Protein AF-A0A4Y7SFC2-F1 (afdb_monomer)

Nearest PDB structures (foldseek):
  7pn7-assembly1_A  TM=9.539E-01  e=2.657E-43  Cyclocybe aegerita
  6ekw-assembly1_A  TM=9.676E-01  e=1.590E-42  Cyclocybe aegerita
  2yp1-assembly2_D  TM=9.556E-01  e=9.729E-41  Cyclocybe aegerita

pLDDT: mean 72.01, std 29.54, range [21.8, 98.81]

Structure (mmCIF, N/CA/C/O backbone):
data_AF-A0A4Y7SFC2-F1
#
_entry.id   AF-A0A4Y7SFC2-F1
#
loop_
_atom_site.group_PDB
_atom_site.id
_atom_site.type_symbol
_atom_site.label_atom_id
_atom_site.label_alt_id
_atom_site.label_comp_id
_atom_site.label_asym_id
_atom_site.label_entity_id
_atom_site.label_seq_id
_atom_site.pdbx_PDB_ins_code
_atom_site.Cartn_x
_atom_site.Cartn_y
_atom_site.Cartn_z
_atom_site.occupancy
_atom_site.B_iso_or_equiv
_atom_site.auth_seq_id
_atom_site.auth_comp_id
_atom_site.auth_asym_id
_atom_site.auth_atom_id
_atom_site.pdbx_PDB_model_num
ATOM 1 N N . LEU A 1 1 ? -31.955 -46.990 24.256 1.00 36.03 1 LEU A N 1
ATOM 2 C CA . LEU A 1 1 ? -30.960 -46.910 23.167 1.00 36.03 1 LEU A CA 1
ATOM 3 C C . LEU A 1 1 ? -30.787 -45.447 22.792 1.00 36.03 1 LEU A C 1
ATOM 5 O O . LEU A 1 1 ? -31.692 -44.858 22.226 1.00 36.03 1 LEU A O 1
ATOM 9 N N . THR A 1 2 ? -29.684 -44.878 23.280 1.00 36.84 2 THR A N 1
ATOM 10 C CA . THR A 1 2 ? -28.867 -43.815 22.669 1.00 36.84 2 THR A CA 1
ATOM 11 C C . THR A 1 2 ? -29.542 -42.792 21.753 1.00 36.84 2 THR A C 1
ATOM 13 O O . THR A 1 2 ? -29.849 -43.058 20.594 1.00 36.84 2 THR A O 1
ATOM 16 N N . SER A 1 3 ? -29.603 -41.572 22.286 1.00 40.88 3 SER A N 1
ATOM 17 C CA . SER A 1 3 ? -29.504 -40.305 21.566 1.00 40.88 3 SER A CA 1
ATOM 18 C C . SER A 1 3 ? -28.430 -40.328 20.472 1.00 40.88 3 SER A C 1
ATOM 20 O O . SER A 1 3 ? -27.280 -40.678 20.748 1.00 40.88 3 SER A O 1
ATOM 22 N N . LEU A 1 4 ? -28.776 -39.852 19.278 1.00 37.44 4 LEU A N 1
ATOM 23 C CA . LEU A 1 4 ? -27.819 -39.321 18.307 1.00 37.44 4 LEU A CA 1
ATOM 24 C C . LEU A 1 4 ? -28.017 -37.798 18.233 1.00 37.44 4 LEU A C 1
ATOM 26 O O . LEU A 1 4 ? -29.164 -37.345 18.213 1.00 37.44 4 LEU A O 1
ATOM 30 N N . PRO A 1 5 ? -26.934 -37.003 18.268 1.00 44.25 5 PRO A N 1
ATOM 31 C CA . PRO A 1 5 ? -27.023 -35.559 18.397 1.00 44.25 5 PRO A CA 1
ATOM 32 C C . PRO A 1 5 ? -27.402 -34.916 17.063 1.00 44.25 5 PRO A C 1
ATOM 34 O O . PRO A 1 5 ? -26.957 -35.352 16.000 1.00 44.25 5 PRO A O 1
ATOM 37 N N . LEU A 1 6 ? -28.176 -33.828 17.140 1.00 39.56 6 LEU A N 1
ATOM 38 C CA . LEU A 1 6 ? -28.237 -32.830 16.079 1.00 39.56 6 LEU A CA 1
ATOM 39 C C . LEU A 1 6 ? -26.798 -32.422 15.743 1.00 39.56 6 LEU A C 1
ATOM 41 O O . LEU A 1 6 ? -26.105 -31.819 16.563 1.00 39.56 6 LEU A O 1
ATOM 45 N N . THR A 1 7 ? -26.355 -32.732 14.531 1.00 37.66 7 THR A N 1
ATOM 46 C CA . THR A 1 7 ? -25.232 -32.049 13.900 1.00 37.66 7 THR A CA 1
ATOM 47 C C . THR A 1 7 ? -25.590 -30.570 13.807 1.00 37.66 7 THR A C 1
ATOM 49 O O . THR A 1 7 ? -26.304 -30.151 12.897 1.00 37.66 7 THR A O 1
ATOM 52 N N . ALA A 1 8 ? -25.120 -29.778 14.770 1.00 43.22 8 ALA A N 1
ATOM 53 C CA . ALA A 1 8 ? -25.055 -28.333 14.648 1.00 43.22 8 ALA A CA 1
ATOM 54 C C . ALA A 1 8 ? -24.001 -28.019 13.580 1.00 4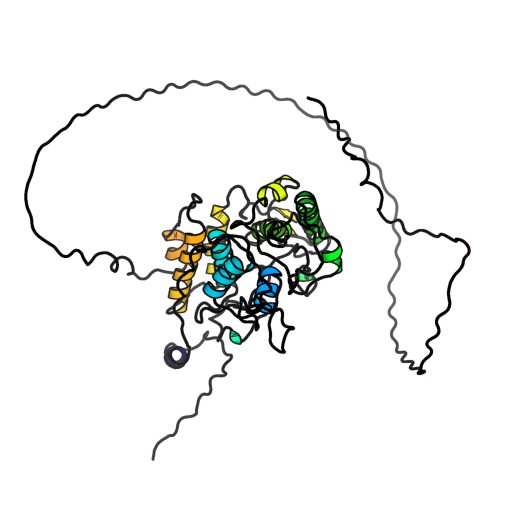3.22 8 ALA A C 1
ATOM 56 O O . ALA A 1 8 ? -22.823 -27.824 13.873 1.00 43.22 8 ALA A O 1
ATOM 57 N N . ALA A 1 9 ? -24.417 -28.057 12.315 1.00 46.28 9 ALA A N 1
ATOM 58 C CA . ALA A 1 9 ? -23.648 -27.492 11.225 1.00 46.28 9 ALA A CA 1
ATOM 59 C C . ALA A 1 9 ? -23.624 -25.978 11.450 1.00 46.28 9 ALA A C 1
ATOM 61 O O . ALA A 1 9 ? -24.550 -25.265 11.064 1.00 46.28 9 ALA A O 1
ATOM 62 N N . PHE A 1 10 ? -22.592 -25.498 12.147 1.00 46.41 10 PHE A N 1
ATOM 63 C CA . PHE A 1 10 ? -22.287 -24.077 12.168 1.00 46.41 10 PHE A CA 1
ATOM 64 C C . PHE A 1 10 ? -22.186 -23.617 10.712 1.00 46.41 10 PHE A C 1
ATOM 66 O O . PHE A 1 10 ? -21.457 -24.246 9.936 1.00 46.41 10 PHE A O 1
ATOM 73 N N . PRO A 1 11 ? -22.909 -22.564 10.298 1.00 43.91 11 PRO A N 1
ATOM 74 C CA . PRO A 1 11 ? -22.689 -22.011 8.979 1.00 43.91 11 PRO A CA 1
ATOM 75 C C . PRO A 1 11 ? -21.216 -21.612 8.916 1.00 43.91 11 PRO A C 1
ATOM 77 O O . PRO A 1 11 ? -20.733 -20.862 9.764 1.00 43.91 11 PRO A O 1
ATOM 80 N N . SER A 1 12 ? -20.502 -22.111 7.911 1.00 44.28 12 SER A N 1
ATOM 81 C CA . SER A 1 12 ? -19.062 -21.914 7.682 1.00 44.28 12 SER A CA 1
ATOM 82 C C . SER A 1 12 ? -18.640 -20.448 7.463 1.00 44.28 12 SER A C 1
ATOM 84 O O . SER A 1 12 ? -17.542 -20.182 6.985 1.00 44.28 12 SER A O 1
ATOM 86 N N . TYR A 1 13 ? -19.534 -19.499 7.751 1.00 48.34 13 TYR A N 1
ATOM 87 C CA . TYR A 1 13 ? -19.472 -18.079 7.420 1.00 48.34 13 TYR A CA 1
ATOM 88 C C . TYR A 1 13 ? -19.952 -17.173 8.574 1.00 48.34 13 TYR A C 1
ATOM 90 O O . TYR A 1 13 ? -20.195 -15.989 8.354 1.00 48.34 13 TYR A O 1
ATOM 98 N N . GLY A 1 14 ? -20.133 -17.708 9.788 1.00 46.34 14 GLY A N 1
ATOM 99 C CA . GLY A 1 14 ? -20.414 -16.901 10.978 1.00 46.34 14 GLY A CA 1
ATOM 100 C C . GLY A 1 14 ? -19.140 -16.265 11.535 1.00 46.34 14 GLY A C 1
ATOM 101 O O . GLY A 1 14 ? -18.092 -16.908 11.567 1.00 46.34 14 GLY A O 1
ATOM 102 N N . SER A 1 15 ? -19.225 -15.014 11.994 1.00 55.19 15 SER A N 1
ATOM 103 C CA . SER A 1 15 ? -18.172 -14.441 12.840 1.00 55.19 15 SER A CA 1
ATOM 104 C C . SER A 1 15 ? -17.981 -15.331 14.071 1.00 55.19 15 SER A C 1
ATOM 106 O O . SER A 1 15 ? -18.958 -15.839 14.618 1.00 55.19 15 SER A O 1
ATOM 108 N N . LEU A 1 16 ? -16.744 -15.469 14.554 1.00 60.06 16 LEU A N 1
ATOM 109 C CA . LEU A 1 16 ? -16.487 -16.092 15.860 1.00 60.06 16 LEU A CA 1
ATOM 110 C C . LEU A 1 16 ? -17.058 -15.262 17.032 1.00 60.06 16 LEU A C 1
ATOM 112 O O . LEU A 1 16 ? -17.040 -15.706 18.180 1.00 60.06 16 LEU A O 1
ATOM 116 N N . ALA A 1 17 ? -17.544 -14.045 16.762 1.00 49.41 17 ALA A N 1
ATOM 117 C CA . ALA A 1 17 ? -18.194 -13.182 17.737 1.00 49.41 17 ALA A CA 1
ATOM 118 C C . ALA A 1 17 ? -19.542 -13.750 18.216 1.00 49.41 17 ALA A C 1
ATOM 120 O O . ALA A 1 17 ? -20.360 -14.199 17.417 1.00 49.41 17 ALA A O 1
ATOM 121 N N . GLY A 1 18 ? -19.799 -13.653 19.524 1.00 53.06 18 GLY A N 1
ATOM 122 C CA . GLY A 1 18 ? -21.060 -14.078 20.149 1.00 53.06 18 GLY A CA 1
ATOM 123 C C . GLY A 1 18 ? -21.121 -15.558 20.535 1.00 53.06 18 GLY A C 1
ATOM 124 O O . GLY A 1 18 ? -22.082 -15.971 21.177 1.00 53.06 18 GLY A O 1
ATOM 125 N N . LEU A 1 19 ? -20.090 -16.335 20.196 1.00 63.72 19 LEU A N 1
ATOM 126 C CA . LEU A 1 19 ? -19.966 -17.732 20.593 1.00 63.72 19 LEU A CA 1
ATOM 127 C C . LEU A 1 19 ? -19.491 -17.849 22.040 1.00 63.72 19 LEU A C 1
ATOM 129 O O . LEU A 1 19 ? -18.601 -17.120 22.485 1.00 63.72 19 LEU A O 1
ATOM 133 N N . SER A 1 20 ? -20.078 -18.788 22.777 1.00 68.38 20 SER A N 1
ATOM 134 C CA . SER A 1 20 ? -19.616 -19.147 24.114 1.00 68.38 20 SER A CA 1
ATOM 135 C C . SER A 1 20 ? -18.201 -19.733 24.063 1.00 68.38 20 SER A C 1
ATOM 137 O O . SER A 1 20 ? -17.775 -20.291 23.049 1.00 68.38 20 SER A O 1
ATOM 139 N N . GLU A 1 21 ? -17.466 -19.680 25.179 1.00 63.00 21 GLU A N 1
ATOM 140 C CA . GLU A 1 21 ? -16.129 -20.292 25.272 1.00 63.00 21 GLU A CA 1
ATOM 141 C C . GLU A 1 21 ? -16.135 -21.778 24.883 1.00 63.00 21 GLU A C 1
ATOM 143 O O . GLU A 1 21 ? -15.166 -22.274 24.314 1.00 63.00 21 GLU A O 1
ATOM 148 N N . ARG A 1 22 ? -17.250 -22.483 25.121 1.00 62.09 22 ARG A N 1
ATOM 149 C CA . ARG A 1 22 ? -17.427 -23.890 24.746 1.00 62.09 22 ARG A CA 1
ATOM 150 C C . ARG A 1 22 ? -17.576 -24.086 23.230 1.00 62.09 22 ARG A C 1
ATOM 152 O O . ARG A 1 22 ? -17.066 -25.072 22.709 1.00 62.09 22 ARG A O 1
ATOM 159 N N . GLU A 1 23 ? -18.250 -23.177 22.530 1.00 61.38 23 GLU A N 1
ATOM 160 C CA . GLU A 1 23 ? -18.394 -23.210 21.063 1.00 61.38 23 GLU A CA 1
ATOM 161 C C . GLU A 1 23 ? -17.102 -22.783 20.362 1.00 61.38 23 GLU A C 1
ATOM 163 O O . GLU A 1 23 ? -16.673 -23.400 19.392 1.00 61.38 23 GLU A O 1
ATOM 168 N N . LEU A 1 24 ? -16.414 -21.779 20.904 1.00 61.12 24 LEU A N 1
ATOM 169 C CA . LEU A 1 24 ? -15.064 -21.430 20.465 1.00 61.12 24 LEU A CA 1
ATOM 170 C C . LEU A 1 24 ? -14.109 -22.614 20.656 1.00 61.12 24 LEU A C 1
ATOM 172 O O . LEU A 1 24 ? -13.359 -22.937 19.743 1.00 61.12 24 LEU A O 1
ATOM 176 N N . ALA A 1 25 ? -14.179 -23.319 21.788 1.00 59.03 25 ALA A N 1
ATOM 177 C CA . ALA A 1 25 ? -13.359 -24.503 22.040 1.00 59.03 25 ALA A CA 1
ATOM 178 C C . ALA A 1 25 ? -13.659 -25.685 21.099 1.00 59.03 25 ALA A C 1
ATOM 180 O O . ALA A 1 25 ? -12.792 -26.540 20.932 1.00 59.03 25 ALA A O 1
ATOM 181 N N . SER A 1 26 ? -14.841 -25.747 20.472 1.00 58.31 26 SER A N 1
ATOM 182 C CA . SER A 1 26 ? -15.156 -26.766 19.460 1.00 58.31 26 SER A CA 1
ATOM 183 C C . SER A 1 26 ? -14.794 -26.338 18.033 1.00 58.31 26 SER A C 1
ATOM 185 O O . SER A 1 26 ? -14.453 -27.195 17.220 1.00 58.31 26 SER A O 1
ATOM 187 N N . ILE A 1 27 ? -14.807 -25.033 17.729 1.00 60.47 27 ILE A N 1
ATOM 188 C CA . ILE A 1 27 ? -14.487 -24.484 16.398 1.00 60.47 27 ILE A CA 1
ATOM 189 C C . ILE A 1 27 ? -12.990 -24.209 16.227 1.00 60.47 27 ILE A C 1
ATOM 191 O O . ILE A 1 27 ? -12.443 -24.505 15.167 1.00 60.47 27 ILE A O 1
ATOM 195 N N . ILE A 1 28 ? -12.303 -23.687 17.247 1.00 60.28 28 ILE A N 1
ATOM 196 C CA . ILE A 1 28 ? -10.864 -23.371 17.202 1.00 60.28 28 ILE A CA 1
ATOM 197 C C . ILE A 1 28 ? -10.018 -24.577 16.752 1.00 60.28 28 ILE A C 1
ATOM 199 O O . ILE A 1 28 ? -9.193 -24.386 15.864 1.00 60.28 28 ILE A O 1
ATOM 203 N N . PRO A 1 29 ? -10.255 -25.820 17.220 1.00 58.28 29 PRO A N 1
ATOM 204 C CA . PRO A 1 29 ? -9.526 -26.994 16.728 1.00 58.28 29 PRO A CA 1
ATOM 205 C C . PRO A 1 29 ? -9.737 -27.305 15.238 1.00 58.28 29 PRO A C 1
ATOM 207 O O . PRO A 1 29 ? -8.946 -28.040 14.652 1.00 58.28 29 PRO A O 1
ATOM 210 N N . SER A 1 30 ? -10.804 -26.781 14.623 1.00 59.12 30 SER A N 1
ATOM 211 C CA . SER A 1 30 ? -11.071 -26.911 13.183 1.00 59.12 30 SER A CA 1
ATOM 212 C C . SER A 1 30 ? -10.461 -25.780 12.346 1.00 59.12 30 SER A C 1
ATOM 214 O O . SER A 1 30 ? -10.365 -25.903 11.124 1.00 59.12 30 SER A O 1
ATOM 216 N N . LEU A 1 31 ? -10.023 -24.687 12.983 1.00 63.12 31 LEU A N 1
ATOM 217 C CA . LEU A 1 31 ? -9.292 -23.615 12.320 1.00 63.12 31 LEU A CA 1
ATOM 218 C C . LEU A 1 31 ? -7.834 -24.040 12.159 1.00 63.12 31 LEU A C 1
ATOM 220 O O . LEU A 1 31 ? -7.169 -24.424 13.119 1.00 63.12 31 LEU A O 1
ATOM 224 N N . LYS A 1 32 ? -7.303 -23.920 10.942 1.00 68.69 32 LYS A N 1
ATOM 225 C CA . LYS A 1 32 ? -5.866 -24.063 10.703 1.00 68.69 32 LYS A CA 1
ATOM 226 C C . LYS A 1 32 ? -5.155 -22.791 11.172 1.00 68.69 32 LYS A C 1
ATOM 228 O O . LYS A 1 32 ? -4.756 -21.955 10.362 1.00 68.69 32 LYS A O 1
ATOM 233 N N . GLU A 1 33 ? -5.068 -22.619 12.489 1.00 77.69 33 GLU A N 1
ATOM 234 C CA . GLU A 1 33 ? -4.298 -21.534 13.086 1.00 77.69 33 GLU A CA 1
ATOM 235 C C . GLU A 1 33 ? -2.848 -21.615 12.612 1.00 77.69 33 GLU A C 1
ATOM 237 O O . GLU A 1 33 ? -2.236 -22.685 12.583 1.00 77.69 33 GLU A O 1
ATOM 242 N N . THR A 1 34 ? -2.312 -20.477 12.186 1.00 84.50 34 THR A N 1
ATOM 243 C CA . THR A 1 34 ? -0.951 -20.400 11.666 1.00 84.50 34 THR A CA 1
ATOM 244 C C . THR A 1 34 ? -0.161 -19.438 12.539 1.00 84.50 34 THR A C 1
ATOM 246 O O . THR A 1 34 ? -0.609 -18.334 12.855 1.00 84.50 34 THR A O 1
ATOM 249 N N . LEU A 1 35 ? 1.005 -19.884 13.002 1.00 89.12 35 LEU A N 1
ATOM 250 C CA . LEU A 1 35 ? 1.970 -18.980 13.613 1.00 89.12 35 LEU A CA 1
ATOM 251 C C . LEU A 1 35 ? 2.566 -18.121 12.488 1.00 89.12 35 LEU A C 1
ATOM 253 O O . LEU A 1 35 ? 2.965 -18.715 11.482 1.00 89.12 35 LEU A O 1
ATOM 257 N N . PRO A 1 36 ? 2.649 -16.783 12.634 1.00 88.00 36 PRO A N 1
ATOM 258 C CA . PRO A 1 36 ? 3.223 -15.931 11.602 1.00 88.00 36 PRO A CA 1
ATOM 259 C C . PRO A 1 36 ? 4.589 -16.452 11.154 1.00 88.00 36 PRO A C 1
ATOM 261 O O . PRO A 1 36 ? 5.435 -16.808 11.983 1.00 88.00 36 PRO A O 1
ATOM 264 N N . GLY A 1 37 ? 4.777 -16.543 9.838 1.00 84.25 37 GLY A N 1
ATOM 265 C CA . GLY A 1 37 ? 6.005 -17.073 9.256 1.00 84.25 37 GLY A CA 1
ATOM 266 C C . GLY A 1 37 ? 7.247 -16.245 9.604 1.00 84.25 37 GLY A C 1
ATOM 267 O O . GLY A 1 37 ? 7.169 -15.087 10.014 1.00 84.25 37 GLY A O 1
ATOM 268 N N . LYS A 1 38 ? 8.431 -16.832 9.394 1.00 90.88 38 LYS A N 1
ATOM 269 C CA . LYS A 1 38 ? 9.697 -16.099 9.520 1.00 90.88 38 LYS A CA 1
ATOM 270 C C . LYS A 1 38 ? 9.724 -14.936 8.525 1.00 90.88 38 LYS A C 1
ATOM 272 O O . LYS A 1 38 ? 9.554 -15.156 7.326 1.00 90.88 38 LYS A O 1
ATOM 277 N N . VAL A 1 39 ? 10.020 -13.735 9.018 1.00 94.81 39 VAL A N 1
ATOM 278 C CA . VAL A 1 39 ? 10.183 -12.543 8.181 1.00 94.81 39 VAL A CA 1
ATOM 279 C C . VAL A 1 39 ? 11.370 -12.737 7.228 1.00 94.81 39 VAL A C 1
ATOM 281 O O . VAL A 1 39 ? 12.480 -13.023 7.699 1.00 94.81 39 VAL A O 1
ATOM 284 N N . PRO A 1 40 ? 11.182 -12.618 5.902 1.00 96.62 40 PRO A N 1
ATOM 285 C CA . PRO A 1 40 ? 12.299 -12.702 4.974 1.00 96.62 40 PRO A CA 1
ATOM 286 C C . PRO A 1 40 ? 13.283 -11.544 5.163 1.00 96.62 40 PRO A C 1
ATOM 288 O O . PRO A 1 40 ? 12.882 -10.393 5.334 1.00 96.62 40 PRO A O 1
ATOM 291 N N . GLY A 1 41 ? 14.578 -11.859 5.118 1.00 95.00 41 GLY A N 1
ATOM 292 C CA . GLY A 1 41 ? 15.640 -10.854 5.114 1.00 95.00 41 GLY A CA 1
ATOM 293 C C . GLY A 1 41 ? 15.903 -10.283 3.713 1.00 95.00 41 GLY A C 1
ATOM 294 O O . GLY A 1 41 ? 15.206 -10.642 2.759 1.00 95.00 41 GLY A O 1
ATOM 295 N N . PRO A 1 42 ? 16.934 -9.431 3.580 1.00 95.94 42 PRO A N 1
ATOM 296 C CA . PRO A 1 42 ? 17.378 -8.912 2.292 1.00 95.94 42 PRO A CA 1
ATOM 297 C C . PRO A 1 42 ? 17.791 -10.017 1.315 1.00 95.94 42 PRO A C 1
ATOM 299 O O . PRO A 1 42 ? 18.281 -11.079 1.716 1.00 95.94 42 PRO A O 1
ATOM 302 N N . LEU A 1 43 ? 17.643 -9.742 0.017 1.00 94.75 43 LEU A N 1
ATOM 303 C CA . LEU A 1 43 ? 18.102 -10.647 -1.033 1.00 94.75 43 LEU A CA 1
ATOM 304 C C . LEU A 1 43 ? 19.607 -10.896 -0.955 1.00 94.75 43 LEU A C 1
ATOM 306 O O . LEU A 1 43 ? 20.400 -9.970 -0.800 1.00 94.75 43 LEU A O 1
ATOM 310 N N . LYS A 1 44 ? 20.003 -12.153 -1.178 1.00 94.75 44 LYS A N 1
ATOM 311 C CA . LYS A 1 44 ? 21.416 -12.504 -1.383 1.00 94.75 44 LYS A CA 1
ATOM 312 C C . LYS A 1 44 ? 21.943 -11.970 -2.713 1.00 94.75 44 LYS A C 1
ATOM 314 O O . LYS A 1 44 ? 23.047 -11.446 -2.764 1.00 94.75 44 LYS A O 1
ATOM 319 N N . PHE A 1 45 ? 21.155 -12.124 -3.779 1.00 95.69 45 PHE A N 1
ATOM 320 C CA . PHE A 1 45 ? 21.438 -11.525 -5.077 1.00 95.69 45 PHE A CA 1
ATOM 321 C C . PHE A 1 45 ? 20.486 -10.356 -5.301 1.00 95.69 45 PHE A C 1
ATOM 323 O O . PHE A 1 45 ? 19.283 -10.547 -5.476 1.00 95.69 45 PHE A O 1
ATOM 330 N N . ASN A 1 46 ? 21.040 -9.151 -5.305 1.00 95.00 46 ASN A N 1
ATOM 331 C CA . ASN A 1 46 ? 20.301 -7.897 -5.374 1.00 95.00 46 ASN A CA 1
ATOM 332 C C . ASN A 1 46 ? 20.607 -7.090 -6.645 1.00 95.00 46 ASN A C 1
ATOM 334 O O . ASN A 1 46 ? 20.262 -5.918 -6.708 1.00 95.00 46 ASN A O 1
ATOM 338 N N . GLY A 1 47 ? 21.236 -7.711 -7.647 1.00 95.19 47 GLY A N 1
ATOM 339 C CA . GLY A 1 47 ? 21.484 -7.097 -8.948 1.00 95.19 47 GLY A CA 1
ATOM 340 C C . GLY A 1 47 ? 20.278 -7.169 -9.886 1.00 95.19 47 GLY A C 1
ATOM 341 O O . GLY A 1 47 ? 19.232 -7.753 -9.558 1.00 95.19 47 GLY A O 1
ATOM 342 N N . THR A 1 48 ? 20.461 -6.613 -11.085 1.00 94.88 48 THR A N 1
ATOM 343 C CA . THR A 1 48 ? 19.484 -6.716 -12.174 1.00 94.88 48 THR A CA 1
ATOM 344 C C . THR A 1 48 ? 19.325 -8.177 -12.610 1.00 94.88 48 THR A C 1
ATOM 346 O O . THR A 1 48 ? 20.290 -8.945 -12.610 1.00 94.88 48 THR A O 1
ATOM 349 N N . LYS A 1 49 ? 18.100 -8.574 -12.957 1.00 95.00 49 LYS A N 1
ATOM 350 C CA . LYS A 1 49 ? 17.785 -9.885 -13.541 1.00 95.00 49 LYS A CA 1
ATOM 351 C C . LYS A 1 49 ? 16.507 -9.790 -14.364 1.00 95.00 49 LYS A C 1
ATOM 353 O O . LYS A 1 49 ? 15.651 -8.965 -14.039 1.00 95.00 49 LYS A O 1
ATOM 358 N N . LEU A 1 50 ? 16.382 -10.659 -15.365 1.00 95.44 50 LEU A N 1
ATOM 359 C CA . LEU A 1 50 ? 15.147 -10.857 -16.116 1.00 95.44 50 LEU A CA 1
ATOM 360 C C . LEU A 1 50 ? 14.0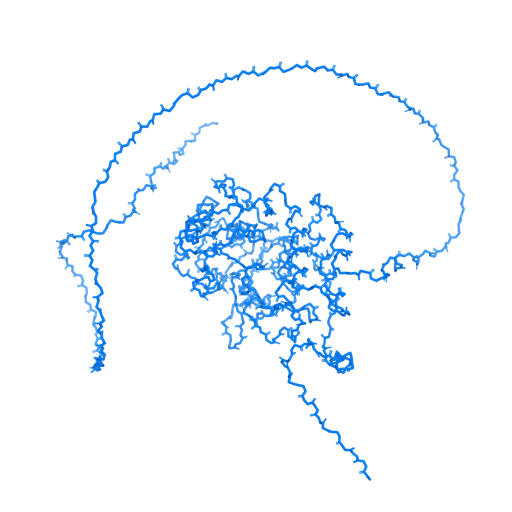39 -11.336 -15.169 1.00 95.44 50 LEU A C 1
ATOM 362 O O . LEU A 1 50 ? 14.268 -12.227 -14.350 1.00 95.44 50 LEU A O 1
ATOM 366 N N . ILE A 1 51 ? 12.862 -10.721 -15.270 1.00 94.25 51 ILE A N 1
ATOM 367 C CA . ILE A 1 51 ? 11.719 -11.002 -14.385 1.00 94.25 51 ILE A CA 1
ATOM 368 C C . ILE A 1 51 ? 10.627 -11.771 -15.110 1.00 94.25 51 ILE A C 1
ATOM 370 O O . ILE A 1 51 ? 10.025 -12.678 -14.541 1.00 94.25 51 ILE A O 1
ATOM 374 N N . ASN A 1 52 ? 10.393 -11.457 -16.383 1.00 93.38 52 ASN A N 1
ATOM 375 C CA . ASN A 1 52 ? 9.507 -12.241 -17.235 1.00 93.38 52 ASN A CA 1
ATOM 376 C C . ASN A 1 52 ? 10.267 -13.440 -17.824 1.00 93.38 52 ASN A C 1
ATOM 378 O O . ASN A 1 52 ? 10.495 -13.536 -19.026 1.00 93.38 52 ASN A O 1
ATOM 382 N N . ASP A 1 53 ? 10.739 -14.318 -16.941 1.00 95.44 53 ASP A N 1
ATOM 383 C CA . ASP A 1 53 ? 11.470 -15.527 -17.309 1.00 95.44 53 ASP A CA 1
ATOM 384 C C . ASP A 1 53 ? 10.529 -16.735 -17.502 1.00 95.44 53 ASP A C 1
ATOM 386 O O . ASP A 1 53 ? 9.320 -16.680 -17.262 1.00 95.44 53 ASP A O 1
ATOM 390 N N . ALA A 1 54 ? 11.088 -17.872 -17.926 1.00 96.62 54 ALA A N 1
ATOM 391 C CA . ALA A 1 54 ? 10.316 -19.094 -18.156 1.00 96.62 54 ALA A CA 1
ATOM 392 C C . ALA A 1 54 ? 9.629 -19.652 -16.889 1.00 96.62 54 ALA A C 1
ATOM 394 O O . ALA A 1 54 ? 8.651 -20.395 -17.005 1.00 96.62 54 ALA A O 1
ATOM 395 N N . ALA A 1 55 ? 10.119 -19.318 -15.689 1.00 97.31 55 ALA A N 1
ATOM 396 C CA . ALA A 1 55 ? 9.507 -19.721 -14.423 1.00 97.31 55 ALA A CA 1
ATOM 397 C C . ALA A 1 55 ? 8.378 -18.765 -13.996 1.00 97.31 55 ALA A C 1
ATOM 399 O O . ALA A 1 55 ? 7.427 -19.199 -13.340 1.00 97.31 55 ALA A O 1
ATOM 400 N N . HIS A 1 56 ? 8.433 -17.505 -14.433 1.00 97.50 56 HIS A N 1
ATOM 401 C CA . HIS A 1 56 ? 7.482 -16.450 -14.089 1.00 97.50 56 HIS A CA 1
ATOM 402 C C . HIS A 1 56 ? 6.789 -15.817 -15.315 1.00 97.50 56 HIS A C 1
ATOM 404 O O . HIS A 1 56 ? 6.713 -14.586 -15.421 1.00 97.50 56 HIS A O 1
ATOM 410 N N . PRO A 1 57 ? 6.215 -16.618 -16.239 1.00 96.44 57 PRO A N 1
ATOM 411 C CA . PRO A 1 57 ? 5.528 -16.065 -17.395 1.00 96.44 57 PRO A CA 1
ATOM 412 C C . PRO A 1 57 ? 4.245 -15.355 -16.962 1.00 96.44 57 PRO A C 1
ATOM 414 O O . PRO A 1 57 ? 3.542 -15.801 -16.038 1.00 96.44 57 PRO A O 1
ATOM 417 N N . TRP A 1 58 ? 3.884 -14.295 -17.681 1.00 96.62 58 TRP A N 1
ATOM 418 C CA . TRP A 1 58 ? 2.559 -13.701 -17.547 1.00 96.62 58 TRP A CA 1
ATOM 419 C C . TRP A 1 58 ? 1.467 -14.726 -17.888 1.00 96.62 58 TRP A C 1
ATOM 421 O O . TRP A 1 58 ? 1.608 -15.527 -18.816 1.00 96.62 58 TRP A O 1
ATOM 431 N N . LYS A 1 59 ? 0.360 -14.710 -17.140 1.00 96.50 59 LYS A N 1
ATOM 432 C CA . LYS A 1 59 ? -0.850 -15.471 -17.480 1.00 96.50 59 LYS A CA 1
ATOM 433 C C . LYS A 1 59 ? -2.092 -14.608 -17.255 1.00 96.50 59 LYS A C 1
ATOM 435 O O . LYS A 1 59 ? -2.122 -13.871 -16.267 1.00 96.50 59 LYS A O 1
ATOM 440 N N . PRO A 1 60 ? -3.124 -14.738 -18.109 1.00 96.00 60 PRO A N 1
ATOM 441 C CA . PRO A 1 60 ? -4.390 -14.047 -17.905 1.00 96.00 60 PRO A CA 1
ATOM 442 C C . PRO A 1 60 ? -5.080 -14.528 -16.625 1.00 96.00 60 PRO A C 1
ATOM 444 O O . PRO A 1 60 ? -4.853 -15.655 -16.168 1.00 96.00 60 PRO A O 1
ATOM 447 N N . LEU A 1 61 ? -5.951 -13.677 -16.078 1.00 96.56 61 LEU A N 1
ATOM 448 C CA . LEU A 1 61 ? -6.762 -13.997 -14.907 1.00 96.56 61 LEU A CA 1
ATOM 449 C C . LEU A 1 61 ? -7.697 -15.172 -15.187 1.00 96.56 61 LEU A C 1
ATOM 451 O O . LEU A 1 61 ? -8.337 -15.258 -16.238 1.00 96.56 61 LEU A O 1
ATOM 455 N N . ARG A 1 62 ? -7.803 -16.064 -14.209 1.00 97.69 62 ARG A N 1
ATOM 456 C CA . ARG A 1 62 ? -8.811 -17.121 -14.163 1.00 97.69 62 ARG A CA 1
ATOM 457 C C . ARG A 1 62 ? -10.006 -16.658 -13.329 1.00 97.69 62 ARG A C 1
ATOM 459 O O . ARG A 1 62 ? -9.861 -15.763 -12.495 1.00 97.69 62 ARG A O 1
ATOM 466 N N . PRO A 1 63 ? -11.182 -17.287 -13.489 1.00 98.00 63 PRO A N 1
ATOM 467 C CA . PRO A 1 63 ? -12.298 -17.055 -12.581 1.00 98.00 63 PRO A CA 1
ATOM 468 C C . PRO A 1 63 ? -11.875 -17.255 -11.117 1.00 98.00 63 PRO A C 1
ATOM 470 O O . PRO A 1 63 ? -11.383 -18.321 -10.748 1.00 98.00 63 PRO A O 1
ATOM 473 N N . GLY A 1 64 ? -12.073 -16.222 -10.296 1.00 96.75 64 GLY A N 1
ATOM 474 C CA . GLY A 1 64 ? -11.708 -16.217 -8.878 1.00 96.75 64 GLY A CA 1
ATOM 475 C C . GLY A 1 64 ? -10.271 -15.782 -8.565 1.00 96.75 64 GLY A C 1
ATOM 476 O O . GLY A 1 64 ? -9.909 -15.791 -7.386 1.00 96.75 64 GLY A O 1
ATOM 477 N N . ASP A 1 65 ? -9.458 -15.417 -9.560 1.00 98.44 65 ASP A N 1
ATOM 478 C CA . ASP A 1 65 ? -8.190 -14.721 -9.320 1.00 98.44 65 ASP A CA 1
ATOM 479 C C . ASP A 1 65 ? -8.468 -13.265 -8.930 1.00 98.44 65 ASP A C 1
ATOM 481 O O . ASP A 1 65 ? -9.220 -12.569 -9.611 1.00 98.44 65 ASP A O 1
ATOM 485 N N . ILE A 1 66 ? -7.844 -12.801 -7.847 1.00 98.62 66 ILE A N 1
ATOM 486 C CA . ILE A 1 66 ? -8.088 -11.469 -7.287 1.00 98.62 66 ILE A CA 1
ATOM 487 C C . ILE A 1 66 ? -6.940 -10.527 -7.644 1.00 98.62 66 ILE A C 1
ATOM 489 O O . ILE A 1 66 ? -5.760 -10.879 -7.555 1.00 98.62 66 ILE A O 1
ATOM 493 N N . ARG A 1 67 ? -7.294 -9.310 -8.048 1.00 98.19 67 ARG A N 1
ATOM 494 C CA . ARG A 1 67 ? -6.397 -8.165 -8.228 1.00 98.19 67 ARG A CA 1
ATOM 495 C C . ARG A 1 67 ? -7.006 -6.969 -7.516 1.00 98.19 67 ARG A C 1
ATOM 497 O O . ARG A 1 67 ? -8.198 -6.970 -7.220 1.00 98.19 67 ARG A O 1
ATOM 504 N N . GLY A 1 68 ? -6.185 -5.970 -7.249 1.00 97.25 68 GLY A N 1
ATOM 505 C CA . GLY A 1 68 ? -6.620 -4.810 -6.497 1.00 97.25 68 GLY A CA 1
ATOM 506 C C . GLY A 1 68 ? -5.941 -3.513 -6.929 1.00 97.25 68 GLY A C 1
ATOM 507 O O . GLY A 1 68 ? -5.552 -3.355 -8.092 1.00 97.25 68 GLY A O 1
ATOM 508 N N . PRO A 1 69 ? -5.802 -2.566 -6.004 1.00 97.06 69 PRO A N 1
ATOM 509 C CA . PRO A 1 69 ? -5.328 -1.213 -6.282 1.00 97.06 69 PRO A CA 1
ATOM 510 C C . PRO A 1 69 ? -3.824 -1.151 -6.574 1.00 97.06 69 PRO A C 1
ATOM 512 O O . PRO A 1 69 ? -3.391 -0.322 -7.372 1.00 97.06 69 PRO A O 1
ATOM 515 N N . CYS A 1 70 ? -3.023 -2.061 -6.005 1.00 97.00 70 CYS A N 1
ATOM 516 C CA . CYS A 1 70 ? -1.569 -2.041 -6.142 1.00 97.00 70 CYS A CA 1
ATOM 517 C C . CYS A 1 70 ? -1.095 -2.675 -7.470 1.00 97.00 70 CYS A C 1
ATOM 519 O O . CYS A 1 70 ? -1.106 -3.907 -7.607 1.00 97.00 70 CYS A O 1
ATOM 521 N N . PRO A 1 71 ? -0.587 -1.894 -8.449 1.00 95.31 71 PRO A N 1
ATOM 522 C CA . PRO A 1 71 ? -0.120 -2.443 -9.725 1.00 95.31 71 PRO A CA 1
ATOM 523 C C . PRO A 1 71 ? 1.089 -3.380 -9.573 1.00 95.31 71 PRO A C 1
ATOM 525 O O . PRO A 1 71 ? 1.219 -4.339 -10.336 1.00 95.31 71 PRO A O 1
ATOM 528 N N . GLY A 1 72 ? 1.946 -3.151 -8.571 1.00 95.62 72 GLY A N 1
ATOM 529 C CA . GLY A 1 72 ? 3.096 -4.009 -8.283 1.00 95.62 72 GLY A CA 1
ATOM 530 C C . GLY A 1 72 ? 2.668 -5.423 -7.883 1.00 95.62 72 GLY A C 1
ATOM 531 O O . GLY A 1 72 ? 3.019 -6.393 -8.553 1.00 95.62 72 GLY A O 1
ATOM 532 N N . LEU A 1 73 ? 1.843 -5.554 -6.840 1.00 98.19 73 LEU A N 1
ATOM 533 C CA . LEU A 1 73 ? 1.355 -6.863 -6.383 1.00 98.19 73 LEU A CA 1
ATOM 534 C C . LEU A 1 73 ? 0.511 -7.567 -7.449 1.00 98.19 73 LEU A C 1
ATOM 536 O O . LEU A 1 73 ? 0.650 -8.775 -7.646 1.00 98.19 73 LEU A O 1
ATOM 540 N N . ASN A 1 74 ? -0.297 -6.811 -8.196 1.00 98.12 74 ASN A N 1
ATOM 541 C CA . ASN A 1 74 ? -1.070 -7.349 -9.310 1.00 98.12 74 ASN A CA 1
ATOM 542 C C . ASN A 1 74 ? -0.186 -8.006 -10.374 1.00 98.12 74 ASN A C 1
ATOM 544 O O . ASN A 1 74 ? -0.490 -9.099 -10.854 1.00 98.12 74 ASN A O 1
ATOM 548 N N . THR A 1 75 ? 0.912 -7.342 -10.728 1.00 96.62 75 THR A N 1
ATOM 549 C CA . THR A 1 75 ? 1.890 -7.837 -11.698 1.00 96.62 75 THR A CA 1
ATOM 550 C C . THR A 1 75 ? 2.606 -9.076 -11.165 1.00 96.62 75 THR A C 1
ATOM 552 O O . THR A 1 75 ? 2.679 -10.090 -11.854 1.00 96.62 75 THR A O 1
ATOM 555 N N . LEU A 1 76 ? 3.045 -9.060 -9.904 1.00 98.12 76 LEU A N 1
ATOM 556 C CA . LEU A 1 76 ? 3.710 -10.208 -9.274 1.00 98.12 76 LEU A CA 1
ATOM 557 C C . LEU A 1 76 ? 2.804 -11.443 -9.206 1.00 98.12 76 LEU A C 1
ATOM 559 O O . LEU A 1 76 ? 3.265 -12.554 -9.471 1.00 98.12 76 LEU A O 1
ATOM 563 N N . ALA A 1 77 ? 1.512 -11.270 -8.917 1.00 98.50 77 ALA A N 1
ATOM 564 C CA . ALA A 1 77 ? 0.535 -12.356 -8.978 1.00 98.50 77 ALA A CA 1
ATOM 565 C C . ALA A 1 77 ? 0.312 -12.839 -10.419 1.00 98.50 77 ALA A C 1
ATOM 567 O O . ALA A 1 77 ? 0.305 -14.040 -10.678 1.00 98.50 77 ALA A O 1
ATOM 568 N N . SER A 1 78 ? 0.208 -11.934 -11.393 1.00 98.00 78 SER A N 1
ATOM 569 C CA . SER A 1 78 ? 0.043 -12.296 -12.810 1.00 98.00 78 SER A CA 1
ATOM 570 C C . SER A 1 78 ? 1.280 -12.940 -13.442 1.00 98.00 78 SER A C 1
ATOM 572 O O . SER A 1 78 ? 1.142 -13.658 -14.432 1.00 98.00 78 SER A O 1
ATOM 574 N N . HIS A 1 79 ? 2.460 -12.783 -12.845 1.00 97.88 79 HIS A N 1
ATOM 575 C CA . HIS A 1 79 ? 3.694 -13.478 -13.228 1.00 97.88 79 HIS A CA 1
ATOM 576 C C . HIS A 1 79 ? 4.010 -14.698 -12.347 1.00 97.88 79 HIS A C 1
ATOM 578 O O . HIS A 1 79 ? 4.854 -15.515 -12.697 1.00 97.88 79 HIS A O 1
ATOM 584 N N . GLY A 1 80 ? 3.271 -14.922 -11.258 1.00 98.12 80 GLY A N 1
ATOM 585 C CA . GLY A 1 80 ? 3.450 -16.090 -10.391 1.00 98.12 80 GLY A CA 1
ATOM 586 C C . GLY A 1 80 ? 4.581 -15.973 -9.367 1.00 98.12 80 GLY A C 1
ATOM 587 O O . GLY A 1 80 ? 4.942 -16.984 -8.774 1.00 98.12 80 GLY A O 1
ATOM 588 N N . TYR A 1 81 ? 5.111 -14.768 -9.135 1.00 98.44 81 TYR A N 1
ATOM 589 C CA . TYR A 1 81 ? 5.930 -14.474 -7.950 1.00 98.44 81 TYR A CA 1
ATOM 590 C C . TYR A 1 81 ? 5.091 -14.529 -6.667 1.00 98.44 81 TYR A C 1
ATOM 592 O O . TYR A 1 81 ? 5.584 -14.908 -5.607 1.00 98.44 81 TYR A O 1
ATOM 600 N N . LEU A 1 82 ? 3.809 -14.175 -6.781 1.00 98.75 82 LEU A N 1
ATOM 601 C CA . LEU A 1 82 ? 2.780 -14.438 -5.780 1.00 98.75 82 LEU A CA 1
ATOM 602 C C . LEU A 1 82 ? 1.855 -15.569 -6.241 1.00 98.75 82 LEU A C 1
ATOM 604 O O . LEU A 1 82 ? 1.768 -15.835 -7.447 1.00 98.75 82 LEU A O 1
ATOM 608 N N . PRO A 1 83 ? 1.107 -16.203 -5.315 1.00 98.75 83 PRO A N 1
ATOM 609 C CA . PRO A 1 83 ? -0.046 -17.010 -5.684 1.00 98.75 83 PRO A CA 1
ATOM 610 C C . PRO A 1 83 ? -0.927 -16.246 -6.678 1.00 98.75 83 PRO A C 1
ATOM 612 O O . PRO A 1 83 ? -1.366 -15.122 -6.428 1.00 98.75 83 PRO A O 1
ATOM 615 N N . ARG A 1 84 ? -1.141 -16.848 -7.853 1.00 98.50 84 ARG A N 1
ATOM 616 C CA . ARG A 1 84 ? -1.800 -16.182 -8.993 1.00 98.50 84 ARG A CA 1
ATOM 617 C C . ARG A 1 84 ? -3.243 -15.787 -8.701 1.00 98.50 84 ARG A C 1
ATOM 619 O O . ARG A 1 84 ? -3.785 -14.897 -9.355 1.00 98.50 84 ARG A O 1
ATOM 626 N N . ASP A 1 85 ? -3.820 -16.433 -7.700 1.00 98.56 85 ASP A N 1
ATOM 627 C CA . ASP A 1 85 ? -5.184 -16.238 -7.256 1.00 98.56 85 ASP A CA 1
ATOM 628 C C . ASP A 1 85 ? -5.367 -15.005 -6.353 1.00 98.56 85 ASP A C 1
ATOM 630 O O . ASP A 1 85 ? -6.502 -14.676 -6.006 1.00 98.56 85 ASP A O 1
ATOM 634 N N . GLY A 1 86 ? -4.272 -14.308 -6.024 1.00 98.62 86 GLY A N 1
ATOM 635 C CA . GLY A 1 86 ? -4.279 -13.020 -5.336 1.00 98.62 86 GLY A CA 1
ATOM 636 C C . GLY A 1 86 ? -4.330 -13.102 -3.812 1.00 98.62 86 GLY A C 1
ATOM 637 O O . GLY A 1 86 ? -4.575 -12.082 -3.172 1.00 98.62 86 GLY A O 1
ATOM 638 N N . VAL A 1 87 ? -4.108 -14.277 -3.214 1.00 98.75 87 VAL A N 1
ATOM 639 C CA . VAL A 1 87 ? -4.097 -14.442 -1.752 1.00 98.75 87 VAL A CA 1
ATOM 640 C C . VAL A 1 87 ? -2.750 -14.975 -1.298 1.00 98.75 87 VAL A C 1
ATOM 642 O O . VAL A 1 87 ? -2.302 -16.024 -1.753 1.00 98.75 87 VAL A O 1
ATOM 645 N N . ALA A 1 88 ? -2.092 -14.246 -0.403 1.00 98.56 88 ALA A N 1
ATOM 646 C CA . ALA A 1 88 ? -0.709 -14.507 -0.035 1.00 98.56 88 ALA A CA 1
ATOM 647 C C . ALA A 1 88 ? -0.463 -14.323 1.464 1.00 98.56 88 ALA A C 1
ATOM 649 O O . ALA A 1 88 ? -1.216 -13.639 2.157 1.00 98.56 88 ALA A O 1
ATOM 650 N N . THR A 1 89 ? 0.623 -14.915 1.954 1.00 98.56 89 THR A N 1
ATOM 651 C CA . THR A 1 89 ? 1.172 -14.609 3.279 1.00 98.56 89 THR A CA 1
ATOM 652 C C . THR A 1 89 ? 2.046 -13.350 3.227 1.00 98.56 89 THR A C 1
ATOM 654 O O . THR A 1 89 ? 2.602 -13.030 2.166 1.00 98.56 89 THR A O 1
ATOM 657 N N . PRO A 1 90 ? 2.277 -12.664 4.362 1.00 98.56 90 PRO A N 1
ATOM 658 C CA . PRO A 1 90 ? 3.236 -11.560 4.433 1.00 98.56 90 PRO A CA 1
ATOM 659 C C . PRO A 1 90 ? 4.628 -11.940 3.907 1.00 98.56 90 PRO A C 1
ATOM 661 O O . PRO A 1 90 ? 5.243 -11.204 3.138 1.00 98.56 90 PRO A O 1
ATOM 664 N N . ALA A 1 91 ? 5.113 -13.136 4.250 1.00 98.31 91 ALA A N 1
ATOM 665 C CA . ALA A 1 91 ? 6.413 -13.616 3.789 1.00 98.31 91 ALA A CA 1
ATOM 666 C C . ALA A 1 91 ? 6.464 -13.815 2.262 1.00 98.31 91 ALA A C 1
ATOM 668 O O . ALA A 1 91 ? 7.492 -13.540 1.643 1.00 98.31 91 ALA A O 1
ATOM 669 N N . GLN A 1 92 ? 5.371 -14.270 1.639 1.00 98.69 92 GLN A N 1
ATOM 670 C CA . GLN A 1 92 ? 5.281 -14.364 0.179 1.00 98.69 92 GLN A CA 1
ATOM 671 C C . GLN A 1 92 ? 5.326 -12.979 -0.471 1.00 98.69 92 GLN A C 1
ATOM 673 O O . GLN A 1 92 ? 6.058 -12.805 -1.441 1.00 98.69 92 GLN A O 1
ATOM 678 N N . ILE A 1 93 ? 4.618 -11.992 0.089 1.00 98.81 93 ILE A N 1
ATOM 679 C CA . ILE A 1 93 ? 4.627 -10.605 -0.401 1.00 98.81 93 ILE A CA 1
ATOM 680 C C . ILE A 1 93 ? 6.026 -10.001 -0.320 1.00 98.81 93 ILE A C 1
ATOM 682 O O . ILE A 1 93 ? 6.543 -9.550 -1.341 1.00 98.81 93 ILE A O 1
ATOM 686 N N . ILE A 1 94 ? 6.674 -10.073 0.845 1.00 98.75 94 ILE A N 1
ATOM 687 C CA . ILE A 1 94 ? 8.025 -9.534 1.056 1.00 98.75 94 ILE A CA 1
ATOM 688 C C . ILE A 1 94 ? 9.030 -10.182 0.096 1.00 98.75 94 ILE A C 1
ATOM 690 O O . ILE A 1 94 ? 9.855 -9.491 -0.498 1.00 98.75 94 ILE A O 1
ATOM 694 N N . ASN A 1 95 ? 8.967 -11.501 -0.099 1.00 98.50 95 ASN A N 1
ATOM 695 C CA . ASN A 1 95 ? 9.827 -12.169 -1.075 1.00 98.50 95 ASN A CA 1
ATOM 696 C C . ASN A 1 95 ? 9.519 -11.725 -2.507 1.00 98.50 95 ASN A C 1
ATOM 698 O O . ASN A 1 95 ? 10.444 -11.445 -3.258 1.00 98.50 95 ASN A O 1
ATOM 702 N N . ALA A 1 96 ? 8.246 -11.631 -2.890 1.00 98.56 96 ALA A N 1
ATOM 703 C CA . ALA A 1 96 ? 7.852 -11.304 -4.255 1.00 98.56 96 ALA A CA 1
ATOM 704 C C . ALA A 1 96 ? 8.256 -9.881 -4.665 1.00 98.56 96 ALA A C 1
ATOM 706 O O . ALA A 1 96 ? 8.790 -9.701 -5.756 1.00 98.56 96 ALA A O 1
ATOM 707 N N . VAL A 1 97 ? 8.051 -8.874 -3.809 1.00 98.25 97 VAL A N 1
ATOM 708 C CA . VAL A 1 97 ? 8.420 -7.481 -4.136 1.00 98.25 97 VAL A CA 1
ATOM 709 C C . VAL A 1 97 ? 9.935 -7.286 -4.193 1.00 98.25 97 VAL A C 1
ATOM 711 O O . VAL A 1 97 ? 10.434 -6.558 -5.054 1.00 98.25 97 VAL A O 1
ATOM 714 N N . GLN A 1 98 ? 10.679 -7.990 -3.337 1.00 98.38 98 GLN A N 1
ATOM 715 C CA . GLN A 1 98 ? 12.135 -8.031 -3.415 1.00 98.38 98 GLN A CA 1
ATOM 716 C C . GLN A 1 98 ? 12.573 -8.733 -4.710 1.00 98.38 98 GLN A C 1
ATOM 718 O O . GLN A 1 98 ? 13.327 -8.178 -5.507 1.00 98.38 98 GLN A O 1
ATOM 723 N N . GLU A 1 99 ? 12.077 -9.941 -4.975 1.00 98.00 99 GLU A N 1
ATOM 724 C CA . GLU A 1 99 ? 12.526 -10.740 -6.112 1.00 98.00 99 GLU A CA 1
ATOM 725 C C . GLU A 1 99 ? 12.129 -10.145 -7.465 1.00 98.00 99 GLU A C 1
ATOM 727 O O . GLU A 1 99 ? 12.959 -10.143 -8.373 1.00 98.00 99 GLU A O 1
ATOM 732 N N . GLY A 1 100 ? 10.910 -9.627 -7.603 1.00 96.31 100 GLY A N 1
ATOM 733 C CA . GLY A 1 100 ? 10.380 -9.121 -8.868 1.00 96.31 100 GLY A CA 1
ATOM 734 C C . GLY A 1 100 ? 10.737 -7.665 -9.174 1.00 96.31 100 GLY A C 1
ATOM 735 O O . GLY A 1 100 ? 10.925 -7.323 -10.337 1.00 96.31 100 GLY A O 1
ATOM 736 N N . PHE A 1 101 ? 10.875 -6.811 -8.154 1.00 95.56 101 PHE A N 1
ATOM 737 C CA . PHE A 1 101 ? 11.093 -5.369 -8.348 1.00 95.56 101 PHE A CA 1
ATOM 738 C C . PHE A 1 101 ? 12.309 -4.803 -7.622 1.00 95.56 101 PHE A C 1
ATOM 740 O O . PHE A 1 101 ? 12.586 -3.616 -7.746 1.00 95.56 101 PHE A O 1
ATOM 747 N N . ASN A 1 102 ? 13.065 -5.632 -6.900 1.00 96.81 102 ASN A N 1
ATOM 748 C CA . ASN A 1 102 ? 14.189 -5.178 -6.086 1.00 96.81 102 ASN A CA 1
ATOM 749 C C . ASN A 1 102 ? 13.777 -4.088 -5.077 1.00 96.81 102 ASN A C 1
ATOM 751 O O . ASN A 1 102 ? 14.519 -3.146 -4.813 1.00 96.81 102 ASN A O 1
ATOM 755 N N . MET A 1 103 ? 12.570 -4.193 -4.515 1.00 97.06 103 MET A N 1
ATOM 756 C CA . MET A 1 103 ? 12.193 -3.361 -3.375 1.00 97.06 103 MET A CA 1
ATOM 757 C C . MET A 1 103 ? 13.110 -3.697 -2.199 1.00 97.06 103 MET A C 1
ATOM 759 O O . MET A 1 103 ? 13.371 -4.867 -1.940 1.00 97.06 103 MET A O 1
ATOM 763 N N . GLU A 1 104 ? 13.624 -2.702 -1.486 1.00 95.69 104 GLU A N 1
ATOM 764 C CA . GLU A 1 104 ? 14.474 -2.964 -0.325 1.00 95.69 104 GLU A CA 1
ATOM 765 C C . GLU A 1 104 ? 13.700 -3.650 0.814 1.00 95.69 104 GLU A C 1
ATOM 767 O O . GLU A 1 104 ? 12.501 -3.432 1.010 1.00 95.69 104 GLU A O 1
ATOM 772 N N . SER A 1 105 ? 14.408 -4.458 1.608 1.00 95.56 105 SER A N 1
ATOM 773 C CA . SER A 1 105 ? 13.801 -5.277 2.666 1.00 95.56 105 SER A CA 1
ATOM 774 C C . SER A 1 105 ? 13.027 -4.449 3.695 1.00 95.56 105 SER A C 1
ATOM 776 O O . SER A 1 105 ? 11.952 -4.865 4.123 1.00 95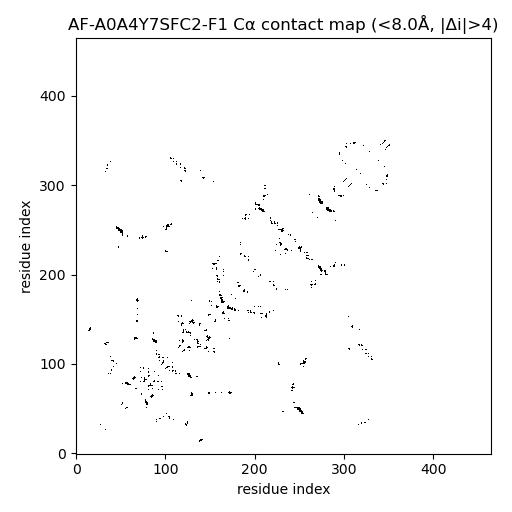.56 105 SER A O 1
ATOM 778 N N . GLN A 1 106 ? 13.533 -3.268 4.067 1.00 93.56 106 GLN A N 1
ATOM 779 C CA . GLN A 1 106 ? 12.883 -2.409 5.056 1.00 93.56 106 GLN A CA 1
ATOM 780 C C . GLN A 1 106 ? 11.509 -1.929 4.560 1.00 93.56 106 GLN A C 1
ATOM 782 O O . GLN A 1 106 ? 10.493 -2.204 5.199 1.00 93.56 106 GLN A O 1
ATOM 787 N N . THR A 1 107 ? 11.465 -1.313 3.374 1.00 94.38 107 THR A N 1
ATOM 788 C CA . THR A 1 107 ? 10.222 -0.857 2.730 1.00 94.38 107 THR A CA 1
ATOM 789 C C . THR A 1 107 ? 9.247 -2.019 2.491 1.00 94.38 107 THR A C 1
ATOM 791 O O . THR A 1 107 ? 8.052 -1.892 2.776 1.00 94.38 107 THR A O 1
ATOM 794 N N . ALA A 1 108 ? 9.742 -3.174 2.031 1.00 97.38 108 ALA A N 1
ATOM 795 C CA . ALA A 1 108 ? 8.916 -4.356 1.788 1.00 97.38 108 ALA A CA 1
ATOM 796 C C . ALA A 1 108 ? 8.248 -4.864 3.073 1.00 97.38 108 ALA A C 1
ATOM 798 O O . ALA A 1 108 ? 7.048 -5.139 3.086 1.00 97.38 108 ALA A O 1
ATOM 799 N N . ARG A 1 109 ? 9.007 -4.960 4.170 1.00 96.44 109 ARG A N 1
ATOM 800 C CA . ARG A 1 109 ? 8.491 -5.397 5.474 1.00 96.44 109 ARG A CA 1
ATOM 801 C C . ARG A 1 109 ? 7.483 -4.398 6.032 1.00 96.44 109 ARG A C 1
ATOM 803 O O . ARG A 1 109 ? 6.396 -4.811 6.426 1.00 96.44 109 ARG A O 1
ATOM 810 N N . PHE A 1 110 ? 7.822 -3.108 6.026 1.00 94.12 110 PHE A N 1
ATOM 811 C CA . PHE A 1 110 ? 6.971 -2.058 6.583 1.00 94.12 110 PHE A CA 1
ATOM 812 C C . PHE A 1 110 ? 5.604 -2.018 5.891 1.00 94.12 110 PHE A C 1
ATOM 814 O O . PHE A 1 110 ? 4.575 -2.160 6.546 1.00 94.12 110 PHE A O 1
ATOM 821 N N . THR A 1 111 ? 5.590 -1.907 4.559 1.00 95.19 111 THR A N 1
ATOM 822 C CA . THR A 1 111 ? 4.340 -1.824 3.783 1.00 95.19 111 THR A CA 1
ATOM 823 C C . THR A 1 111 ? 3.501 -3.094 3.910 1.00 95.19 111 THR A C 1
ATOM 825 O O . THR A 1 111 ? 2.288 -3.010 4.094 1.00 95.19 111 THR A O 1
ATOM 828 N N . THR A 1 112 ? 4.140 -4.270 3.897 1.00 98.06 112 THR A N 1
ATOM 829 C CA . THR A 1 112 ? 3.437 -5.552 4.030 1.00 98.06 112 THR A CA 1
ATOM 830 C C . THR A 1 112 ? 2.766 -5.694 5.390 1.00 98.06 112 THR A C 1
ATOM 832 O O . THR A 1 112 ? 1.593 -6.051 5.440 1.00 98.06 112 THR A O 1
ATOM 835 N N . TYR A 1 113 ? 3.472 -5.435 6.496 1.00 97.00 113 TYR A N 1
ATOM 836 C CA . TYR A 1 113 ? 2.881 -5.602 7.827 1.00 97.00 113 TYR A CA 1
ATOM 837 C C . TYR A 1 113 ? 1.880 -4.500 8.170 1.00 97.00 113 TYR A C 1
ATOM 839 O O . TYR A 1 113 ? 0.879 -4.802 8.815 1.00 97.00 113 TYR A O 1
ATOM 847 N N . ALA A 1 114 ? 2.086 -3.269 7.688 1.00 95.06 114 ALA A N 1
ATOM 848 C CA . ALA A 1 114 ? 1.094 -2.204 7.810 1.00 95.06 114 ALA A CA 1
ATOM 849 C C . ALA A 1 114 ? -0.227 -2.611 7.137 1.00 95.06 114 ALA A C 1
ATOM 851 O O . ALA A 1 114 ? -1.265 -2.612 7.788 1.00 95.06 114 ALA A O 1
ATOM 852 N N . ALA A 1 115 ? -0.191 -3.069 5.882 1.00 96.56 115 ALA A N 1
ATOM 853 C CA . ALA A 1 115 ? -1.390 -3.561 5.205 1.00 96.56 115 ALA A CA 1
ATOM 854 C C . ALA A 1 115 ? -1.969 -4.816 5.885 1.00 96.56 115 ALA A C 1
ATOM 856 O O . ALA A 1 115 ? -3.167 -4.912 6.140 1.00 96.56 115 ALA A O 1
ATOM 857 N N . PHE A 1 116 ? -1.119 -5.784 6.238 1.00 98.00 116 PHE A N 1
ATOM 858 C CA . PHE A 1 116 ? -1.556 -7.053 6.821 1.00 98.00 116 PHE A CA 1
ATOM 859 C C . PHE A 1 116 ? -2.295 -6.882 8.153 1.00 98.00 116 PHE A C 1
ATOM 861 O O . PHE A 1 116 ? -3.261 -7.599 8.409 1.00 98.00 116 PHE A O 1
ATOM 868 N N . LEU A 1 117 ? -1.870 -5.932 8.990 1.00 96.56 117 LEU A N 1
ATOM 869 C CA . LEU A 1 117 ? -2.496 -5.670 10.286 1.00 96.56 117 LEU A CA 1
ATOM 870 C C . LEU A 1 117 ? -3.945 -5.186 10.165 1.00 96.56 117 LEU A C 1
ATOM 872 O O . LEU A 1 117 ? -4.744 -5.492 11.048 1.00 96.56 117 LEU A O 1
ATOM 876 N N . VAL A 1 118 ? -4.295 -4.473 9.094 1.00 95.94 118 VAL A N 1
ATOM 877 C CA . VAL A 1 118 ? -5.633 -3.881 8.919 1.00 95.94 118 VAL A CA 1
ATOM 878 C C . VAL A 1 118 ? -6.515 -4.647 7.930 1.00 95.94 118 VAL A C 1
ATOM 880 O O . VAL A 1 118 ? -7.727 -4.734 8.136 1.00 95.94 118 VAL A O 1
ATOM 883 N N . ASP A 1 119 ? -5.912 -5.286 6.924 1.00 97.69 119 ASP A N 1
ATOM 884 C CA . ASP A 1 119 ? -6.623 -5.957 5.828 1.00 97.69 119 ASP A CA 1
ATOM 885 C C . ASP A 1 119 ? -6.492 -7.481 5.820 1.00 97.69 119 ASP A C 1
ATOM 887 O O . ASP A 1 119 ? -7.277 -8.172 5.160 1.00 97.69 119 ASP A O 1
ATOM 891 N N . GLY A 1 120 ? -5.506 -8.020 6.536 1.00 97.38 120 GLY A N 1
ATOM 892 C CA . GLY A 1 120 ? -5.198 -9.443 6.576 1.00 97.38 120 GLY A CA 1
ATOM 893 C C . GLY A 1 120 ? -5.923 -10.209 7.678 1.00 97.38 120 GLY A C 1
ATOM 894 O O . GLY A 1 120 ? -6.383 -9.658 8.678 1.00 97.38 120 GLY A O 1
ATOM 895 N N . ASN A 1 121 ? -5.997 -11.530 7.512 1.00 96.62 121 ASN A N 1
ATOM 896 C CA . ASN A 1 121 ? -6.464 -12.429 8.556 1.00 96.62 121 ASN A CA 1
ATOM 897 C C . ASN A 1 121 ? -5.287 -12.858 9.435 1.00 96.62 121 ASN A C 1
ATOM 899 O O . ASN A 1 121 ? -4.503 -13.746 9.082 1.00 96.62 121 ASN A O 1
ATOM 903 N N . LEU A 1 122 ? -5.204 -12.260 10.622 1.00 94.81 122 LEU A N 1
ATOM 904 C CA . LEU A 1 122 ? -4.142 -12.529 11.590 1.00 94.81 122 LEU A CA 1
ATOM 905 C C . LEU A 1 122 ? -4.160 -13.961 12.149 1.00 94.81 122 LEU A C 1
ATOM 907 O O . LEU A 1 122 ? -3.164 -14.384 12.727 1.00 94.81 122 LEU A O 1
ATOM 911 N N . VAL A 1 123 ? -5.253 -14.719 12.010 1.00 91.75 123 VAL A N 1
ATOM 912 C CA . VAL A 1 123 ? -5.349 -16.109 12.501 1.00 91.75 123 VAL A CA 1
ATOM 913 C C . VAL A 1 123 ? -4.778 -17.103 11.488 1.00 91.75 123 VAL A C 1
ATOM 915 O O . VAL A 1 123 ? -4.130 -18.076 11.879 1.00 91.75 123 VAL A O 1
ATOM 918 N N . THR A 1 124 ? -5.002 -16.865 10.194 1.00 94.44 124 THR A N 1
ATOM 919 C CA . THR A 1 124 ? -4.583 -17.777 9.116 1.00 94.44 124 THR A CA 1
ATOM 920 C C . THR A 1 124 ? -3.302 -17.350 8.404 1.00 94.44 124 THR A C 1
ATOM 922 O O . THR A 1 124 ? -2.837 -18.091 7.547 1.00 94.44 124 THR A O 1
ATOM 925 N N . ASP A 1 125 ? -2.748 -16.177 8.729 1.00 96.81 125 ASP A N 1
ATOM 926 C CA . ASP A 1 125 ? -1.557 -15.598 8.086 1.00 96.81 125 ASP A CA 1
ATOM 927 C C . ASP A 1 125 ? -1.746 -15.306 6.583 1.00 96.81 125 ASP A C 1
ATOM 929 O O . ASP A 1 125 ? -0.836 -15.495 5.780 1.00 96.81 125 ASP A O 1
ATOM 933 N N . LEU A 1 126 ? -2.953 -14.882 6.179 1.00 97.81 126 LEU A N 1
ATOM 934 C CA . LEU A 1 126 ? -3.308 -14.653 4.771 1.00 97.81 126 LEU A CA 1
ATOM 935 C C . LEU A 1 126 ? -3.956 -13.289 4.550 1.00 97.81 126 LEU A C 1
ATOM 937 O O . LEU A 1 126 ? -4.800 -12.859 5.332 1.00 97.81 126 LEU A O 1
ATOM 941 N N . VAL A 1 127 ? -3.620 -12.650 3.433 1.00 98.50 127 VAL A N 1
ATOM 942 C CA . VAL A 1 127 ? -4.227 -11.399 2.964 1.00 98.50 127 VAL A CA 1
ATOM 943 C C . VAL A 1 127 ? -4.537 -11.481 1.475 1.00 98.50 127 VAL A C 1
ATOM 945 O O . VAL A 1 127 ? -3.816 -12.115 0.705 1.00 98.50 127 VAL A O 1
ATOM 948 N N . SER A 1 128 ? -5.642 -10.853 1.083 1.00 98.75 128 SER A N 1
ATOM 949 C CA . SER A 1 128 ? -6.018 -10.655 -0.315 1.00 98.75 128 SER A CA 1
ATOM 950 C C . SER A 1 128 ? -5.384 -9.375 -0.843 1.00 98.75 128 SER A C 1
ATOM 952 O O . SER A 1 128 ? -5.501 -8.334 -0.200 1.00 98.75 128 SER A O 1
ATOM 954 N N . ILE A 1 129 ? -4.765 -9.424 -2.025 1.00 98.69 129 ILE A N 1
ATOM 955 C CA . ILE A 1 129 ? -4.198 -8.234 -2.687 1.00 98.69 129 ILE A CA 1
ATOM 956 C C . ILE A 1 129 ? -5.263 -7.337 -3.342 1.00 98.69 129 ILE A C 1
ATOM 958 O O . ILE A 1 129 ? -4.914 -6.387 -4.039 1.00 98.69 129 ILE A O 1
ATOM 962 N N . GLY A 1 130 ? -6.545 -7.658 -3.161 1.00 98.38 130 GLY A N 1
ATOM 963 C CA . GLY A 1 130 ? -7.675 -6.897 -3.678 1.00 98.38 130 GLY A CA 1
ATOM 964 C C . GLY A 1 130 ? -8.906 -7.045 -2.792 1.00 98.38 130 GLY A C 1
ATOM 965 O O . GLY A 1 130 ? -8.850 -6.757 -1.601 1.00 98.38 130 GLY A O 1
ATOM 966 N N . GLU A 1 131 ? -10.023 -7.492 -3.359 1.00 97.81 131 GLU A N 1
ATOM 967 C CA . GLU A 1 131 ? -11.311 -7.578 -2.659 1.00 97.81 131 GLU A CA 1
ATOM 968 C C . GLU A 1 131 ? -11.353 -8.597 -1.504 1.00 97.81 131 GLU A C 1
ATOM 970 O O . GLU A 1 131 ? -10.549 -9.539 -1.427 1.00 97.81 131 GLU A O 1
ATOM 975 N N . LYS A 1 132 ? -12.355 -8.440 -0.625 1.00 97.88 132 LYS A N 1
ATOM 976 C CA . LYS A 1 132 ? -12.626 -9.366 0.480 1.00 97.88 132 LYS A CA 1
ATOM 977 C C . LYS A 1 132 ? -12.961 -10.744 -0.071 1.00 97.88 132 LYS A C 1
ATOM 979 O O . LYS A 1 132 ? -13.813 -10.898 -0.941 1.00 97.88 132 LYS A O 1
ATOM 984 N N . THR A 1 133 ? -12.352 -11.779 0.497 1.00 97.69 133 THR A N 1
ATOM 985 C CA . THR A 1 133 ? -12.510 -13.149 0.007 1.00 97.69 133 THR A CA 1
ATOM 986 C C . THR A 1 133 ? -12.519 -14.164 1.135 1.00 97.69 133 THR A C 1
ATOM 988 O O . THR A 1 133 ? -11.884 -13.989 2.165 1.00 97.69 133 THR A O 1
ATOM 991 N N . ARG A 1 134 ? -13.203 -15.289 0.922 1.00 94.94 134 ARG A N 1
ATOM 992 C CA . ARG A 1 134 ? -13.230 -16.415 1.874 1.00 94.94 134 ARG A CA 1
ATOM 993 C C . ARG A 1 134 ? -11.917 -17.197 1.909 1.00 94.94 134 ARG A C 1
ATOM 995 O O . ARG A 1 134 ? -11.706 -18.008 2.805 1.00 94.94 134 ARG A O 1
ATOM 1002 N N . LYS A 1 135 ? -11.040 -16.978 0.926 1.00 96.06 135 LYS A N 1
ATOM 1003 C CA . LYS A 1 135 ? -9.736 -17.644 0.817 1.00 96.06 135 LYS A CA 1
ATOM 1004 C C . LYS A 1 135 ? -8.772 -17.263 1.944 1.00 96.06 135 LYS A C 1
ATOM 1006 O O . LYS A 1 135 ? -7.864 -18.031 2.233 1.00 96.06 135 LYS A O 1
ATOM 1011 N N . THR A 1 136 ? -8.992 -16.126 2.607 1.00 95.81 136 THR A N 1
ATOM 1012 C CA . THR A 1 136 ? -8.254 -15.721 3.814 1.00 95.81 136 THR A CA 1
ATOM 1013 C C . THR A 1 136 ? -8.818 -16.354 5.090 1.00 95.81 136 THR A C 1
ATOM 1015 O O . THR A 1 136 ? -8.384 -16.004 6.176 1.00 95.81 136 THR A O 1
ATOM 1018 N N . GLY A 1 137 ? -9.780 -17.277 4.996 1.00 91.06 137 GLY A N 1
ATOM 1019 C CA . GLY A 1 137 ? -10.349 -17.992 6.140 1.00 91.06 137 GLY A CA 1
ATOM 1020 C C . GLY A 1 137 ? -11.439 -17.226 6.904 1.00 91.06 137 GLY A C 1
ATOM 1021 O O . GLY A 1 137 ? -11.837 -16.138 6.490 1.00 91.06 137 GLY A O 1
ATOM 1022 N N . PRO A 1 138 ? -11.967 -17.812 7.997 1.00 88.00 138 PRO A N 1
ATOM 1023 C CA . PRO A 1 138 ? -13.039 -17.213 8.792 1.00 88.00 138 PRO A CA 1
ATOM 1024 C C . PRO A 1 138 ? -12.624 -15.895 9.445 1.00 88.00 138 PRO A C 1
ATOM 1026 O O . PRO A 1 138 ? -11.523 -15.786 9.991 1.00 88.00 138 PRO A O 1
ATOM 1029 N N . ASP A 1 139 ? -13.528 -14.918 9.417 1.00 88.00 139 ASP A N 1
ATOM 1030 C CA . ASP A 1 139 ? -13.254 -13.588 9.949 1.00 88.00 139 ASP A CA 1
ATOM 1031 C C . ASP A 1 139 ? -13.108 -13.601 11.485 1.00 88.00 139 ASP A C 1
ATOM 1033 O O . ASP A 1 139 ? -13.882 -14.271 12.188 1.00 88.00 139 ASP A O 1
ATOM 1037 N N . PRO A 1 140 ? -12.166 -12.813 12.035 1.00 86.38 140 PRO A N 1
ATOM 1038 C CA . PRO A 1 140 ? -12.126 -12.519 13.459 1.00 86.38 140 PRO A CA 1
ATOM 1039 C C . PRO A 1 140 ? -13.387 -11.752 13.910 1.00 86.38 140 PRO A C 1
ATOM 1041 O O . PRO A 1 140 ? -14.186 -11.282 13.093 1.00 86.38 140 PRO A O 1
ATOM 1044 N N . PRO A 1 141 ? -13.608 -11.619 15.230 1.00 86.00 141 PRO A N 1
ATOM 1045 C CA . PRO A 1 141 ? -14.683 -10.785 15.752 1.00 86.00 141 PRO A CA 1
ATOM 1046 C C . PRO A 1 141 ? -14.604 -9.345 15.233 1.00 86.00 141 PRO A C 1
ATOM 1048 O O . PRO A 1 141 ? -13.521 -8.767 15.144 1.00 86.00 141 PRO A O 1
ATOM 1051 N N . LYS A 1 142 ? -15.769 -8.750 14.958 1.00 88.75 142 LYS A N 1
ATOM 1052 C CA . LYS A 1 142 ? -15.885 -7.310 14.684 1.00 88.75 142 LYS A CA 1
ATOM 1053 C C . LYS A 1 142 ? -15.274 -6.491 15.835 1.00 88.75 142 LYS A C 1
ATOM 1055 O O . LYS A 1 142 ? -15.358 -6.932 16.985 1.00 88.75 142 LYS A O 1
ATOM 1060 N N . PRO A 1 143 ? -14.726 -5.295 15.561 1.00 92.38 143 PRO A N 1
ATOM 1061 C CA . PRO A 1 143 ? -14.823 -4.511 14.319 1.00 92.38 143 PRO A CA 1
ATOM 1062 C C . PRO A 1 143 ? -13.760 -4.803 13.245 1.00 92.38 143 PRO A C 1
ATOM 1064 O O . PRO A 1 143 ? -13.742 -4.108 12.234 1.00 92.38 143 PRO A O 1
ATOM 1067 N N . ALA A 1 144 ? -12.918 -5.824 13.413 1.00 91.38 144 ALA A N 1
ATOM 1068 C CA . ALA A 1 144 ? -11.944 -6.218 12.399 1.00 91.38 144 ALA A CA 1
ATOM 1069 C C . ALA A 1 144 ? -12.592 -6.463 11.021 1.00 91.38 144 ALA A C 1
ATOM 1071 O O . ALA A 1 144 ? -13.655 -7.083 10.921 1.00 91.38 144 ALA A O 1
ATOM 1072 N N . ILE A 1 145 ? -11.941 -5.965 9.964 1.00 92.81 145 ILE A N 1
ATOM 1073 C CA . ILE A 1 145 ? -12.511 -5.912 8.609 1.00 92.81 145 ILE A CA 1
ATOM 1074 C C . ILE A 1 145 ? -12.095 -7.132 7.781 1.00 92.81 145 ILE A C 1
ATOM 1076 O O . ILE A 1 145 ? -12.952 -7.798 7.186 1.00 92.81 145 ILE A O 1
ATOM 1080 N N . VAL A 1 146 ? -10.786 -7.433 7.755 1.00 95.06 146 VAL A N 1
ATOM 1081 C CA . VAL A 1 146 ? -10.183 -8.493 6.922 1.00 95.06 146 VAL A CA 1
ATOM 1082 C C . VAL A 1 146 ? -10.701 -8.395 5.482 1.00 95.06 146 VAL A C 1
ATOM 1084 O O . VAL A 1 146 ? -11.304 -9.322 4.931 1.00 95.06 146 VAL A O 1
ATOM 1087 N N . GLY A 1 147 ? -10.614 -7.187 4.927 1.00 96.62 147 GLY A N 1
ATOM 1088 C CA . GLY A 1 147 ? -11.255 -6.827 3.665 1.00 96.62 147 GLY A CA 1
ATOM 1089 C C . GLY A 1 147 ? -10.367 -7.026 2.442 1.00 96.62 147 GLY A C 1
ATOM 1090 O O . GLY A 1 147 ? -10.867 -6.908 1.328 1.00 96.62 147 GLY A O 1
ATOM 1091 N N . GLY A 1 148 ? -9.090 -7.374 2.635 1.00 98.25 148 GLY A N 1
ATOM 1092 C CA . GLY A 1 148 ? -8.095 -7.297 1.570 1.00 98.25 148 GLY A CA 1
ATOM 1093 C C . GLY A 1 148 ? -7.755 -5.853 1.206 1.00 98.25 148 GLY A C 1
ATOM 1094 O O . GLY A 1 148 ? -8.340 -4.913 1.735 1.00 98.25 148 GLY A O 1
ATOM 1095 N N . LEU A 1 149 ? -6.802 -5.669 0.296 1.00 98.12 149 LEU A N 1
ATOM 1096 C CA . LEU A 1 149 ? -6.312 -4.332 -0.039 1.00 98.12 149 LEU A CA 1
ATOM 1097 C C . LEU A 1 149 ? -7.359 -3.421 -0.687 1.00 98.12 149 LEU A C 1
ATOM 1099 O O . LEU A 1 149 ? -7.090 -2.249 -0.808 1.00 98.12 149 LEU A O 1
ATOM 1103 N N . ASN A 1 150 ? -8.550 -3.872 -1.089 1.00 97.94 150 ASN A N 1
ATOM 1104 C CA . ASN A 1 150 ? -9.585 -2.931 -1.548 1.00 97.94 150 ASN A CA 1
ATOM 1105 C C . ASN A 1 150 ? -10.212 -2.114 -0.395 1.00 97.94 150 ASN A C 1
ATOM 1107 O O . ASN A 1 150 ? -10.985 -1.192 -0.670 1.00 97.94 150 ASN A O 1
ATOM 1111 N N . THR A 1 151 ? -9.944 -2.436 0.878 1.00 95.88 151 THR A N 1
ATOM 1112 C CA . THR A 1 151 ? -10.515 -1.708 2.022 1.00 95.88 151 THR A CA 1
ATOM 1113 C C . THR A 1 151 ? -10.046 -0.255 2.039 1.00 95.88 151 THR A C 1
ATOM 1115 O O . THR A 1 151 ? -8.865 0.045 2.197 1.00 95.88 151 THR A O 1
ATOM 1118 N N . HIS A 1 152 ? -10.994 0.668 1.927 1.00 93.50 152 HIS A N 1
ATOM 1119 C CA . HIS A 1 152 ? -10.706 2.094 1.993 1.00 93.50 152 HIS A CA 1
ATOM 1120 C C . HIS A 1 152 ? -10.393 2.570 3.425 1.00 93.50 152 HIS A C 1
ATOM 1122 O O . HIS A 1 152 ? -10.949 2.054 4.395 1.00 93.50 152 HIS A O 1
ATOM 1128 N N . ALA A 1 153 ? -9.551 3.600 3.523 1.00 86.62 153 ALA A N 1
ATOM 1129 C CA . ALA A 1 153 ? -9.192 4.368 4.718 1.00 86.62 153 ALA A CA 1
ATOM 1130 C C . ALA A 1 153 ? -8.360 3.637 5.788 1.00 86.62 153 ALA A C 1
ATOM 1132 O O . ALA A 1 153 ? -8.125 4.191 6.859 1.00 86.62 153 ALA A O 1
ATOM 1133 N N . VAL A 1 154 ? -7.871 2.423 5.514 1.00 84.25 154 VAL A N 1
ATOM 1134 C CA . VAL A 1 154 ? -6.944 1.710 6.419 1.00 84.25 154 VAL A CA 1
ATOM 1135 C C . VAL A 1 154 ? -5.544 1.538 5.829 1.00 84.25 154 VAL A C 1
ATOM 1137 O O . VAL A 1 154 ? -4.555 1.638 6.554 1.00 84.25 154 VAL A O 1
ATOM 1140 N N . PHE A 1 155 ? -5.459 1.343 4.513 1.00 90.06 155 PHE A N 1
ATOM 1141 C CA . PHE A 1 155 ? -4.216 1.350 3.742 1.00 90.06 155 PHE A CA 1
ATOM 1142 C C . PHE A 1 155 ? -4.442 2.063 2.406 1.00 90.06 155 PHE A C 1
ATOM 1144 O O . PHE A 1 155 ? -3.796 3.075 2.125 1.00 90.06 155 PHE A O 1
ATOM 1151 N N . GLU A 1 156 ? -5.423 1.599 1.625 1.00 96.56 156 GLU A N 1
ATOM 1152 C CA . GLU A 1 156 ? -5.890 2.330 0.449 1.00 96.56 156 GLU A CA 1
ATOM 1153 C C . GLU A 1 156 ? -6.613 3.608 0.822 1.00 96.56 156 GLU A C 1
ATOM 1155 O O . GLU A 1 156 ? -7.360 3.670 1.799 1.00 96.56 156 GLU A O 1
ATOM 1160 N N . GLY A 1 157 ? -6.468 4.618 -0.025 1.00 96.94 157 GLY A N 1
ATOM 1161 C CA . GLY A 1 157 ? -7.114 5.898 0.189 1.00 96.94 157 GLY A CA 1
ATOM 1162 C C . GLY A 1 157 ? -7.197 6.727 -1.076 1.00 96.94 157 GLY A C 1
ATOM 1163 O O . GLY A 1 157 ? -6.860 6.282 -2.175 1.00 96.94 157 GLY A O 1
ATOM 1164 N N . ASP A 1 158 ? -7.651 7.955 -0.892 1.00 98.38 158 ASP A N 1
ATOM 1165 C CA . ASP A 1 158 ? -7.968 8.865 -1.982 1.00 98.38 158 ASP A CA 1
ATOM 1166 C C . ASP A 1 158 ? -6.723 9.421 -2.682 1.00 98.38 158 ASP A C 1
ATOM 1168 O O . ASP A 1 158 ? -5.577 9.196 -2.271 1.00 98.38 158 ASP A O 1
ATOM 1172 N N . ALA A 1 159 ? -6.947 10.141 -3.781 1.00 98.12 159 ALA A N 1
ATOM 1173 C CA . ALA A 1 159 ? -5.911 10.724 -4.624 1.00 98.12 159 ALA A CA 1
ATOM 1174 C C . ALA A 1 159 ? -4.942 9.669 -5.195 1.00 98.12 159 ALA A C 1
ATOM 1176 O O . ALA A 1 159 ? -3.749 9.918 -5.376 1.00 98.12 159 ALA A O 1
ATOM 1177 N N . SER A 1 160 ? -5.419 8.458 -5.484 1.00 97.81 160 SER A N 1
ATOM 1178 C CA . SER A 1 160 ? -4.615 7.456 -6.193 1.00 97.81 160 SER A CA 1
ATOM 1179 C C . SER A 1 160 ? -4.276 7.918 -7.612 1.00 97.81 160 SER A C 1
ATOM 1181 O O . SER A 1 160 ? -5.069 8.595 -8.266 1.00 97.81 160 SER A O 1
ATOM 1183 N N . LEU A 1 161 ? -3.085 7.556 -8.105 1.00 95.81 161 LEU A N 1
ATOM 1184 C CA . LEU A 1 161 ? -2.601 8.037 -9.407 1.00 95.81 161 LEU A CA 1
ATOM 1185 C C . LEU A 1 161 ? -3.396 7.477 -10.590 1.00 95.81 161 LEU A C 1
ATOM 1187 O O . LEU A 1 161 ? -3.548 8.150 -11.597 1.00 95.81 161 LEU A O 1
ATOM 1191 N N . THR A 1 162 ? -3.878 6.236 -10.479 1.00 94.88 162 THR A N 1
ATOM 1192 C CA . THR A 1 162 ? -4.518 5.505 -11.592 1.00 94.88 162 THR A CA 1
ATOM 1193 C C . THR A 1 162 ? -5.828 4.823 -11.195 1.00 94.88 162 THR A C 1
ATOM 1195 O O . THR A 1 162 ? -6.396 4.084 -11.996 1.00 94.88 162 THR A O 1
ATOM 1198 N N . ARG A 1 163 ? -6.288 5.043 -9.958 1.00 97.19 163 ARG A N 1
ATOM 1199 C CA . ARG A 1 163 ? -7.543 4.541 -9.372 1.00 97.19 163 ARG A CA 1
ATOM 1200 C C . ARG A 1 163 ? -8.368 5.743 -8.924 1.00 97.19 163 ARG A C 1
ATOM 1202 O O . ARG A 1 163 ? -7.788 6.747 -8.503 1.00 97.19 163 ARG A O 1
ATOM 1209 N N . ALA A 1 164 ? -9.688 5.641 -9.039 1.00 97.56 164 ALA A N 1
ATOM 1210 C CA . ALA A 1 164 ? -10.584 6.674 -8.534 1.00 97.56 164 ALA A CA 1
ATOM 1211 C C . ALA A 1 164 ? -10.682 6.610 -7.000 1.00 97.56 164 ALA A C 1
ATOM 1213 O O . ALA A 1 164 ? -10.312 5.615 -6.380 1.00 97.56 164 ALA A O 1
ATOM 1214 N N . ASP A 1 165 ? -11.177 7.682 -6.391 1.00 98.38 165 ASP A N 1
ATOM 1215 C CA . ASP A 1 165 ? -11.511 7.697 -4.966 1.00 98.38 165 ASP A CA 1
ATOM 1216 C C . ASP A 1 165 ? -12.739 6.806 -4.710 1.00 98.38 165 ASP A C 1
ATOM 1218 O O . ASP A 1 165 ? -13.647 6.739 -5.549 1.00 98.38 165 ASP A O 1
ATOM 1222 N N . ILE A 1 166 ? -12.818 6.153 -3.541 1.00 97.31 166 ILE A N 1
ATOM 1223 C CA . ILE A 1 166 ? -13.924 5.216 -3.243 1.00 97.31 166 ILE A CA 1
ATOM 1224 C C . ILE A 1 166 ? -15.292 5.899 -3.275 1.00 97.31 166 ILE A C 1
ATOM 1226 O O . ILE A 1 166 ? -16.298 5.250 -3.555 1.00 97.31 166 ILE A O 1
ATOM 1230 N N . PHE A 1 167 ? -15.333 7.211 -3.019 1.00 97.75 167 PHE A N 1
ATOM 1231 C CA . PHE A 1 167 ? -16.547 8.019 -3.082 1.00 97.75 167 PHE A CA 1
ATOM 1232 C C . PHE A 1 167 ? -17.262 7.877 -4.437 1.00 97.75 167 PHE A C 1
ATOM 1234 O O . PHE A 1 167 ? -18.490 7.918 -4.501 1.00 97.75 167 PHE A O 1
ATOM 1241 N N . PHE A 1 168 ? -16.508 7.636 -5.515 1.00 97.50 168 PHE A N 1
ATOM 1242 C CA . PHE A 1 168 ? -17.042 7.428 -6.862 1.00 97.50 168 PHE A CA 1
ATOM 1243 C C . PHE A 1 168 ? -17.381 5.960 -7.183 1.00 97.50 168 PHE A C 1
ATOM 1245 O O . PHE A 1 168 ? -17.833 5.663 -8.288 1.00 97.50 168 PHE A O 1
ATOM 1252 N N . GLY A 1 169 ? -17.201 5.043 -6.228 1.00 96.50 169 GLY A N 1
ATOM 1253 C CA . GLY A 1 169 ? -17.686 3.660 -6.260 1.00 96.50 169 GLY A CA 1
ATOM 1254 C C . GLY A 1 169 ? -16.612 2.584 -6.443 1.00 96.50 169 GLY A C 1
ATOM 1255 O O . GLY A 1 169 ? -16.763 1.498 -5.888 1.00 96.50 169 GLY A O 1
ATOM 1256 N N . ASP A 1 170 ? -15.527 2.864 -7.172 1.00 96.44 170 ASP A N 1
ATOM 1257 C CA . ASP A 1 170 ? -14.468 1.887 -7.470 1.00 96.44 170 ASP A CA 1
ATOM 1258 C C . ASP A 1 170 ? -13.073 2.473 -7.212 1.00 96.44 170 ASP A C 1
ATOM 1260 O O . ASP A 1 170 ? -12.583 3.315 -7.964 1.00 96.44 170 ASP A O 1
ATOM 1264 N N . ASN A 1 171 ? -12.430 1.994 -6.145 1.00 96.81 171 ASN A N 1
ATOM 1265 C CA . ASN A 1 171 ? -11.104 2.428 -5.706 1.00 96.81 171 ASN A CA 1
ATOM 1266 C C . ASN A 1 171 ? -9.943 1.531 -6.158 1.00 96.81 171 ASN A C 1
ATOM 1268 O O . ASN A 1 171 ? -8.811 1.752 -5.733 1.00 96.81 171 ASN A O 1
ATOM 1272 N N . HIS A 1 172 ? -10.186 0.500 -6.968 1.00 95.69 172 HIS A N 1
ATOM 1273 C CA . HIS A 1 172 ? -9.189 -0.546 -7.223 1.00 95.69 172 HIS A CA 1
ATOM 1274 C C . HIS A 1 172 ? -9.000 -0.863 -8.704 1.00 95.69 172 HIS A C 1
ATOM 1276 O O . HIS A 1 172 ? -7.885 -1.224 -9.108 1.00 95.69 172 HIS A O 1
ATOM 1282 N N . SER A 1 173 ? -10.031 -0.693 -9.532 1.00 95.00 173 SER A N 1
ATOM 1283 C CA . SER A 1 173 ? -9.908 -0.884 -10.973 1.00 95.00 173 SER A CA 1
ATOM 1284 C C . SER A 1 173 ? -9.014 0.173 -11.609 1.00 95.00 173 SER A C 1
ATOM 1286 O O . SER A 1 173 ? -8.954 1.334 -11.202 1.00 95.00 173 SER A O 1
ATOM 1288 N N . PHE A 1 174 ? -8.301 -0.244 -12.650 1.00 94.00 174 PHE A N 1
ATOM 1289 C CA . PHE A 1 174 ? -7.518 0.665 -13.473 1.00 94.00 174 PHE A CA 1
ATOM 1290 C C . PHE A 1 174 ? -8.429 1.686 -14.170 1.00 94.00 174 PHE A C 1
ATOM 1292 O O . PHE A 1 174 ? -9.407 1.312 -14.817 1.00 94.00 174 PHE A O 1
ATOM 1299 N N . ASN A 1 175 ? -8.072 2.966 -14.076 1.00 93.12 175 ASN A N 1
ATOM 1300 C CA . ASN A 1 175 ? -8.774 4.060 -14.730 1.00 93.12 175 ASN A CA 1
ATOM 1301 C C . ASN A 1 175 ? -7.908 4.646 -15.856 1.00 93.12 175 ASN A C 1
ATOM 1303 O O . ASN A 1 175 ? -6.889 5.289 -15.598 1.00 93.12 175 ASN A O 1
ATOM 1307 N N . GLN A 1 176 ? -8.339 4.447 -17.106 1.00 91.69 176 GLN A N 1
ATOM 1308 C CA . GLN A 1 176 ? -7.616 4.918 -18.293 1.00 91.69 176 GLN A CA 1
ATOM 1309 C C . GLN A 1 176 ? -7.472 6.447 -18.324 1.00 91.69 176 GLN A C 1
ATOM 1311 O O . GLN A 1 176 ? -6.409 6.950 -18.658 1.00 91.69 176 GLN A O 1
ATOM 1316 N N . THR A 1 177 ? -8.503 7.196 -17.927 1.00 92.88 177 THR A N 1
ATOM 1317 C CA . THR A 1 177 ? -8.469 8.667 -17.928 1.00 92.88 177 THR A CA 1
ATOM 1318 C C . THR A 1 177 ? -7.426 9.224 -16.961 1.00 92.88 177 THR A C 1
ATOM 1320 O O . THR A 1 177 ? -6.783 10.228 -17.260 1.00 92.88 177 THR A O 1
ATOM 1323 N N . LEU A 1 178 ? -7.238 8.575 -15.810 1.00 92.25 178 LEU A N 1
ATOM 1324 C CA . LEU A 1 178 ? -6.166 8.923 -14.876 1.00 92.25 178 LEU A CA 1
ATOM 1325 C C . LEU A 1 178 ? -4.800 8.453 -15.395 1.00 92.25 178 LEU A C 1
ATOM 1327 O O . LEU A 1 178 ? -3.812 9.176 -15.292 1.00 92.25 178 LEU A O 1
ATOM 1331 N N . TRP A 1 179 ? -4.743 7.268 -16.007 1.00 90.06 179 TRP A N 1
ATOM 1332 C CA . TRP A 1 179 ? -3.519 6.748 -16.617 1.00 90.06 179 TRP A CA 1
ATOM 1333 C C . TRP A 1 179 ? -2.964 7.642 -17.725 1.00 90.06 179 TRP A C 1
ATOM 1335 O O . TRP A 1 179 ? -1.752 7.821 -17.807 1.00 90.06 179 TRP A O 1
ATOM 1345 N N . ASP A 1 180 ? -3.826 8.248 -18.539 1.00 89.38 180 ASP A N 1
ATOM 1346 C CA . ASP A 1 180 ? -3.418 9.146 -19.626 1.00 89.38 180 ASP A CA 1
ATOM 1347 C C . ASP A 1 180 ? -2.674 10.404 -19.122 1.00 89.38 180 ASP A C 1
ATOM 1349 O O . ASP A 1 180 ? -2.045 11.108 -19.912 1.00 89.38 180 ASP A O 1
ATOM 1353 N N . GLN A 1 181 ? -2.710 10.674 -17.811 1.00 88.62 181 GLN A N 1
ATOM 1354 C CA . GLN A 1 181 ? -1.993 11.768 -17.145 1.00 88.62 181 GLN A CA 1
ATOM 1355 C C . GLN A 1 181 ? -0.629 11.339 -16.574 1.00 88.62 181 GLN A C 1
ATOM 1357 O O . GLN A 1 181 ? 0.133 12.178 -16.091 1.00 88.62 181 GLN A O 1
ATOM 1362 N N . MET A 1 182 ? -0.312 10.041 -16.594 1.00 86.44 182 MET A N 1
ATOM 1363 C CA . MET A 1 182 ? 0.899 9.498 -15.985 1.00 86.44 182 MET A CA 1
ATOM 1364 C C . MET A 1 182 ? 2.171 9.947 -16.706 1.00 86.44 182 MET A C 1
ATOM 1366 O O . MET A 1 182 ? 2.247 10.021 -17.932 1.00 86.44 182 MET A O 1
ATOM 1370 N N . GLY A 1 183 ? 3.232 10.131 -15.923 1.00 77.69 183 GLY A N 1
ATOM 1371 C CA . GLY A 1 183 ? 4.597 10.233 -16.421 1.00 77.69 183 GLY A CA 1
ATOM 1372 C C . GLY A 1 183 ? 5.593 9.609 -15.452 1.00 77.69 183 GLY A C 1
ATOM 1373 O O . GLY A 1 183 ? 5.276 9.319 -14.302 1.00 77.69 183 GLY A O 1
ATOM 1374 N N . TYR A 1 184 ? 6.808 9.386 -15.947 1.00 78.25 184 TYR A N 1
ATOM 1375 C CA . TYR A 1 184 ? 7.833 8.579 -15.272 1.00 78.25 184 TYR A CA 1
ATOM 1376 C C . TYR A 1 184 ? 9.062 9.400 -14.870 1.00 78.25 184 TYR A C 1
ATOM 1378 O O . TYR A 1 184 ? 10.117 8.853 -14.566 1.00 78.25 184 TYR A O 1
ATOM 1386 N N . THR A 1 185 ? 8.954 10.727 -14.889 1.00 85.00 185 THR A N 1
ATOM 1387 C CA . THR A 1 185 ? 9.987 11.611 -14.348 1.00 85.00 185 THR A CA 1
ATOM 1388 C C . THR A 1 185 ? 9.566 12.097 -12.969 1.00 85.00 185 THR A C 1
ATOM 1390 O O . THR A 1 185 ? 8.376 12.212 -12.675 1.00 85.00 185 THR A O 1
ATOM 1393 N N . LYS A 1 186 ? 10.547 12.429 -12.126 1.00 88.44 186 LYS A N 1
ATOM 1394 C CA . LYS A 1 186 ? 10.294 12.967 -10.781 1.00 88.44 186 LYS A CA 1
ATOM 1395 C C . LYS A 1 186 ? 9.438 14.237 -10.824 1.00 88.44 186 LYS A C 1
ATOM 1397 O O . LYS A 1 186 ? 8.520 14.375 -10.028 1.00 88.44 186 LYS A O 1
ATOM 1402 N N . THR A 1 187 ? 9.701 15.123 -11.787 1.00 91.00 187 THR A N 1
ATOM 1403 C CA . THR A 1 187 ? 8.930 16.360 -11.980 1.00 91.00 187 THR A CA 1
ATOM 1404 C C . THR A 1 187 ? 7.470 16.062 -12.300 1.00 91.00 187 THR A C 1
ATOM 1406 O O . THR A 1 187 ? 6.591 16.603 -11.645 1.00 91.00 187 THR A O 1
ATOM 1409 N N . VAL A 1 188 ? 7.192 15.153 -13.244 1.00 91.12 188 VAL A N 1
ATOM 1410 C CA . VAL A 1 188 ? 5.800 14.799 -13.570 1.00 91.12 188 VAL A CA 1
ATOM 1411 C C . VAL A 1 188 ? 5.114 14.114 -12.388 1.00 91.12 188 VAL A C 1
ATOM 1413 O O . VAL A 1 188 ? 3.950 14.394 -12.126 1.00 91.12 188 VAL A O 1
ATOM 1416 N N . ALA A 1 189 ? 5.825 13.271 -11.635 1.00 93.06 189 ALA A N 1
ATOM 1417 C CA . ALA A 1 189 ? 5.275 12.644 -10.436 1.00 93.06 189 ALA A CA 1
ATOM 1418 C C . ALA A 1 189 ? 4.868 13.673 -9.364 1.00 93.06 189 ALA A C 1
ATOM 1420 O O . ALA A 1 189 ? 3.828 13.498 -8.731 1.00 93.06 189 ALA A O 1
ATOM 1421 N N . ALA A 1 190 ? 5.648 14.746 -9.183 1.00 95.75 190 ALA A N 1
ATOM 1422 C CA . ALA A 1 190 ? 5.333 15.821 -8.239 1.00 95.75 190 ALA A CA 1
ATOM 1423 C C . ALA A 1 190 ? 4.073 16.589 -8.663 1.00 95.75 190 ALA A C 1
ATOM 1425 O O . ALA A 1 190 ? 3.133 16.711 -7.876 1.00 95.75 190 ALA A O 1
ATOM 1426 N N . GLU A 1 191 ? 4.026 17.028 -9.926 1.00 97.31 191 GLU A N 1
ATOM 1427 C CA . GLU A 1 191 ? 2.869 17.738 -10.482 1.00 97.31 191 GLU A CA 1
ATOM 1428 C C . GLU A 1 191 ? 1.604 16.877 -10.433 1.00 97.31 191 GLU A C 1
ATOM 1430 O O . GLU A 1 191 ? 0.552 17.336 -9.995 1.00 97.31 191 GLU A O 1
ATOM 1435 N N . LEU A 1 192 ? 1.699 15.601 -10.820 1.00 96.75 192 LEU A N 1
ATOM 1436 C CA . LEU A 1 192 ? 0.553 14.696 -10.830 1.00 96.75 192 LEU A CA 1
ATOM 1437 C C . LEU A 1 192 ? 0.050 14.389 -9.415 1.00 96.75 192 LEU A C 1
ATOM 1439 O O . LEU A 1 192 ? -1.156 14.392 -9.185 1.00 96.75 192 LEU A O 1
ATOM 1443 N N . ARG A 1 193 ? 0.946 14.152 -8.448 1.00 97.94 193 ARG A N 1
ATOM 1444 C CA . ARG A 1 193 ? 0.569 13.955 -7.038 1.00 97.94 193 ARG A CA 1
ATOM 1445 C C . ARG A 1 193 ? -0.216 15.157 -6.521 1.00 97.94 193 ARG A C 1
ATOM 1447 O O . ARG A 1 193 ? -1.283 14.966 -5.936 1.00 97.94 193 ARG A O 1
ATOM 1454 N N . PHE A 1 194 ? 0.273 16.371 -6.768 1.00 98.38 194 PHE A N 1
ATOM 1455 C CA . PHE A 1 194 ? -0.426 17.587 -6.367 1.00 98.38 194 PHE A CA 1
ATOM 1456 C C . PHE A 1 194 ? -1.766 17.750 -7.096 1.00 98.38 194 PHE A C 1
ATOM 1458 O O . PHE A 1 194 ? -2.786 17.980 -6.449 1.00 98.38 194 PHE A O 1
ATOM 1465 N N . ALA A 1 195 ? -1.798 17.538 -8.414 1.00 98.25 195 ALA A N 1
ATOM 1466 C CA . ALA A 1 195 ? -3.020 17.613 -9.212 1.00 98.25 195 ALA A CA 1
ATOM 1467 C C . ALA A 1 195 ? -4.101 16.640 -8.717 1.00 98.25 195 ALA A C 1
ATOM 1469 O O . ALA A 1 195 ? -5.255 17.037 -8.570 1.00 98.25 195 ALA A O 1
ATOM 1470 N N . ARG A 1 196 ? -3.733 15.397 -8.376 1.00 98.50 196 ARG A N 1
ATOM 1471 C CA . ARG A 1 196 ? -4.668 14.402 -7.826 1.00 98.50 196 ARG A CA 1
ATOM 1472 C C . ARG A 1 196 ? -5.232 14.814 -6.467 1.00 98.50 196 ARG A C 1
ATOM 1474 O O . ARG A 1 196 ? -6.417 14.610 -6.228 1.00 98.50 196 ARG A O 1
ATOM 1481 N N . ILE A 1 197 ? -4.422 15.435 -5.605 1.00 98.69 197 ILE A N 1
ATOM 1482 C CA . ILE A 1 197 ? -4.903 16.004 -4.336 1.00 98.69 197 ILE A CA 1
ATOM 1483 C C . ILE A 1 197 ? -5.914 17.127 -4.609 1.00 98.69 197 ILE A C 1
ATOM 1485 O O . ILE A 1 197 ? -7.004 17.114 -4.044 1.00 98.69 197 ILE A O 1
ATOM 1489 N N . GLN A 1 198 ? -5.590 18.073 -5.497 1.00 98.62 198 GLN A N 1
ATOM 1490 C CA . GLN A 1 198 ? -6.490 19.185 -5.831 1.00 98.62 198 GLN A CA 1
ATOM 1491 C C . GLN A 1 198 ? -7.807 18.702 -6.452 1.00 98.62 198 GLN A C 1
ATOM 1493 O O . GLN A 1 198 ? -8.876 19.203 -6.108 1.00 98.62 198 GLN A O 1
ATOM 1498 N N . GLU A 1 199 ? -7.749 17.699 -7.328 1.00 98.44 199 GLU A N 1
ATOM 1499 C CA . GLU A 1 199 ? -8.936 17.084 -7.920 1.00 98.44 199 GLU A CA 1
ATOM 1500 C C . GLU A 1 199 ? -9.835 16.458 -6.849 1.00 98.44 199 GLU A C 1
ATOM 1502 O O . GLU A 1 199 ? -11.039 16.724 -6.833 1.00 98.44 199 GLU A O 1
ATOM 1507 N N . SER A 1 200 ? -9.271 15.682 -5.918 1.00 98.69 200 SER A N 1
ATOM 1508 C CA . SER A 1 200 ? -10.040 15.084 -4.823 1.00 98.69 200 SER A CA 1
ATOM 1509 C C . SER A 1 200 ? -10.620 16.148 -3.883 1.00 98.69 200 SER A C 1
ATOM 1511 O O . SER A 1 200 ? -11.795 16.062 -3.530 1.00 98.69 200 SER A O 1
ATOM 1513 N N . ILE A 1 201 ? -9.881 17.221 -3.571 1.00 98.75 201 ILE A N 1
ATOM 1514 C CA . ILE A 1 201 ? -10.427 18.374 -2.829 1.00 98.75 201 ILE A CA 1
ATOM 1515 C C . ILE A 1 201 ? -11.646 18.956 -3.555 1.00 98.75 201 ILE A C 1
ATOM 1517 O O . ILE A 1 201 ? -12.667 19.236 -2.920 1.00 98.75 201 ILE A O 1
ATOM 1521 N N . ALA A 1 202 ? -11.560 19.124 -4.873 1.00 98.75 202 ALA A N 1
ATOM 1522 C CA . ALA A 1 202 ? -12.588 19.788 -5.665 1.00 98.75 202 ALA A CA 1
ATOM 1523 C C . ALA A 1 202 ? -13.823 18.928 -5.960 1.00 98.75 202 ALA A C 1
ATOM 1525 O O . ALA A 1 202 ? -14.879 19.481 -6.275 1.00 98.75 202 ALA A O 1
ATOM 1526 N N . THR A 1 203 ? -13.714 17.600 -5.873 1.00 98.50 203 THR A N 1
ATOM 1527 C CA . THR A 1 203 ? -14.749 16.685 -6.386 1.00 98.50 203 THR A CA 1
ATOM 1528 C C . THR A 1 203 ? -15.240 15.648 -5.380 1.00 98.50 203 THR A C 1
ATOM 1530 O O . THR A 1 203 ? -16.385 15.210 -5.490 1.00 98.50 203 THR A O 1
ATOM 1533 N N . ASN A 1 204 ? -14.436 15.286 -4.378 1.00 98.56 204 ASN A N 1
ATOM 1534 C CA . ASN A 1 204 ? -14.779 14.285 -3.373 1.00 98.56 204 ASN A CA 1
ATOM 1535 C C . ASN A 1 204 ? -15.115 14.972 -2.029 1.00 98.56 204 ASN A C 1
ATOM 1537 O O . ASN A 1 204 ? -14.215 15.412 -1.312 1.00 98.56 204 ASN A O 1
ATOM 1541 N N . PRO A 1 205 ? -16.398 15.073 -1.630 1.00 98.25 205 PRO A N 1
ATOM 1542 C CA . PRO A 1 205 ? -16.794 15.703 -0.370 1.00 98.25 205 PRO A CA 1
ATOM 1543 C C . PRO A 1 205 ? -16.358 14.917 0.875 1.00 98.25 205 PRO A C 1
ATOM 1545 O O . PRO A 1 205 ? -16.465 15.452 1.974 1.00 98.25 205 PRO A O 1
ATOM 1548 N N . GLN A 1 206 ? -15.905 13.671 0.710 1.00 97.62 206 GLN A N 1
ATOM 1549 C CA . GLN A 1 206 ? -15.390 12.794 1.763 1.00 97.62 206 GLN A CA 1
ATOM 1550 C C . GLN A 1 206 ? -13.867 12.614 1.679 1.00 97.62 206 GLN A C 1
ATOM 1552 O O . GLN A 1 206 ? -13.344 11.714 2.324 1.00 97.62 206 GLN A O 1
ATOM 1557 N N . PHE A 1 207 ? -13.172 13.448 0.893 1.00 98.56 207 PHE A N 1
ATOM 1558 C CA . PHE A 1 207 ? -11.731 13.335 0.683 1.00 98.56 207 PHE A CA 1
ATOM 1559 C C . PHE A 1 207 ? -10.967 13.298 2.006 1.00 98.56 207 PHE A C 1
ATOM 1561 O O . PHE A 1 207 ? -11.034 14.271 2.760 1.00 98.56 207 PHE A O 1
ATOM 1568 N N . ASP A 1 208 ? -10.219 12.221 2.244 1.00 97.69 208 ASP A N 1
ATOM 1569 C CA . ASP A 1 208 ? -9.339 12.064 3.404 1.00 97.69 208 ASP A CA 1
ATOM 1570 C C . ASP A 1 208 ? -7.889 11.818 2.962 1.00 97.69 208 ASP A C 1
ATOM 1572 O O . ASP A 1 208 ? -7.573 10.873 2.231 1.00 97.69 208 ASP A O 1
ATOM 1576 N N . PHE A 1 209 ? -6.998 12.698 3.411 1.00 97.62 209 PHE A N 1
ATOM 1577 C CA . PHE A 1 209 ? -5.570 12.671 3.128 1.00 97.62 209 PHE A CA 1
ATOM 1578 C C . PHE A 1 209 ? -4.745 12.774 4.416 1.00 97.62 209 PHE A C 1
ATOM 1580 O O . PHE A 1 209 ? -3.741 13.485 4.485 1.00 97.62 209 PHE A O 1
ATOM 1587 N N . THR A 1 210 ? -5.186 12.076 5.460 1.00 95.69 210 THR A N 1
ATOM 1588 C CA . THR A 1 210 ? -4.467 11.922 6.731 1.00 95.69 210 THR A CA 1
ATOM 1589 C C . THR A 1 210 ? -3.614 10.646 6.757 1.00 95.69 210 THR A C 1
ATOM 1591 O O . THR A 1 210 ? -3.628 9.827 5.831 1.00 95.69 210 THR A O 1
ATOM 1594 N N . ALA A 1 211 ? -2.775 10.483 7.781 1.00 92.62 211 ALA A N 1
ATOM 1595 C CA . ALA A 1 211 ? -1.973 9.275 7.957 1.00 92.62 211 ALA A CA 1
ATOM 1596 C C . ALA A 1 211 ? -2.864 8.031 8.206 1.00 92.62 211 ALA A C 1
ATOM 1598 O O . ALA A 1 211 ? -3.842 8.124 8.943 1.00 92.62 211 ALA A O 1
ATOM 1599 N N . PRO A 1 212 ? -2.531 6.849 7.642 1.00 91.75 212 PRO A N 1
ATOM 1600 C CA . PRO A 1 212 ? -1.293 6.521 6.932 1.00 91.75 212 PRO A CA 1
ATOM 1601 C C . PRO A 1 212 ? -1.286 6.902 5.444 1.00 91.75 212 PRO A C 1
ATOM 1603 O O . PRO A 1 212 ? -0.206 6.944 4.847 1.00 91.75 212 PRO A O 1
ATOM 1606 N N . ARG A 1 213 ? -2.451 7.213 4.850 1.00 95.31 213 ARG A N 1
ATOM 1607 C CA . ARG A 1 213 ? -2.590 7.507 3.414 1.00 95.31 213 ARG A CA 1
ATOM 1608 C C . ARG A 1 213 ? -1.690 8.651 2.963 1.00 95.31 213 ARG A C 1
ATOM 1610 O O . ARG A 1 213 ? -1.095 8.566 1.892 1.00 95.31 213 ARG A O 1
ATOM 1617 N N . TYR A 1 214 ? -1.548 9.679 3.795 1.00 95.94 214 TYR A N 1
ATOM 1618 C CA . TYR A 1 214 ? -0.660 10.810 3.541 1.00 95.94 214 TYR A CA 1
ATOM 1619 C C . TYR A 1 214 ? 0.747 10.354 3.111 1.00 95.94 214 TYR A C 1
ATOM 1621 O O . TYR A 1 214 ? 1.238 10.757 2.060 1.00 95.94 214 TYR A O 1
ATOM 1629 N N . PHE A 1 215 ? 1.372 9.428 3.846 1.00 94.06 215 PHE A N 1
ATOM 1630 C CA . PHE A 1 215 ? 2.707 8.923 3.508 1.00 94.06 215 PHE A CA 1
ATOM 1631 C C . PHE A 1 215 ? 2.700 7.992 2.300 1.00 94.06 215 PHE A C 1
ATOM 1633 O O . PHE A 1 215 ? 3.568 8.116 1.429 1.00 94.06 215 PHE A O 1
ATOM 1640 N N . THR A 1 216 ? 1.750 7.051 2.237 1.00 95.06 216 THR A N 1
ATOM 1641 C CA . THR A 1 216 ? 1.729 6.063 1.150 1.00 95.06 216 THR A CA 1
ATOM 1642 C C . THR A 1 216 ? 1.472 6.732 -0.194 1.00 95.06 216 THR A C 1
ATOM 1644 O O . THR A 1 216 ? 2.154 6.413 -1.160 1.00 95.06 216 THR A O 1
ATOM 1647 N N . ALA A 1 217 ? 0.629 7.763 -0.248 1.00 97.31 217 ALA A N 1
ATOM 1648 C CA . ALA A 1 217 ? 0.349 8.515 -1.464 1.00 97.31 217 ALA A CA 1
ATOM 1649 C C . ALA A 1 217 ? 1.605 9.166 -2.082 1.00 97.31 217 ALA A C 1
ATOM 1651 O O . ALA A 1 217 ? 1.796 9.107 -3.303 1.00 97.31 217 ALA A O 1
ATOM 1652 N N . TYR A 1 218 ? 2.475 9.778 -1.272 1.00 97.38 218 TYR A N 1
ATOM 1653 C CA . TYR A 1 218 ? 3.742 10.337 -1.765 1.00 97.38 218 TYR A CA 1
ATOM 1654 C C . TYR A 1 218 ? 4.761 9.244 -2.099 1.00 97.38 218 TYR A C 1
ATOM 1656 O O . TYR A 1 218 ? 5.424 9.330 -3.132 1.00 97.38 218 TYR A O 1
ATOM 1664 N N . ALA A 1 219 ? 4.867 8.199 -1.272 1.00 95.50 219 ALA A N 1
ATOM 1665 C CA . ALA A 1 219 ? 5.761 7.070 -1.524 1.00 95.50 219 ALA A CA 1
ATOM 1666 C C . ALA A 1 219 ? 5.426 6.356 -2.846 1.00 95.50 219 ALA A C 1
ATOM 1668 O O . ALA A 1 219 ? 6.301 6.155 -3.688 1.00 95.50 219 ALA A O 1
ATOM 1669 N N . GLU A 1 220 ? 4.152 6.045 -3.071 1.00 95.56 220 GLU A N 1
ATOM 1670 C CA . GLU A 1 220 ? 3.643 5.365 -4.265 1.00 95.56 220 GLU A CA 1
ATOM 1671 C C . GLU A 1 220 ? 3.872 6.162 -5.545 1.00 95.56 220 GLU A C 1
ATOM 1673 O O . GLU A 1 220 ? 4.116 5.572 -6.596 1.00 95.56 220 GLU A O 1
ATOM 1678 N N . ALA A 1 221 ? 3.862 7.496 -5.465 1.00 95.56 221 ALA A N 1
ATOM 1679 C CA . ALA A 1 221 ? 4.153 8.347 -6.614 1.00 95.56 221 ALA A CA 1
ATOM 1680 C C . ALA A 1 221 ? 5.609 8.233 -7.095 1.00 95.56 221 ALA A C 1
ATOM 1682 O O . ALA A 1 221 ? 5.910 8.587 -8.234 1.00 95.56 221 ALA A O 1
ATOM 1683 N N . THR A 1 222 ? 6.500 7.677 -6.269 1.00 93.81 222 THR A N 1
ATOM 1684 C CA . THR A 1 222 ? 7.884 7.393 -6.664 1.00 93.81 222 THR A CA 1
ATOM 1685 C C . THR A 1 222 ? 8.040 6.064 -7.407 1.00 93.81 222 THR A C 1
ATOM 1687 O O . THR A 1 222 ? 8.906 5.913 -8.269 1.00 93.81 222 THR A O 1
ATOM 1690 N N . PHE A 1 223 ? 7.182 5.088 -7.107 1.00 92.31 223 PHE A N 1
ATOM 1691 C CA . PHE A 1 223 ? 7.347 3.703 -7.545 1.00 92.31 223 PHE A CA 1
ATOM 1692 C C . PHE A 1 223 ? 7.395 3.507 -9.065 1.00 92.31 223 PHE A C 1
ATOM 1694 O O . PHE A 1 223 ? 8.213 2.695 -9.497 1.00 92.31 223 PHE A O 1
ATOM 1701 N N . PRO A 1 224 ? 6.634 4.242 -9.901 1.00 89.19 224 PRO A N 1
ATOM 1702 C CA . PRO A 1 224 ? 6.743 4.101 -11.350 1.00 89.19 224 PRO A CA 1
ATOM 1703 C C . PRO A 1 224 ? 8.157 4.341 -11.885 1.00 89.19 224 PRO A C 1
ATOM 1705 O O . PRO A 1 224 ? 8.631 3.587 -12.728 1.00 89.19 224 PRO A O 1
ATOM 1708 N N . TYR A 1 225 ? 8.870 5.348 -11.381 1.00 86.56 225 TYR A N 1
ATOM 1709 C CA . TYR A 1 225 ? 10.222 5.638 -11.863 1.00 86.56 225 TYR A CA 1
ATOM 1710 C C . TYR A 1 225 ? 11.323 4.912 -11.078 1.00 86.56 225 TYR A C 1
ATOM 1712 O O . TYR A 1 225 ? 12.453 4.839 -11.551 1.00 86.56 225 TYR A O 1
ATOM 1720 N N . VAL A 1 226 ? 11.019 4.382 -9.889 1.00 89.31 226 VAL A N 1
ATOM 1721 C CA . VAL A 1 226 ? 11.965 3.578 -9.096 1.00 89.31 226 VAL A CA 1
ATOM 1722 C C . VAL A 1 226 ? 11.946 2.108 -9.522 1.00 89.31 226 VAL A C 1
ATOM 1724 O O . VAL A 1 226 ? 13.003 1.497 -9.648 1.00 89.31 226 VAL A O 1
ATOM 1727 N N . PHE A 1 227 ? 10.761 1.536 -9.745 1.00 89.62 227 PHE A N 1
ATOM 1728 C CA . PHE A 1 227 ? 10.579 0.090 -9.891 1.00 89.62 227 PHE A CA 1
ATOM 1729 C C . PHE A 1 227 ? 10.092 -0.367 -11.253 1.00 89.62 227 PHE A C 1
ATOM 1731 O O . PHE A 1 227 ? 10.197 -1.556 -11.514 1.00 89.62 227 PHE A O 1
ATOM 1738 N N . PHE A 1 228 ? 9.522 0.503 -12.088 1.00 87.00 228 PHE A N 1
ATOM 1739 C CA . PHE A 1 228 ? 8.945 0.094 -13.377 1.00 87.00 228 PHE A CA 1
ATOM 1740 C C . PHE A 1 228 ? 9.824 0.482 -14.577 1.00 87.00 228 PHE A C 1
ATOM 1742 O O . PHE A 1 228 ? 9.485 0.220 -15.726 1.00 87.00 228 PHE A O 1
ATOM 1749 N N . GLY A 1 229 ? 11.000 1.059 -14.329 1.00 83.31 229 GLY A N 1
ATOM 1750 C CA . GLY A 1 229 ? 12.041 1.178 -15.348 1.00 83.31 229 GLY A CA 1
ATOM 1751 C C . GLY A 1 229 ? 12.808 -0.124 -15.505 1.00 83.31 229 GLY A C 1
ATOM 1752 O O . GLY A 1 229 ? 13.145 -0.757 -14.505 1.00 83.31 229 GLY A O 1
ATOM 1753 N N . ASP A 1 230 ? 13.109 -0.513 -16.746 1.00 87.25 230 ASP A N 1
ATOM 1754 C CA . ASP A 1 230 ? 14.023 -1.629 -16.993 1.00 87.25 230 ASP A CA 1
ATOM 1755 C C . ASP A 1 230 ? 15.390 -1.310 -16.373 1.00 87.25 230 ASP A C 1
ATOM 1757 O O . ASP A 1 230 ? 16.011 -0.296 -16.679 1.00 87.25 230 ASP A O 1
ATOM 1761 N N . GLY A 1 231 ? 15.873 -2.180 -15.491 1.00 88.81 231 GLY A N 1
ATOM 1762 C CA . GLY A 1 231 ? 17.089 -1.957 -14.714 1.00 88.81 231 GLY A CA 1
ATOM 1763 C C . GLY A 1 231 ? 18.375 -1.839 -15.533 1.00 88.81 231 GLY A C 1
ATOM 1764 O O . GLY A 1 231 ? 19.411 -1.504 -14.959 1.00 88.81 231 GLY A O 1
ATOM 1765 N N . ARG A 1 232 ? 18.334 -2.102 -16.846 1.00 88.62 232 ARG A N 1
ATOM 1766 C CA . ARG A 1 232 ? 19.466 -1.937 -17.768 1.00 88.62 232 ARG A CA 1
ATOM 1767 C C . ARG A 1 232 ? 19.473 -0.575 -18.463 1.00 88.62 232 ARG A C 1
ATOM 1769 O O . ARG A 1 232 ? 20.522 -0.187 -18.973 1.00 88.62 232 ARG A O 1
ATOM 1776 N N . VAL A 1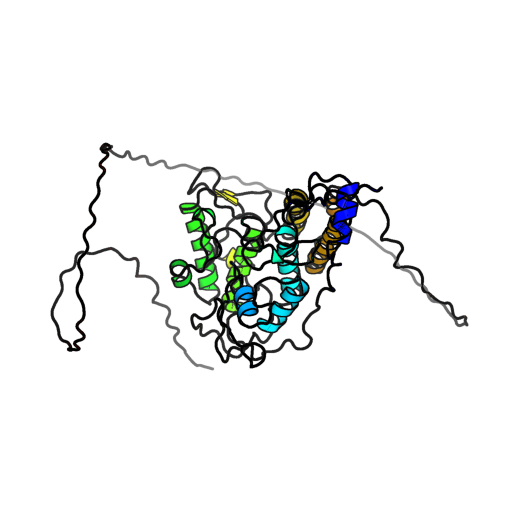 233 ? 18.344 0.143 -18.518 1.00 78.50 233 VAL A N 1
ATOM 1777 C CA . VAL A 1 233 ? 18.218 1.407 -19.267 1.00 78.50 233 VAL A CA 1
ATOM 1778 C C . VAL A 1 233 ? 17.399 2.472 -18.522 1.00 78.50 233 VAL A C 1
ATOM 1780 O O . VAL A 1 233 ? 16.371 2.168 -17.924 1.00 78.50 233 VAL A O 1
ATOM 1783 N N . PRO A 1 234 ? 17.777 3.762 -18.596 1.00 58.69 234 PRO A N 1
ATOM 1784 C CA . PRO A 1 234 ? 16.919 4.848 -18.128 1.00 58.69 234 PRO A CA 1
ATOM 1785 C C . PRO A 1 234 ? 15.572 4.851 -18.880 1.00 58.69 234 PRO A C 1
ATOM 1787 O O . PRO A 1 234 ? 15.541 4.789 -20.107 1.00 58.69 234 PRO A O 1
ATOM 1790 N N . LEU A 1 235 ? 14.475 4.897 -18.117 1.00 60.47 235 LEU A N 1
ATOM 1791 C CA . LEU A 1 235 ? 13.071 4.666 -18.498 1.00 60.47 235 LEU A CA 1
ATOM 1792 C C . LEU A 1 235 ? 12.671 5.028 -19.945 1.00 60.47 235 LEU A C 1
ATOM 1794 O O . LEU A 1 235 ? 12.521 6.198 -20.297 1.00 60.47 235 LEU A O 1
ATOM 1798 N N . LYS A 1 236 ? 12.325 3.999 -20.730 1.00 51.28 236 LYS A N 1
ATOM 1799 C CA . LYS A 1 236 ? 11.332 4.080 -21.812 1.00 51.28 236 LYS A CA 1
ATOM 1800 C C . LYS A 1 236 ? 10.081 3.328 -21.338 1.00 51.28 236 LYS A C 1
ATOM 1802 O O . LYS A 1 236 ? 10.128 2.104 -21.279 1.00 51.28 236 LYS A O 1
ATOM 1807 N N . PRO A 1 237 ? 8.994 4.013 -20.958 1.00 53.25 237 PRO A N 1
ATOM 1808 C CA . PRO A 1 237 ? 7.772 3.332 -20.566 1.00 53.25 237 PRO A CA 1
ATOM 1809 C C . PRO A 1 237 ? 7.064 2.792 -21.811 1.00 53.25 237 PRO A C 1
ATOM 1811 O O . PRO A 1 237 ? 6.716 3.556 -22.713 1.00 53.25 237 PRO A O 1
ATOM 1814 N N . ASP A 1 238 ? 6.826 1.487 -21.860 1.00 47.94 238 ASP A N 1
ATOM 1815 C CA . ASP A 1 238 ? 5.686 0.950 -22.591 1.00 47.94 238 ASP A CA 1
ATOM 1816 C C . ASP A 1 238 ? 4.534 0.759 -21.590 1.00 47.94 238 ASP A C 1
ATOM 1818 O O . ASP A 1 238 ? 4.739 0.560 -20.394 1.00 47.94 238 ASP A O 1
ATOM 1822 N N . GLY A 1 239 ? 3.294 0.953 -22.034 1.00 49.47 239 GLY A N 1
ATOM 1823 C CA . GLY A 1 239 ? 2.112 1.046 -21.168 1.00 49.47 239 GLY A CA 1
ATOM 1824 C C . GLY A 1 239 ? 1.667 -0.272 -20.523 1.00 49.47 239 GLY A C 1
ATOM 1825 O O . GLY A 1 239 ? 0.473 -0.541 -20.467 1.00 49.47 239 GLY A O 1
ATOM 1826 N N . THR A 1 240 ? 2.599 -1.120 -20.092 1.00 55.78 240 THR A N 1
ATOM 1827 C CA . THR A 1 240 ? 2.349 -2.500 -19.656 1.00 55.78 240 THR A CA 1
ATOM 1828 C C . THR A 1 240 ? 2.157 -2.642 -18.144 1.00 55.78 240 THR A C 1
ATOM 1830 O O . THR A 1 240 ? 1.500 -3.587 -17.702 1.00 55.78 240 THR A O 1
ATOM 1833 N N . PHE A 1 241 ? 2.623 -1.676 -17.342 1.00 64.56 241 PHE A N 1
ATOM 1834 C CA . PHE A 1 241 ? 2.580 -1.724 -15.875 1.00 64.56 241 PHE A CA 1
ATOM 1835 C C . PHE A 1 241 ? 1.164 -1.573 -15.299 1.00 64.56 241 PHE A C 1
ATOM 1837 O O . PHE A 1 241 ? 0.740 -0.523 -14.827 1.00 64.56 241 PHE A O 1
ATOM 1844 N N . GLY A 1 242 ? 0.428 -2.678 -15.314 1.00 64.19 242 GLY A N 1
ATOM 1845 C CA . GLY A 1 242 ? -0.914 -2.792 -14.744 1.00 64.19 242 GLY A CA 1
ATOM 1846 C C . GLY A 1 242 ? -1.357 -4.225 -14.462 1.00 64.19 242 GLY A C 1
ATOM 1847 O O . GLY A 1 242 ? -2.465 -4.401 -13.961 1.00 64.19 242 GLY A O 1
ATOM 1848 N N . GLN A 1 243 ? -0.502 -5.209 -14.782 1.00 80.19 243 GLN A N 1
ATOM 1849 C CA . GLN A 1 243 ? -0.589 -6.657 -14.516 1.00 80.19 243 GLN A CA 1
ATOM 1850 C C . GLN A 1 243 ? 0.469 -7.448 -15.317 1.00 80.19 243 GLN A C 1
ATOM 1852 O O . GLN A 1 243 ? 0.598 -8.653 -15.111 1.00 80.19 243 GLN A O 1
ATOM 1857 N N . GLN A 1 244 ? 1.191 -6.809 -16.239 1.00 88.44 244 GLN A N 1
ATOM 1858 C CA . GLN A 1 244 ? 2.189 -7.430 -17.103 1.00 88.44 244 GLN A CA 1
ATOM 1859 C C . GLN A 1 244 ? 3.458 -6.572 -17.120 1.00 88.44 244 GLN A C 1
ATOM 1861 O O . GLN A 1 244 ? 3.388 -5.359 -16.973 1.00 88.44 244 GLN A O 1
ATOM 1866 N N . VAL A 1 245 ? 4.618 -7.194 -17.287 1.00 87.88 245 VAL A N 1
ATOM 1867 C CA . VAL A 1 245 ? 5.856 -6.490 -17.654 1.00 87.88 245 VAL A CA 1
ATOM 1868 C C . VAL A 1 245 ? 6.280 -6.883 -19.071 1.00 87.88 245 VAL A C 1
ATOM 1870 O O . VAL A 1 245 ? 5.884 -7.960 -19.538 1.00 87.88 245 VAL A O 1
ATOM 1873 N N . PRO A 1 246 ? 7.097 -6.065 -19.758 1.00 88.75 246 PRO A N 1
ATOM 1874 C CA . PRO A 1 246 ? 7.680 -6.436 -21.047 1.00 88.75 246 PRO A CA 1
ATOM 1875 C C . PRO A 1 246 ? 8.397 -7.788 -20.990 1.00 88.75 246 PRO A C 1
ATOM 1877 O O . PRO A 1 246 ? 8.904 -8.189 -19.941 1.00 88.75 246 PRO A O 1
ATOM 1880 N N . GLU A 1 247 ? 8.450 -8.509 -22.113 1.00 89.50 247 GLU A N 1
ATOM 1881 C CA . GLU A 1 247 ? 9.109 -9.827 -22.176 1.00 89.50 247 GLU A CA 1
ATOM 1882 C C . GLU A 1 247 ? 10.576 -9.778 -21.751 1.00 89.50 247 GLU A C 1
ATOM 1884 O O . GLU A 1 247 ? 11.036 -10.673 -21.057 1.00 89.50 247 GLU A O 1
ATOM 1889 N N . ASP A 1 248 ? 11.287 -8.707 -22.094 1.00 89.94 248 ASP A N 1
ATOM 1890 C CA . ASP A 1 248 ? 12.697 -8.528 -21.742 1.00 89.94 248 ASP A CA 1
ATOM 1891 C C . ASP A 1 248 ? 12.892 -7.629 -20.505 1.00 89.94 248 ASP A C 1
ATOM 1893 O O . ASP A 1 248 ? 13.974 -7.098 -20.281 1.00 89.94 248 ASP A O 1
ATOM 1897 N N . TYR A 1 249 ? 11.860 -7.421 -19.683 1.00 90.62 249 TYR A N 1
ATOM 1898 C CA . TYR A 1 249 ? 11.963 -6.539 -18.521 1.00 90.62 249 TYR A CA 1
ATOM 1899 C C . TYR A 1 249 ? 12.913 -7.083 -17.449 1.00 90.62 249 TYR A C 1
ATOM 1901 O O . TYR A 1 249 ? 12.727 -8.186 -16.915 1.00 90.62 249 TYR A O 1
ATOM 1909 N N . HIS A 1 250 ? 13.895 -6.261 -17.081 1.00 93.50 250 HIS A N 1
ATOM 1910 C CA . HIS A 1 250 ? 14.808 -6.529 -15.976 1.00 93.50 250 HIS A CA 1
ATOM 1911 C C . HIS A 1 250 ? 14.504 -5.642 -14.768 1.00 93.50 250 HIS A C 1
ATOM 1913 O O . HIS A 1 250 ? 14.330 -4.436 -14.913 1.00 93.50 250 HIS A O 1
ATOM 1919 N N . ARG A 1 251 ? 14.499 -6.206 -13.552 1.00 93.88 251 ARG A N 1
ATOM 1920 C CA . ARG A 1 251 ? 14.316 -5.397 -12.329 1.00 93.88 251 ARG A CA 1
ATOM 1921 C C . ARG A 1 251 ? 15.475 -4.407 -12.124 1.00 93.88 251 ARG A C 1
ATOM 1923 O O . ARG A 1 251 ? 16.591 -4.702 -12.571 1.00 93.88 251 ARG A O 1
ATOM 1930 N N . PRO A 1 252 ? 15.274 -3.310 -11.369 1.00 92.31 252 PRO A N 1
ATOM 1931 C CA . PRO A 1 252 ? 16.334 -2.370 -11.004 1.00 92.31 252 PRO A CA 1
ATOM 1932 C C . PRO A 1 252 ? 17.593 -3.046 -10.450 1.00 92.31 252 PRO A C 1
ATOM 1934 O O . PRO A 1 252 ? 17.522 -4.096 -9.810 1.00 92.31 252 PRO A O 1
ATOM 1937 N N . ALA A 1 253 ? 18.759 -2.436 -10.671 1.00 92.56 253 ALA A N 1
ATOM 1938 C CA . ALA A 1 253 ? 20.049 -3.006 -10.277 1.00 92.56 253 ALA A CA 1
ATOM 1939 C C . ALA A 1 253 ? 20.353 -2.925 -8.770 1.00 92.56 253 ALA A C 1
ATOM 1941 O O . ALA A 1 253 ? 21.250 -3.624 -8.307 1.00 92.56 253 ALA A O 1
ATOM 1942 N N . THR A 1 254 ? 19.611 -2.103 -8.023 1.00 92.38 254 THR A N 1
ATOM 1943 C CA . THR A 1 254 ? 19.869 -1.825 -6.604 1.00 92.38 254 THR A CA 1
ATOM 1944 C C . THR A 1 254 ? 18.570 -1.897 -5.802 1.00 92.38 254 THR A C 1
ATOM 1946 O O . THR A 1 254 ? 17.576 -1.304 -6.238 1.00 92.38 254 THR A O 1
ATOM 1949 N N . PRO A 1 255 ? 18.569 -2.549 -4.620 1.00 95.12 255 PRO A N 1
ATOM 1950 C CA . PRO A 1 255 ? 17.462 -2.470 -3.680 1.00 95.12 255 PRO A CA 1
ATOM 1951 C C . PRO A 1 255 ? 17.088 -1.023 -3.397 1.00 95.12 255 PRO A C 1
ATOM 1953 O O . PRO A 1 255 ? 17.948 -0.240 -3.000 1.00 95.12 255 PRO A O 1
ATOM 1956 N N . SER A 1 256 ? 15.828 -0.671 -3.621 1.00 93.38 256 SER A N 1
ATOM 1957 C CA . SER A 1 256 ? 15.368 0.710 -3.473 1.00 93.38 256 SER A CA 1
ATOM 1958 C C . SER A 1 256 ? 14.082 0.779 -2.657 1.00 93.38 256 SER A C 1
ATOM 1960 O O . SER A 1 256 ? 13.236 -0.112 -2.737 1.00 93.38 256 SER A O 1
ATOM 1962 N N . GLY A 1 257 ? 13.944 1.833 -1.856 1.00 91.62 257 GLY A N 1
ATOM 1963 C CA . GLY A 1 257 ? 12.696 2.238 -1.209 1.00 91.62 257 GLY A CA 1
ATOM 1964 C C . GLY A 1 257 ? 11.992 3.374 -1.968 1.00 91.62 257 GLY A C 1
ATOM 1965 O O . GLY A 1 257 ? 12.302 3.621 -3.138 1.00 91.62 257 GLY A O 1
ATOM 1966 N N . PRO A 1 258 ? 11.083 4.125 -1.318 1.00 90.62 258 PRO A N 1
ATOM 1967 C CA . PRO A 1 258 ? 10.374 5.271 -1.901 1.00 90.62 258 PRO A CA 1
ATOM 1968 C C . PRO A 1 258 ? 11.260 6.529 -2.023 1.00 90.62 258 PRO A C 1
ATOM 1970 O O . PRO A 1 258 ? 10.928 7.613 -1.536 1.00 90.62 258 PRO A O 1
ATOM 1973 N N . SER A 1 259 ? 12.442 6.392 -2.628 1.00 86.00 259 SER A N 1
ATOM 1974 C CA . SER A 1 259 ? 13.399 7.495 -2.744 1.00 86.00 259 SER A CA 1
ATOM 1975 C C . SER A 1 259 ? 12.815 8.662 -3.559 1.00 86.00 259 SER A C 1
ATOM 1977 O O . SER A 1 259 ? 12.333 8.507 -4.685 1.00 86.00 259 SER A O 1
ATOM 1979 N N . GLY A 1 260 ? 12.854 9.860 -2.971 1.00 90.62 260 GLY A N 1
ATOM 1980 C CA . GLY A 1 260 ? 12.298 11.079 -3.562 1.00 90.62 260 GLY A CA 1
ATOM 1981 C C . GLY A 1 260 ? 10.904 11.475 -3.068 1.00 90.62 260 GLY A C 1
ATOM 1982 O O . GLY A 1 260 ? 10.457 12.548 -3.450 1.00 90.62 260 GLY A O 1
ATOM 1983 N N . ALA A 1 261 ? 10.248 10.699 -2.195 1.00 93.06 261 ALA A N 1
ATOM 1984 C CA . ALA A 1 261 ? 8.926 11.058 -1.662 1.00 93.06 261 ALA A CA 1
ATOM 1985 C C . ALA A 1 261 ? 8.914 12.445 -0.986 1.00 93.06 261 ALA A C 1
ATOM 1987 O O . ALA A 1 261 ? 8.035 13.254 -1.274 1.00 93.06 261 ALA A O 1
ATOM 1988 N N . SER A 1 262 ? 9.933 12.756 -0.173 1.00 91.75 262 SER A N 1
ATOM 1989 C CA . SER A 1 262 ? 10.101 14.085 0.437 1.00 91.75 262 SER A CA 1
ATOM 1990 C C . SER A 1 262 ? 10.256 15.190 -0.607 1.00 91.75 262 SER A C 1
ATOM 1992 O O . SER A 1 262 ? 9.638 16.233 -0.468 1.00 91.75 262 SER A O 1
ATOM 1994 N N . ALA A 1 263 ? 10.990 14.943 -1.696 1.00 93.50 263 ALA A N 1
ATOM 1995 C CA . ALA A 1 263 ? 11.150 15.922 -2.772 1.00 93.50 263 ALA A CA 1
ATOM 1996 C C . ALA A 1 263 ? 9.836 16.167 -3.540 1.00 93.50 263 ALA A C 1
ATOM 1998 O O . ALA A 1 263 ? 9.582 17.288 -3.972 1.00 93.50 263 ALA A O 1
ATOM 1999 N N . LEU A 1 264 ? 8.982 15.142 -3.697 1.00 94.88 264 LEU A N 1
ATOM 2000 C CA . LEU A 1 264 ? 7.642 15.326 -4.273 1.00 94.88 264 LEU A CA 1
ATOM 2001 C C . LEU A 1 264 ? 6.762 16.196 -3.366 1.00 94.88 264 LEU A C 1
ATOM 2003 O O . LEU A 1 264 ? 6.020 17.036 -3.864 1.00 94.88 264 LEU A O 1
ATOM 2007 N N . PHE A 1 265 ? 6.854 16.004 -2.046 1.00 94.62 265 PHE A N 1
ATOM 2008 C CA . PHE A 1 265 ? 6.183 16.859 -1.067 1.00 94.62 265 PHE A CA 1
ATOM 2009 C C . PHE A 1 265 ? 6.728 18.295 -1.086 1.00 94.62 265 PHE A C 1
ATOM 2011 O O . PHE A 1 265 ? 5.947 19.236 -1.135 1.00 94.62 265 PHE A O 1
ATOM 2018 N N . GLU A 1 266 ? 8.049 18.480 -1.099 1.00 95.44 266 GLU A N 1
ATOM 2019 C CA . GLU A 1 266 ? 8.698 19.800 -1.101 1.00 95.44 266 GLU A CA 1
ATOM 2020 C C . GLU A 1 266 ? 8.367 20.635 -2.344 1.00 95.44 266 GLU A C 1
ATOM 2022 O O . GLU A 1 266 ? 8.331 21.861 -2.259 1.00 95.44 266 GLU A O 1
ATOM 2027 N N . ALA A 1 267 ? 8.097 19.989 -3.484 1.00 96.94 267 ALA A N 1
ATOM 2028 C CA . ALA A 1 267 ? 7.671 20.673 -4.702 1.00 96.94 267 ALA A CA 1
ATOM 2029 C C . ALA A 1 267 ? 6.308 21.369 -4.537 1.00 96.94 267 ALA A C 1
ATOM 2031 O O . ALA A 1 267 ? 6.138 22.491 -5.009 1.00 96.94 267 ALA A O 1
ATOM 2032 N N . HIS A 1 268 ? 5.366 20.722 -3.839 1.00 96.88 268 HIS A N 1
ATOM 2033 C CA . HIS A 1 268 ? 4.024 21.246 -3.559 1.00 96.88 268 HIS A CA 1
ATOM 2034 C C . HIS A 1 268 ? 3.563 20.836 -2.151 1.00 96.88 268 HIS A C 1
ATOM 2036 O O . HIS A 1 268 ? 2.832 19.847 -2.005 1.00 96.88 268 HIS A O 1
ATOM 2042 N N . PRO A 1 269 ? 3.980 21.563 -1.098 1.00 96.06 269 PRO A N 1
ATOM 2043 C CA . PRO A 1 269 ? 3.657 21.185 0.272 1.00 96.06 269 PRO A CA 1
ATOM 2044 C C . PRO A 1 269 ? 2.151 21.268 0.549 1.00 96.06 269 PRO A C 1
ATOM 2046 O O . PRO A 1 269 ? 1.536 22.326 0.407 1.00 96.06 269 PRO A O 1
ATOM 2049 N N . VAL A 1 270 ? 1.559 20.160 0.996 1.00 96.12 270 VAL A N 1
ATOM 2050 C CA . VAL A 1 270 ? 0.158 20.077 1.437 1.00 96.12 270 VAL A CA 1
ATOM 2051 C C . VAL A 1 270 ? 0.141 19.474 2.834 1.00 96.12 270 VAL A C 1
ATOM 2053 O O . VAL A 1 270 ? 0.706 18.409 3.026 1.00 96.12 270 VAL A O 1
ATOM 2056 N N . GLN A 1 271 ? -0.485 20.128 3.814 1.00 96.56 271 GLN A N 1
ATOM 2057 C CA . GLN A 1 271 ? -0.634 19.546 5.156 1.00 96.56 271 GLN A CA 1
ATOM 2058 C C . GLN A 1 271 ? -1.618 18.367 5.133 1.00 96.56 271 GLN A C 1
ATOM 2060 O O . GLN A 1 271 ? -2.581 18.431 4.361 1.00 96.56 271 GLN A O 1
ATOM 2065 N N . PRO A 1 272 ? -1.439 17.325 5.968 1.00 97.44 272 PRO A N 1
ATOM 2066 C CA . PRO A 1 272 ? -2.437 16.266 6.097 1.00 97.44 272 PRO A CA 1
ATOM 2067 C C . PRO A 1 272 ? -3.782 16.851 6.541 1.00 97.44 272 PRO A C 1
ATOM 2069 O O . PRO A 1 272 ? -3.829 17.843 7.268 1.00 97.44 272 PRO A O 1
ATOM 2072 N N . GLY A 1 273 ? -4.885 16.272 6.078 1.00 98.00 273 GLY A N 1
ATOM 2073 C CA . GLY A 1 273 ? -6.213 16.830 6.316 1.00 98.00 273 GLY A CA 1
ATOM 2074 C C . GLY A 1 273 ? -7.295 16.180 5.469 1.00 98.00 273 GLY A C 1
ATOM 2075 O O . GLY A 1 273 ? -7.068 15.167 4.810 1.00 98.00 273 GLY A O 1
ATOM 2076 N N . LYS A 1 274 ? -8.492 16.767 5.500 1.00 98.25 274 LYS A N 1
ATOM 2077 C CA . LYS A 1 274 ? -9.676 16.224 4.821 1.00 98.25 274 LYS A CA 1
ATOM 2078 C C . LYS A 1 274 ? -10.684 17.295 4.436 1.00 98.25 274 LYS A C 1
ATOM 2080 O O . LYS A 1 274 ? -10.711 18.376 5.023 1.00 98.25 274 LYS A O 1
ATOM 2085 N N . ASN A 1 275 ? -11.564 16.983 3.493 1.00 98.56 275 ASN A N 1
ATOM 2086 C CA . ASN A 1 275 ? -12.764 17.781 3.255 1.00 98.56 275 ASN A CA 1
ATOM 2087 C C . ASN A 1 275 ? -13.753 17.584 4.418 1.00 98.56 275 ASN A C 1
ATOM 2089 O O . ASN A 1 275 ? -14.213 16.475 4.674 1.00 98.56 275 ASN A O 1
ATOM 2093 N N . ALA A 1 276 ? -14.070 18.661 5.142 1.00 94.69 276 ALA A N 1
ATOM 2094 C CA . ALA A 1 276 ? -14.902 18.595 6.350 1.00 94.69 276 ALA A CA 1
ATOM 2095 C C . ALA A 1 276 ? -16.378 18.961 6.111 1.00 94.69 276 ALA A C 1
ATOM 2097 O O . ALA A 1 276 ? -17.259 18.486 6.821 1.00 94.69 276 ALA A O 1
ATOM 2098 N N . ASN A 1 277 ? -16.656 19.809 5.119 1.00 93.81 277 ASN A N 1
ATOM 2099 C CA . ASN A 1 277 ? -17.968 20.404 4.856 1.00 93.81 277 ASN A CA 1
ATOM 2100 C C . ASN A 1 277 ? -18.306 20.388 3.353 1.00 93.81 277 ASN A C 1
ATOM 2102 O O . ASN A 1 277 ? -18.715 21.399 2.781 1.00 93.81 277 ASN A O 1
ATOM 2106 N N . GLY A 1 278 ? -18.127 19.233 2.706 1.00 96.31 278 GLY A N 1
ATOM 2107 C CA . GLY A 1 278 ? -18.363 19.052 1.272 1.00 96.31 278 GLY A CA 1
ATOM 2108 C C . GLY A 1 278 ? -17.118 19.290 0.416 1.00 96.31 278 GLY A C 1
ATOM 2109 O O . GLY A 1 278 ? -15.998 19.336 0.917 1.00 96.31 278 GLY A O 1
ATOM 2110 N N . ILE A 1 279 ? -17.295 19.424 -0.896 1.00 98.44 279 ILE A N 1
ATOM 2111 C CA . ILE A 1 279 ? -16.177 19.714 -1.806 1.00 98.44 279 ILE A CA 1
ATOM 2112 C C . ILE A 1 279 ? -15.573 21.097 -1.524 1.00 98.44 279 ILE A C 1
ATOM 2114 O O . ILE A 1 279 ? -16.277 22.006 -1.084 1.00 98.44 279 ILE A O 1
ATOM 2118 N N . ASN A 1 280 ? -14.286 21.273 -1.823 1.00 98.38 280 ASN A N 1
ATOM 2119 C CA . ASN A 1 280 ? -13.536 22.517 -1.613 1.00 98.38 280 ASN A CA 1
ATOM 2120 C C . ASN A 1 280 ? -13.547 23.009 -0.152 1.00 98.38 280 ASN A C 1
ATOM 2122 O O . ASN A 1 280 ? -13.619 24.210 0.102 1.00 98.38 280 ASN A O 1
ATOM 2126 N N . SER A 1 281 ? -13.490 22.088 0.814 1.00 98.25 281 SER A N 1
ATOM 2127 C CA . SER A 1 281 ? -13.541 22.402 2.250 1.00 98.25 281 SER A CA 1
ATOM 2128 C C . SER A 1 281 ? -12.368 21.802 3.032 1.00 98.25 281 SER A C 1
ATOM 2130 O O . SER A 1 281 ? -12.496 21.461 4.213 1.00 98.25 281 SER A O 1
ATOM 2132 N N . TYR A 1 282 ? -11.224 21.658 2.356 1.00 98.56 282 TYR A N 1
ATOM 2133 C CA . TYR A 1 282 ? -10.046 21.002 2.904 1.00 98.56 282 TYR A CA 1
ATOM 2134 C C . TYR A 1 282 ? -9.591 21.694 4.187 1.00 98.56 282 TYR A C 1
ATOM 2136 O O . TYR A 1 282 ? -9.246 22.876 4.193 1.00 98.56 282 TYR A O 1
ATOM 2144 N N . THR A 1 283 ? -9.618 20.943 5.279 1.00 98.19 283 THR A N 1
ATOM 2145 C CA . THR A 1 283 ? -9.257 21.392 6.617 1.00 98.19 283 THR A CA 1
ATOM 2146 C C . THR A 1 283 ? -8.059 20.563 7.072 1.00 98.19 283 THR A C 1
ATOM 2148 O O . THR A 1 283 ? -8.187 19.336 7.149 1.00 98.19 283 THR A O 1
ATOM 2151 N N . PRO A 1 284 ? -6.902 21.196 7.345 1.00 97.81 284 PRO A N 1
ATOM 2152 C CA . PRO A 1 284 ? -5.748 20.499 7.894 1.00 97.81 284 PRO A CA 1
ATOM 2153 C C . PRO A 1 284 ? -6.073 19.811 9.220 1.00 97.81 284 PRO A C 1
ATOM 2155 O O . PRO A 1 284 ? -6.816 20.353 10.040 1.00 97.81 284 PRO A O 1
ATOM 2158 N N . ASP A 1 285 ? -5.488 18.637 9.423 1.00 96.25 285 ASP A N 1
ATOM 2159 C CA . ASP A 1 285 ? -5.557 17.881 10.666 1.00 96.25 285 ASP A CA 1
ATOM 2160 C C . ASP A 1 285 ? -4.197 17.971 11.382 1.00 96.25 285 ASP A C 1
ATOM 2162 O O . ASP A 1 285 ? -3.253 17.282 10.982 1.00 96.25 285 ASP A O 1
ATOM 2166 N N . PRO A 1 286 ? -4.059 18.834 12.407 1.00 93.62 286 PRO A N 1
ATOM 2167 C CA . PRO A 1 286 ? -2.793 19.022 13.113 1.00 93.62 286 PRO A CA 1
ATOM 2168 C C . PRO A 1 286 ? -2.383 17.807 13.959 1.00 93.62 286 PRO A C 1
ATOM 2170 O O . PRO A 1 286 ? -1.231 17.747 14.388 1.00 93.62 286 PRO A O 1
ATOM 2173 N N . ASP A 1 287 ? -3.297 16.863 14.203 1.00 92.62 287 ASP A N 1
ATOM 2174 C CA . ASP A 1 287 ? -3.032 15.654 14.984 1.00 92.62 287 ASP A CA 1
ATOM 2175 C C . ASP A 1 287 ? -2.567 14.486 14.092 1.00 92.62 287 ASP A C 1
ATOM 2177 O O . ASP A 1 287 ? -2.073 13.470 14.593 1.00 92.62 287 ASP A O 1
ATOM 2181 N N . SER A 1 288 ? -2.685 14.618 12.764 1.00 93.81 288 SER A N 1
ATOM 2182 C CA . SER A 1 288 ? -2.165 13.634 11.813 1.00 93.81 288 SER A CA 1
ATOM 2183 C C . SER A 1 288 ? -0.637 13.677 11.741 1.00 93.81 288 SER A C 1
ATOM 2185 O O . SER A 1 288 ? -0.012 14.735 11.732 1.00 93.81 288 SER A O 1
ATOM 2187 N N . ALA A 1 289 ? -0.023 12.504 11.587 1.00 92.44 289 ALA A N 1
ATOM 2188 C CA . ALA A 1 289 ? 1.396 12.403 11.263 1.00 92.44 289 ALA A CA 1
ATOM 2189 C C . ALA A 1 289 ? 1.710 12.972 9.863 1.00 92.44 289 ALA A C 1
ATOM 2191 O O . ALA A 1 289 ? 0.905 12.859 8.935 1.00 92.44 289 ALA A O 1
ATOM 2192 N N . ASP A 1 290 ? 2.913 13.526 9.725 1.00 92.44 290 ASP A N 1
ATOM 2193 C CA . ASP A 1 290 ? 3.509 14.135 8.540 1.00 92.44 290 ASP A CA 1
ATOM 2194 C C . ASP A 1 290 ? 5.032 13.845 8.445 1.00 92.44 290 ASP A C 1
ATOM 2196 O O . ASP A 1 290 ? 5.620 13.102 9.239 1.00 92.44 290 ASP A O 1
ATOM 2200 N N . PHE A 1 291 ? 5.706 14.405 7.436 1.00 88.88 291 PHE A N 1
ATOM 2201 C CA . PHE A 1 291 ? 7.133 14.150 7.195 1.00 88.88 291 PHE A CA 1
ATOM 2202 C C . PHE A 1 291 ? 8.083 14.668 8.292 1.00 88.88 291 PHE A C 1
ATOM 2204 O O . PHE A 1 291 ? 9.223 14.211 8.352 1.00 88.88 291 PHE A O 1
ATOM 2211 N N . SER A 1 292 ? 7.642 15.584 9.155 1.00 87.31 292 SER A N 1
ATOM 2212 C CA . SER A 1 292 ? 8.413 16.114 10.287 1.00 87.31 292 SER A CA 1
ATOM 2213 C C . SER A 1 292 ? 8.309 15.249 11.548 1.00 87.31 292 SER A C 1
ATOM 2215 O O . SER A 1 292 ? 9.209 15.268 12.386 1.00 87.31 292 SER A O 1
ATOM 2217 N N . ASN A 1 293 ? 7.250 14.448 11.674 1.00 85.19 293 ASN A N 1
ATOM 2218 C CA . ASN A 1 293 ? 6.959 13.610 12.838 1.00 85.19 293 ASN A CA 1
ATOM 2219 C C . ASN A 1 293 ? 6.636 12.163 12.418 1.00 85.19 293 ASN A C 1
ATOM 2221 O O . ASN A 1 293 ? 5.678 11.556 12.891 1.00 85.19 293 ASN A O 1
ATOM 2225 N N . PHE A 1 294 ? 7.491 11.566 11.577 1.00 83.38 294 PHE A N 1
ATOM 2226 C CA . PHE A 1 294 ? 7.314 10.208 11.038 1.00 83.38 294 PHE A CA 1
ATOM 2227 C C . PHE A 1 294 ? 7.016 9.142 12.106 1.00 83.38 294 PHE A C 1
ATOM 2229 O O . PHE A 1 294 ? 6.218 8.246 11.866 1.00 83.38 294 PHE A O 1
ATOM 2236 N N . CYS A 1 295 ? 7.599 9.226 13.304 1.00 84.69 295 CYS A N 1
ATOM 2237 C CA . CYS A 1 295 ? 7.334 8.245 14.363 1.00 84.69 295 CYS A CA 1
ATOM 2238 C C . CYS A 1 295 ? 5.875 8.260 14.860 1.00 84.69 295 CYS A C 1
ATOM 2240 O O . CYS A 1 295 ? 5.378 7.227 15.314 1.00 84.69 295 CYS A O 1
ATOM 2242 N N . LEU A 1 296 ? 5.165 9.389 14.713 1.00 86.94 296 LEU A N 1
ATOM 2243 C CA . LEU A 1 296 ? 3.733 9.481 15.005 1.00 86.94 296 LEU A CA 1
ATOM 2244 C C . LEU A 1 296 ? 2.908 8.595 14.064 1.00 86.94 296 LEU A C 1
ATOM 2246 O O . LEU A 1 296 ? 1.848 8.120 14.463 1.00 86.94 296 LEU A O 1
ATOM 2250 N N . LEU A 1 297 ? 3.394 8.304 12.847 1.00 87.19 297 LEU A N 1
ATOM 2251 C CA . LEU A 1 297 ? 2.733 7.376 11.922 1.00 87.19 297 LEU A CA 1
ATOM 2252 C C . LEU A 1 297 ? 2.534 6.015 12.582 1.00 87.19 297 LEU A C 1
ATOM 2254 O O . LEU A 1 297 ? 1.432 5.483 12.576 1.00 87.19 297 LEU A O 1
ATOM 2258 N N . TYR A 1 298 ? 3.589 5.462 13.177 1.00 84.44 298 TYR A N 1
ATOM 2259 C CA . TYR A 1 298 ? 3.509 4.154 13.815 1.00 84.44 298 TYR A CA 1
ATOM 2260 C C . TYR A 1 298 ? 2.641 4.177 15.064 1.00 84.44 298 TYR A C 1
ATOM 2262 O O . TYR A 1 298 ? 1.768 3.322 15.221 1.00 84.44 298 TYR A O 1
ATOM 2270 N N . THR A 1 299 ? 2.862 5.144 15.956 1.00 83.75 299 THR A N 1
ATOM 2271 C CA . THR A 1 299 ? 2.138 5.177 17.229 1.00 83.75 299 THR A CA 1
ATOM 2272 C C . THR A 1 299 ? 0.650 5.440 17.015 1.00 83.75 299 THR A C 1
ATOM 2274 O O . THR A 1 299 ? -0.161 4.747 17.628 1.00 83.75 299 THR A O 1
ATOM 2277 N N . SER A 1 300 ? 0.266 6.345 16.106 1.00 84.62 300 SER A N 1
ATOM 2278 C CA . SER A 1 300 ? -1.139 6.580 15.731 1.00 84.62 300 SER A CA 1
ATOM 2279 C C . SER A 1 300 ? -1.748 5.371 15.017 1.00 84.62 300 SER A C 1
ATOM 2281 O O . SER A 1 300 ? -2.834 4.927 15.389 1.00 84.62 300 SER A O 1
ATOM 2283 N N . PHE A 1 301 ? -1.029 4.754 14.075 1.00 87.38 301 PHE A N 1
ATOM 2284 C CA . PHE A 1 301 ? -1.486 3.546 13.390 1.00 87.38 301 PHE A CA 1
ATOM 2285 C C . PHE A 1 301 ? -1.771 2.409 14.381 1.00 87.38 301 PHE A C 1
ATOM 2287 O O . PHE A 1 301 ? -2.851 1.816 14.357 1.00 87.38 301 PHE A O 1
ATOM 2294 N N . ALA A 1 302 ? -0.847 2.139 15.306 1.00 86.62 302 ALA A N 1
ATOM 2295 C CA . ALA A 1 302 ? -1.006 1.074 16.288 1.00 86.62 302 ALA A CA 1
ATOM 2296 C C . ALA A 1 302 ? -2.104 1.383 17.327 1.00 86.62 302 ALA A C 1
ATOM 2298 O O . ALA A 1 302 ? -2.955 0.534 17.596 1.00 86.62 302 ALA A O 1
ATOM 2299 N N . SER A 1 303 ? -2.108 2.592 17.899 1.00 82.69 303 SER A N 1
ATOM 2300 C CA . SER A 1 303 ? -3.009 2.966 19.006 1.00 82.69 303 SER A CA 1
ATOM 2301 C C . SER A 1 303 ? -4.409 3.405 18.574 1.00 82.69 303 SER A C 1
ATOM 2303 O O . SER A 1 303 ? -5.337 3.355 19.373 1.00 82.69 303 SER A O 1
ATOM 2305 N N . THR A 1 304 ? -4.587 3.830 17.322 1.00 84.94 304 THR A N 1
ATOM 2306 C CA . THR A 1 304 ? -5.880 4.319 16.824 1.00 84.94 304 THR A CA 1
ATOM 2307 C C . THR A 1 304 ? -6.494 3.317 15.858 1.00 84.94 304 THR A C 1
ATOM 2309 O O . THR A 1 304 ? -7.574 2.790 16.120 1.00 84.94 304 THR A O 1
ATOM 2312 N N . ILE A 1 305 ? -5.794 2.992 14.769 1.00 89.25 305 ILE A N 1
ATOM 2313 C CA . ILE A 1 305 ? -6.354 2.161 13.695 1.00 89.25 305 ILE A CA 1
ATOM 2314 C C . ILE A 1 305 ? -6.381 0.692 14.121 1.00 89.25 305 ILE A C 1
ATOM 2316 O O . ILE A 1 305 ? -7.445 0.075 14.180 1.00 89.25 305 ILE A O 1
ATOM 2320 N N . VAL A 1 306 ? -5.227 0.126 14.482 1.00 90.50 306 VAL A N 1
ATOM 2321 C CA . VAL A 1 306 ? -5.127 -1.296 14.842 1.00 90.50 306 VAL A CA 1
ATOM 2322 C C . VAL A 1 306 ? -5.900 -1.597 16.129 1.00 90.50 306 VAL A C 1
ATOM 2324 O O . VAL A 1 306 ? -6.668 -2.559 16.167 1.00 90.50 306 VAL A O 1
ATOM 2327 N N . GLN A 1 307 ? -5.767 -0.765 17.166 1.00 88.62 307 GLN A N 1
ATOM 2328 C CA . GLN A 1 307 ? -6.562 -0.905 18.392 1.00 88.62 307 GLN A CA 1
ATOM 2329 C C . GLN A 1 307 ? -8.068 -0.741 18.130 1.00 88.62 307 GLN A C 1
ATOM 2331 O O . GLN A 1 307 ? -8.870 -1.464 18.722 1.00 88.62 307 GLN A O 1
ATOM 2336 N N . GLY A 1 308 ? -8.460 0.161 17.226 1.00 90.00 308 GLY A N 1
ATOM 2337 C CA . GLY A 1 308 ? -9.851 0.332 16.812 1.00 90.00 308 GLY A CA 1
ATOM 2338 C C . GLY A 1 308 ? -10.431 -0.928 16.169 1.00 90.00 308 GLY A C 1
ATOM 2339 O O . GLY A 1 308 ? -11.560 -1.294 16.481 1.00 90.00 308 GLY A O 1
ATOM 2340 N N . LEU A 1 309 ? -9.652 -1.628 15.337 1.00 90.94 309 LEU A N 1
ATOM 2341 C CA . LEU A 1 309 ? -10.043 -2.891 14.694 1.00 90.94 309 LEU A CA 1
ATOM 2342 C C . LEU A 1 309 ? -10.042 -4.084 15.661 1.00 90.94 309 LEU A C 1
ATOM 2344 O O . LEU A 1 309 ? -10.881 -4.982 15.552 1.00 90.94 309 LEU A O 1
ATOM 2348 N N . TYR A 1 310 ? -9.126 -4.085 16.628 1.00 89.88 310 TYR A N 1
ATOM 2349 C CA . TYR A 1 310 ? -8.945 -5.160 17.601 1.00 89.88 310 TYR A CA 1
ATOM 2350 C C . TYR A 1 310 ? -8.949 -4.607 19.036 1.00 89.88 310 TYR A C 1
ATOM 2352 O O . TYR A 1 310 ? -7.908 -4.595 19.691 1.00 89.88 310 TYR A O 1
ATOM 2360 N N . PRO A 1 311 ? -10.112 -4.191 19.572 1.00 87.44 311 PRO A N 1
ATOM 2361 C CA . PRO A 1 311 ? -10.183 -3.525 20.875 1.00 87.44 311 PRO A CA 1
ATOM 2362 C C . PRO A 1 311 ? -9.996 -4.471 22.070 1.00 87.44 311 PRO A C 1
ATOM 2364 O O . PRO A 1 311 ? -9.661 -4.028 23.164 1.00 87.44 311 PRO A O 1
ATOM 2367 N N . ASN A 1 312 ? -10.243 -5.776 21.902 1.00 85.50 312 ASN A N 1
ATOM 2368 C CA . ASN A 1 312 ? -10.065 -6.775 22.964 1.00 85.50 312 ASN A CA 1
ATOM 2369 C C . ASN A 1 312 ? -9.682 -8.159 22.398 1.00 85.50 312 ASN A C 1
ATOM 2371 O O . ASN A 1 312 ? -10.457 -9.118 22.504 1.00 85.50 312 ASN A O 1
ATOM 2375 N N . PRO A 1 313 ? -8.521 -8.284 21.732 1.00 83.75 313 PRO A N 1
ATOM 2376 C CA . PRO A 1 313 ? -8.112 -9.531 21.109 1.00 83.75 313 PRO A CA 1
ATOM 2377 C C . PRO A 1 313 ? -7.718 -10.542 22.191 1.00 83.75 313 PRO A C 1
ATOM 2379 O O . PRO A 1 313 ? -7.074 -10.201 23.183 1.00 83.75 313 PRO A O 1
ATOM 2382 N N . LYS A 1 314 ? -8.064 -11.819 21.991 1.00 81.81 314 LYS A N 1
ATOM 2383 C CA . LYS A 1 314 ? -7.743 -12.921 22.917 1.00 81.81 314 LYS A CA 1
ATOM 2384 C C . LYS A 1 314 ? -7.071 -14.085 22.189 1.00 81.81 314 LYS A C 1
ATOM 2386 O O . LYS A 1 314 ? -7.128 -14.176 20.964 1.00 81.81 314 LYS A O 1
ATOM 2391 N N . GLY A 1 315 ? -6.431 -14.974 22.950 1.00 86.00 315 GLY A N 1
ATOM 2392 C CA . GLY A 1 315 ? -5.854 -16.223 22.442 1.00 86.00 315 GLY A CA 1
ATOM 2393 C C . GLY A 1 315 ? -4.905 -16.025 21.254 1.00 86.00 315 GLY A C 1
ATOM 2394 O O . GLY A 1 315 ? -4.016 -15.172 21.290 1.00 86.00 315 GLY A O 1
ATOM 2395 N N . VAL A 1 316 ? -5.117 -16.812 20.196 1.00 87.06 316 VAL A N 1
ATOM 2396 C CA . VAL A 1 316 ? -4.318 -16.802 18.958 1.00 87.06 316 VAL A CA 1
ATOM 2397 C C . VAL A 1 316 ? -4.300 -15.430 18.295 1.00 87.06 316 VAL A C 1
ATOM 2399 O O . VAL A 1 316 ? -3.232 -14.962 17.913 1.00 87.06 316 VAL A O 1
ATOM 2402 N N . LEU A 1 317 ? -5.456 -14.763 18.210 1.00 86.19 317 LEU A N 1
ATOM 2403 C CA . LEU A 1 317 ? -5.568 -13.444 17.588 1.00 86.19 317 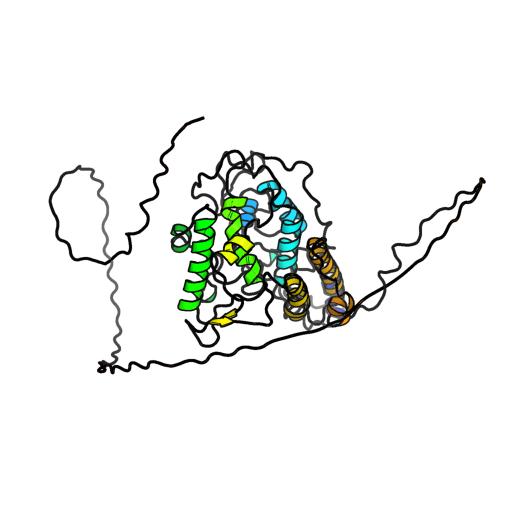LEU A CA 1
ATOM 2404 C C . LEU A 1 317 ? -4.679 -12.424 18.306 1.00 86.19 317 LEU A C 1
ATOM 2406 O O . LEU A 1 317 ? -3.919 -11.711 17.661 1.00 86.19 317 LEU A O 1
ATOM 2410 N N . ARG A 1 318 ? -4.703 -12.414 19.645 1.00 85.62 318 ARG A N 1
ATOM 2411 C CA . ARG A 1 318 ? -3.841 -11.542 20.459 1.00 85.62 318 ARG A CA 1
ATOM 2412 C C . ARG A 1 318 ? -2.360 -11.834 20.243 1.00 85.62 318 ARG A C 1
ATOM 2414 O O . ARG A 1 318 ? -1.580 -10.910 20.041 1.00 85.62 318 ARG A O 1
ATOM 2421 N N . ARG A 1 319 ? -1.972 -13.112 20.284 1.00 89.19 319 ARG A N 1
ATOM 2422 C CA . ARG A 1 319 ? -0.584 -13.542 20.059 1.00 89.19 319 ARG A CA 1
ATOM 2423 C C . ARG A 1 319 ? -0.084 -13.078 18.691 1.00 89.19 319 ARG A C 1
ATOM 2425 O O . ARG A 1 319 ? 0.976 -12.466 18.607 1.00 89.19 319 ARG A O 1
ATOM 2432 N N . ASN A 1 320 ? -0.844 -13.361 17.637 1.00 92.50 320 ASN A N 1
ATOM 2433 C CA . ASN A 1 320 ? -0.441 -13.057 16.270 1.00 92.50 320 ASN A CA 1
ATOM 2434 C C . ASN A 1 320 ? -0.457 -11.545 15.999 1.00 92.50 320 ASN A C 1
ATOM 2436 O O . ASN A 1 320 ? 0.416 -11.060 15.285 1.00 92.50 320 ASN A O 1
ATOM 2440 N N . LEU A 1 321 ? -1.375 -10.791 16.610 1.00 91.62 321 LEU A N 1
ATOM 2441 C CA . LEU A 1 321 ? -1.373 -9.329 16.555 1.00 91.62 321 LEU A CA 1
ATOM 2442 C C . LEU A 1 321 ? -0.078 -8.740 17.134 1.00 91.62 321 LEU A C 1
ATOM 2444 O O . LEU A 1 321 ? 0.564 -7.931 16.475 1.00 91.62 321 LEU A O 1
ATOM 2448 N N . ILE A 1 322 ? 0.346 -9.199 18.317 1.00 89.25 322 ILE A N 1
ATOM 2449 C CA . ILE A 1 322 ? 1.593 -8.747 18.961 1.00 89.25 322 ILE A CA 1
ATOM 2450 C C . ILE A 1 322 ? 2.811 -9.052 18.081 1.00 89.25 322 ILE A C 1
ATOM 2452 O O . ILE A 1 322 ? 3.655 -8.185 17.883 1.00 89.25 322 ILE A O 1
ATOM 2456 N N . ILE A 1 323 ? 2.889 -10.263 17.520 1.00 92.81 323 ILE A N 1
ATOM 2457 C CA . ILE A 1 323 ? 3.997 -10.657 16.636 1.00 92.81 323 ILE A CA 1
ATOM 2458 C C . ILE A 1 323 ? 4.056 -9.753 15.396 1.00 92.81 323 ILE A C 1
ATOM 2460 O O . ILE A 1 323 ? 5.128 -9.287 15.028 1.00 92.81 323 ILE A O 1
ATOM 2464 N N . ASN A 1 324 ? 2.917 -9.486 14.753 1.00 95.25 324 ASN A N 1
ATOM 2465 C CA . ASN A 1 324 ? 2.888 -8.669 13.539 1.00 95.25 324 ASN A CA 1
ATOM 2466 C C . ASN A 1 324 ? 3.124 -7.175 13.812 1.00 95.25 324 ASN A C 1
ATOM 2468 O O . ASN A 1 324 ? 3.756 -6.517 12.990 1.00 95.25 324 ASN A O 1
ATOM 2472 N N . LEU A 1 325 ? 2.698 -6.656 14.970 1.00 92.25 325 LEU A N 1
ATOM 2473 C CA . LEU A 1 325 ? 3.064 -5.309 15.424 1.00 92.25 325 LEU A CA 1
ATOM 2474 C C . LEU A 1 325 ? 4.573 -5.188 15.657 1.00 92.25 325 LEU A C 1
ATOM 2476 O O . LEU A 1 325 ? 5.173 -4.223 15.194 1.00 92.25 325 LEU A O 1
ATOM 2480 N N . GLN A 1 326 ? 5.202 -6.190 16.283 1.00 90.31 326 GLN A N 1
ATOM 2481 C CA . GLN A 1 326 ? 6.660 -6.211 16.420 1.00 90.31 326 GLN A CA 1
ATOM 2482 C C . GLN A 1 326 ? 7.346 -6.269 15.051 1.00 90.31 326 GLN A C 1
ATOM 2484 O O . GLN A 1 326 ? 8.272 -5.512 14.798 1.00 90.31 326 GLN A O 1
ATOM 2489 N N . ASN A 1 327 ? 6.859 -7.105 14.128 1.00 93.56 327 ASN A N 1
ATOM 2490 C CA . ASN A 1 327 ? 7.424 -7.186 12.780 1.00 93.56 327 ASN A CA 1
ATOM 2491 C C . ASN A 1 327 ? 7.331 -5.854 12.013 1.00 93.56 327 ASN A C 1
ATOM 2493 O O . ASN A 1 327 ? 8.243 -5.540 11.243 1.00 93.56 327 ASN A O 1
ATOM 2497 N N . LEU A 1 328 ? 6.240 -5.097 12.204 1.00 92.00 328 LEU A N 1
ATOM 2498 C CA . LEU A 1 328 ? 6.086 -3.741 11.675 1.00 92.00 328 LEU A CA 1
ATOM 2499 C C . LEU A 1 328 ? 7.086 -2.780 12.330 1.00 92.00 328 LEU A C 1
ATOM 2501 O O . LEU A 1 328 ? 7.752 -2.032 11.619 1.00 92.00 328 LEU A O 1
ATOM 2505 N N . PHE A 1 329 ? 7.218 -2.820 13.657 1.00 88.44 329 PHE A N 1
ATOM 2506 C CA . PHE A 1 329 ? 8.154 -1.969 14.389 1.00 88.44 329 PHE A CA 1
ATOM 2507 C C . PHE A 1 329 ? 9.611 -2.225 13.986 1.00 88.44 329 PHE A C 1
ATOM 2509 O O . PHE A 1 329 ? 10.333 -1.290 13.652 1.00 88.44 329 PHE A O 1
ATOM 2516 N N . ASP A 1 330 ? 10.024 -3.489 13.902 1.00 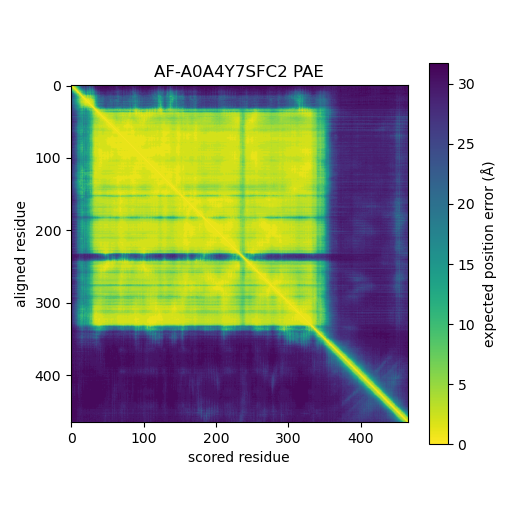88.88 330 ASP A N 1
ATOM 2517 C CA . ASP A 1 330 ? 11.365 -3.887 13.460 1.00 88.88 330 ASP A CA 1
ATOM 2518 C C . ASP A 1 330 ? 11.655 -3.439 12.014 1.00 88.88 330 ASP A C 1
ATOM 2520 O O . ASP A 1 330 ? 12.807 -3.326 11.601 1.00 88.88 330 ASP A O 1
ATOM 2524 N N . ALA A 1 331 ? 10.619 -3.198 11.201 1.00 89.19 331 ALA A N 1
ATOM 2525 C CA . ALA A 1 331 ? 10.774 -2.633 9.863 1.00 89.19 331 ALA A CA 1
ATOM 2526 C C . ALA A 1 331 ? 11.020 -1.113 9.874 1.00 89.19 331 ALA A C 1
ATOM 2528 O O . ALA A 1 331 ? 11.294 -0.538 8.826 1.00 89.19 331 ALA A O 1
ATOM 2529 N N . MET A 1 332 ? 10.951 -0.460 11.031 1.00 82.69 332 MET A N 1
ATOM 2530 C CA . MET A 1 332 ? 11.318 0.944 11.222 1.00 82.69 332 MET A CA 1
ATOM 2531 C C . MET A 1 332 ? 12.677 1.127 11.907 1.00 82.69 332 MET A C 1
ATOM 2533 O O . MET A 1 332 ? 13.110 2.265 12.080 1.00 82.69 332 MET A O 1
ATOM 2537 N N . GLU A 1 333 ? 13.345 0.034 12.295 1.00 71.62 333 GLU A N 1
ATOM 2538 C CA . GLU A 1 333 ? 14.637 0.058 12.986 1.00 71.62 333 GLU A CA 1
ATOM 2539 C C . GLU A 1 333 ? 15.652 0.955 12.247 1.00 71.62 333 GLU A C 1
ATOM 2541 O O . GLU A 1 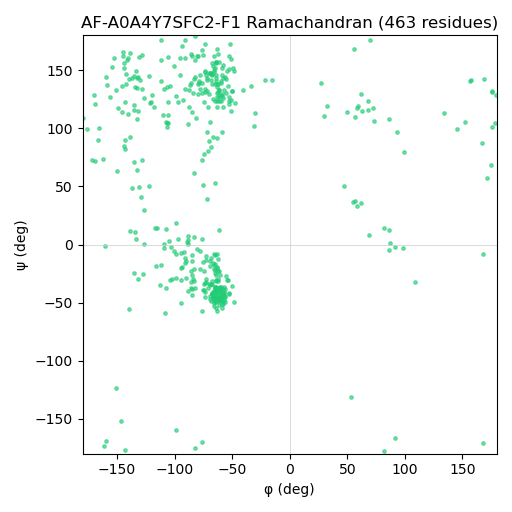333 ? 15.794 0.887 11.023 1.00 71.62 333 GLU A O 1
ATOM 2546 N N . GLY A 1 334 ? 16.337 1.828 12.992 1.00 63.09 334 GLY A N 1
ATOM 2547 C CA . GLY A 1 334 ? 17.259 2.834 12.445 1.00 63.09 334 GLY A CA 1
ATOM 2548 C C . GLY A 1 334 ? 16.625 4.195 12.134 1.00 63.09 334 GLY A C 1
ATOM 2549 O O . GLY A 1 334 ? 17.337 5.117 11.744 1.00 63.09 334 GLY A O 1
ATOM 2550 N N . ARG A 1 335 ? 15.312 4.351 12.328 1.00 64.81 335 ARG A N 1
ATOM 2551 C CA . ARG A 1 335 ? 14.662 5.655 12.520 1.00 64.81 335 ARG A CA 1
ATOM 2552 C C . ARG A 1 335 ? 14.481 5.808 14.025 1.00 64.81 335 ARG A C 1
ATOM 2554 O O . ARG A 1 335 ? 13.982 4.862 14.623 1.00 64.81 335 ARG A O 1
ATOM 2561 N N . ASP A 1 336 ? 14.924 6.910 14.633 1.00 64.19 336 ASP A N 1
ATOM 2562 C CA . ASP A 1 336 ? 14.933 7.158 16.093 1.00 64.19 336 ASP A CA 1
ATOM 2563 C C . ASP A 1 336 ? 13.515 7.239 16.713 1.00 64.19 336 ASP A C 1
ATOM 2565 O O . ASP A 1 336 ? 13.134 8.213 17.358 1.00 64.19 336 ASP A O 1
ATOM 2569 N N . CYS A 1 337 ? 12.689 6.226 16.475 1.00 71.56 337 CYS A N 1
ATOM 2570 C CA . CYS A 1 337 ? 11.349 6.068 16.993 1.00 71.56 337 CYS A CA 1
ATOM 2571 C C . CYS A 1 337 ? 11.418 5.168 18.221 1.00 71.56 337 CYS A C 1
ATOM 2573 O O . CYS A 1 337 ? 11.869 4.025 18.143 1.00 71.56 337 CYS A O 1
ATOM 2575 N N . GLU A 1 338 ? 10.949 5.668 19.358 1.00 63.91 338 GLU A N 1
ATOM 2576 C CA . GLU A 1 338 ? 10.826 4.842 20.552 1.00 63.91 338 GLU A CA 1
ATOM 2577 C C . GLU A 1 338 ? 9.693 3.825 20.368 1.00 63.91 338 GLU A C 1
ATOM 2579 O O . GLU A 1 338 ? 8.565 4.176 20.002 1.00 63.91 338 GLU A O 1
ATOM 2584 N N . GLN A 1 339 ? 9.984 2.549 20.640 1.00 57.38 339 GLN A N 1
ATOM 2585 C CA . GLN A 1 339 ? 8.930 1.578 20.897 1.00 57.38 339 GLN A CA 1
ATOM 2586 C C . GLN A 1 339 ? 8.361 1.914 22.271 1.00 57.38 339 GLN A C 1
ATOM 2588 O O . GLN A 1 339 ? 8.929 1.528 23.291 1.00 57.38 339 GLN A O 1
ATOM 2593 N N . ASP A 1 340 ? 7.256 2.653 22.329 1.00 53.12 340 ASP A N 1
ATOM 2594 C CA . ASP A 1 340 ? 6.526 2.770 23.588 1.00 53.12 340 ASP A CA 1
ATOM 2595 C C . ASP A 1 340 ? 5.775 1.452 23.845 1.00 53.12 340 ASP A C 1
ATOM 2597 O O . ASP A 1 340 ? 4.574 1.308 23.591 1.00 53.12 340 ASP A O 1
ATOM 2601 N N . ASP A 1 341 ? 6.533 0.454 24.305 1.00 45.09 341 ASP A N 1
ATOM 2602 C CA . ASP A 1 341 ? 6.056 -0.872 24.693 1.00 45.09 341 ASP A CA 1
ATOM 2603 C C . ASP A 1 341 ? 4.946 -0.786 25.755 1.00 45.09 341 ASP A C 1
ATOM 2605 O O . ASP A 1 341 ? 4.078 -1.659 25.818 1.00 45.09 341 ASP A O 1
ATOM 2609 N N . GLU A 1 342 ? 4.912 0.270 26.574 1.00 40.66 342 GLU A N 1
ATOM 2610 C CA . GLU A 1 342 ? 3.868 0.471 27.581 1.00 40.66 342 GLU A CA 1
ATOM 2611 C C . GLU A 1 342 ? 2.597 1.125 27.001 1.00 40.66 342 GLU A C 1
ATOM 2613 O O . GLU A 1 342 ? 1.476 0.816 27.412 1.00 40.66 342 GLU A O 1
ATOM 2618 N N . THR A 1 343 ? 2.701 1.973 25.985 1.00 45.00 343 THR A N 1
ATOM 2619 C CA . THR A 1 343 ? 1.520 2.605 25.374 1.00 45.00 343 THR A CA 1
ATOM 2620 C C . THR A 1 343 ? 0.889 1.735 24.282 1.00 45.00 343 THR A C 1
ATOM 2622 O O . THR A 1 343 ? -0.336 1.640 24.234 1.00 45.00 343 THR A O 1
ATOM 2625 N N . VAL A 1 344 ? 1.674 1.021 23.467 1.00 49.12 344 VAL A N 1
ATOM 2626 C CA . VAL A 1 344 ? 1.145 0.177 22.373 1.00 49.12 344 VAL A CA 1
ATOM 2627 C C . VAL A 1 344 ? 0.674 -1.197 22.869 1.00 49.12 344 VAL A C 1
ATOM 2629 O O . VAL A 1 344 ? -0.353 -1.700 22.410 1.00 49.12 344 VAL A O 1
ATOM 2632 N N . LEU A 1 345 ? 1.369 -1.807 23.841 1.00 47.75 345 LEU A N 1
ATOM 2633 C CA . LEU A 1 345 ? 1.014 -3.140 24.350 1.00 47.75 345 LEU A CA 1
ATOM 2634 C C . LEU A 1 345 ? 0.272 -3.108 25.698 1.00 47.75 345 LEU A C 1
ATOM 2636 O O . LEU A 1 345 ? -0.551 -3.991 25.941 1.00 47.75 345 LEU A O 1
ATOM 2640 N N . HIS A 1 346 ? 0.494 -2.115 26.570 1.00 41.56 346 HIS A N 1
ATOM 2641 C CA . HIS A 1 346 ? -0.160 -2.060 27.889 1.00 41.56 346 HIS A CA 1
ATOM 2642 C C . HIS A 1 346 ? -1.448 -1.217 27.941 1.00 41.56 346 HIS A C 1
ATOM 2644 O O . HIS A 1 346 ? -2.345 -1.593 28.697 1.00 41.56 346 HIS A O 1
ATOM 2650 N N . LYS A 1 347 ? -1.612 -0.152 27.137 1.00 43.84 347 LYS A N 1
ATOM 2651 C CA . LYS A 1 347 ? -2.831 0.693 27.191 1.00 43.84 347 LYS A CA 1
ATOM 2652 C C . LYS A 1 347 ? -4.025 0.194 26.359 1.00 43.84 347 LYS A C 1
ATOM 2654 O O . LYS A 1 347 ? -5.125 0.704 26.549 1.00 43.84 347 LYS A O 1
ATOM 2659 N N . GLY A 1 348 ? -3.859 -0.829 25.513 1.00 41.69 348 GLY A N 1
ATOM 2660 C CA . GLY A 1 348 ? -4.962 -1.391 24.710 1.00 41.69 348 GLY A CA 1
ATOM 2661 C C . GLY A 1 348 ? -5.061 -2.918 24.658 1.00 41.69 348 GLY A C 1
ATOM 2662 O O . GLY A 1 348 ? -6.144 -3.455 24.448 1.00 41.69 348 GLY A O 1
ATOM 2663 N N . ILE A 1 349 ? -3.961 -3.650 24.870 1.00 46.19 349 ILE A N 1
ATOM 2664 C CA . ILE A 1 349 ? -3.915 -5.108 24.672 1.00 46.19 349 ILE A CA 1
ATOM 2665 C C . ILE A 1 349 ? -3.255 -5.760 25.890 1.00 46.19 349 ILE A C 1
ATOM 2667 O O . ILE A 1 349 ? -2.197 -6.369 25.781 1.00 46.19 349 ILE A O 1
ATOM 2671 N N . ALA A 1 350 ? -3.886 -5.644 27.064 1.00 33.62 350 ALA A N 1
ATOM 2672 C CA . ALA A 1 350 ? -3.383 -6.116 28.361 1.00 33.62 350 ALA A CA 1
ATOM 2673 C C . ALA A 1 350 ? -2.481 -7.369 28.273 1.00 33.62 350 ALA A C 1
ATOM 2675 O O . ALA A 1 350 ? -2.955 -8.497 28.104 1.00 33.62 350 ALA A O 1
ATOM 2676 N N . LEU A 1 351 ? -1.160 -7.166 28.368 1.00 37.44 351 LEU A N 1
ATOM 2677 C CA . LEU A 1 351 ? -0.169 -8.224 28.565 1.00 37.44 351 LEU A CA 1
ATOM 2678 C C . LEU A 1 351 ? -0.310 -8.781 29.977 1.00 37.44 351 LEU A C 1
ATOM 2680 O O . LEU A 1 351 ? 0.354 -8.352 30.913 1.00 37.44 351 LEU A O 1
ATOM 2684 N N . GLY A 1 352 ? -1.164 -9.799 30.105 1.00 29.45 352 GLY A N 1
ATOM 2685 C CA . GLY A 1 352 ? -0.922 -10.867 31.066 1.00 29.45 352 GLY A CA 1
ATOM 2686 C C . GLY A 1 352 ? 0.458 -11.472 30.786 1.00 29.45 352 GLY A C 1
ATOM 2687 O O . GLY A 1 352 ? 0.804 -11.740 29.636 1.00 29.45 352 GLY A O 1
ATOM 2688 N N . ALA A 1 353 ? 1.254 -11.585 31.840 1.00 28.88 353 ALA A N 1
ATOM 2689 C CA . ALA A 1 353 ? 2.692 -11.804 31.849 1.00 28.88 353 ALA A CA 1
ATOM 2690 C C . ALA A 1 353 ? 3.237 -12.995 31.023 1.00 28.88 353 ALA A C 1
ATOM 2692 O O . ALA A 1 353 ? 2.555 -13.985 30.779 1.00 28.88 353 ALA A O 1
ATOM 2693 N N . SER A 1 354 ? 4.554 -12.913 30.771 1.00 30.98 354 SER A N 1
ATOM 2694 C CA . SER A 1 354 ? 5.503 -13.989 30.420 1.00 30.98 354 SER A CA 1
ATOM 2695 C C . SER A 1 354 ? 5.873 -14.173 28.941 1.00 30.98 354 SER A C 1
ATOM 2697 O O . SER A 1 354 ? 5.455 -15.121 28.289 1.00 30.98 354 SER A O 1
ATOM 2699 N N . LEU A 1 355 ? 6.787 -13.327 28.449 1.00 31.77 355 LEU A N 1
ATOM 2700 C CA . LEU A 1 355 ? 7.747 -13.700 27.391 1.00 31.77 355 LEU A CA 1
ATOM 2701 C C . LEU A 1 355 ? 9.196 -13.241 27.680 1.00 31.77 355 LEU A C 1
ATOM 2703 O O . LEU A 1 355 ? 10.069 -13.374 26.830 1.00 31.77 355 LEU A O 1
ATOM 2707 N N . ARG A 1 356 ? 9.510 -12.774 28.902 1.00 29.38 356 ARG A N 1
ATOM 2708 C CA . ARG A 1 356 ? 10.887 -12.378 29.289 1.00 29.38 356 ARG A CA 1
ATOM 2709 C C . ARG A 1 356 ? 11.757 -13.511 29.863 1.00 29.38 356 ARG A C 1
ATOM 2711 O O . ARG A 1 356 ? 12.891 -13.248 30.247 1.00 29.38 356 ARG A O 1
ATOM 2718 N N . GLN A 1 357 ? 11.291 -14.764 29.914 1.00 28.19 357 GLN A N 1
ATOM 2719 C CA . GLN A 1 357 ? 12.065 -15.875 30.511 1.00 28.19 357 GLN A CA 1
ATOM 2720 C C . GLN A 1 357 ? 12.626 -16.923 29.535 1.00 28.19 357 GLN A C 1
ATOM 2722 O O . GLN A 1 357 ? 13.392 -17.777 29.965 1.00 28.19 357 GLN A O 1
ATOM 2727 N N . ALA A 1 358 ? 12.366 -16.841 28.227 1.00 28.12 358 ALA A N 1
ATOM 2728 C CA . ALA A 1 358 ? 12.865 -17.851 27.279 1.00 28.12 358 ALA A CA 1
ATOM 2729 C C . ALA A 1 358 ? 14.278 -17.575 26.705 1.00 28.12 358 ALA A C 1
ATOM 2731 O O . ALA A 1 358 ? 14.778 -18.368 25.914 1.00 28.12 358 ALA A O 1
ATOM 2732 N N . GLY A 1 359 ? 14.946 -16.479 27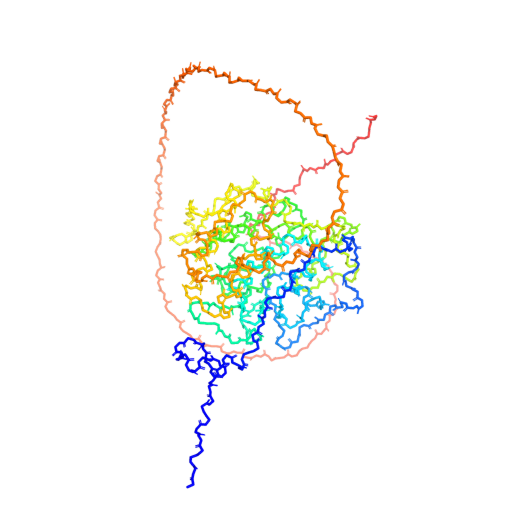.096 1.00 27.70 359 GLY A N 1
ATOM 2733 C CA . GLY A 1 359 ? 16.239 -16.057 26.523 1.00 27.70 359 GLY A CA 1
ATOM 2734 C C . GLY A 1 359 ? 17.476 -16.202 27.421 1.00 27.70 359 GLY A C 1
ATOM 2735 O O . GLY A 1 359 ? 18.573 -15.830 27.011 1.00 27.70 359 GLY A O 1
ATOM 2736 N N . ARG A 1 360 ? 17.348 -16.709 28.655 1.00 30.11 360 ARG A N 1
ATOM 2737 C CA . ARG A 1 360 ? 18.485 -16.873 29.585 1.00 30.11 360 ARG A CA 1
ATOM 2738 C C . ARG A 1 360 ? 18.466 -18.232 30.282 1.00 30.11 360 ARG A C 1
ATOM 2740 O O . ARG A 1 360 ? 18.237 -18.298 31.481 1.00 30.11 360 ARG A O 1
ATOM 2747 N N . ALA A 1 361 ? 18.754 -19.306 29.553 1.00 28.58 361 ALA A N 1
ATOM 2748 C CA . ALA A 1 361 ? 19.175 -20.570 30.164 1.00 28.58 361 ALA A CA 1
ATOM 2749 C C . ALA A 1 361 ? 19.861 -21.500 29.151 1.00 28.58 361 ALA A C 1
ATOM 2751 O O . ALA A 1 361 ? 19.295 -22.503 28.742 1.00 28.58 361 ALA A O 1
ATOM 2752 N N . SER A 1 362 ? 21.100 -21.180 28.769 1.00 27.27 362 SER A N 1
ATOM 2753 C CA . SER A 1 362 ? 22.068 -22.184 28.296 1.00 27.27 362 SER A CA 1
ATOM 2754 C C . SER A 1 362 ? 23.468 -21.571 28.187 1.00 27.27 362 SER A C 1
ATOM 2756 O O . SER A 1 362 ? 23.984 -21.330 27.099 1.00 27.27 362 SER A O 1
ATOM 2758 N N . ARG A 1 363 ? 24.101 -21.308 29.338 1.00 25.53 363 ARG A N 1
ATOM 2759 C CA . ARG A 1 363 ? 25.567 -21.307 29.443 1.00 25.53 363 ARG A CA 1
ATOM 2760 C C . ARG A 1 363 ? 25.963 -22.565 30.197 1.00 25.53 363 ARG A C 1
ATOM 2762 O O . ARG A 1 363 ? 25.789 -22.635 31.408 1.00 25.53 363 ARG A O 1
ATOM 2769 N N . TRP A 1 364 ? 26.472 -23.540 29.455 1.00 25.59 364 TRP A N 1
ATOM 2770 C CA . TRP A 1 364 ? 27.243 -24.631 30.025 1.00 25.59 364 TRP A CA 1
ATOM 2771 C C . TRP A 1 364 ? 28.641 -24.121 30.367 1.00 25.59 364 TRP A C 1
ATOM 2773 O O . TRP A 1 364 ? 29.301 -23.441 29.581 1.00 25.59 364 TRP A O 1
ATOM 2783 N N . SER A 1 365 ? 29.027 -24.417 31.594 1.00 23.34 365 SER A N 1
ATOM 2784 C CA . SER A 1 365 ? 30.302 -24.164 32.240 1.00 23.34 365 SER A CA 1
ATOM 2785 C C . SER A 1 365 ? 31.385 -25.107 31.708 1.00 23.34 365 SER A C 1
ATOM 2787 O O . SER A 1 365 ? 31.190 -26.316 31.690 1.00 23.34 365 SER A O 1
ATOM 2789 N N . CYS A 1 366 ? 32.559 -24.558 31.390 1.00 24.62 366 CYS A N 1
ATOM 2790 C CA . CYS A 1 366 ? 33.831 -25.281 31.416 1.00 24.62 366 CYS A CA 1
ATOM 2791 C C . CYS A 1 366 ? 34.875 -24.426 32.152 1.00 24.62 366 CYS A C 1
ATOM 2793 O O . CYS A 1 366 ? 34.952 -23.211 31.976 1.00 24.62 366 CYS A O 1
ATOM 2795 N N . LEU A 1 367 ? 35.616 -25.088 33.039 1.00 25.25 367 LEU A N 1
ATOM 2796 C CA . LEU A 1 367 ? 36.527 -24.558 34.053 1.00 25.25 367 LEU A CA 1
ATOM 2797 C C . LEU A 1 367 ? 37.941 -24.249 33.508 1.00 25.25 367 LEU A C 1
ATOM 2799 O O . LEU A 1 367 ? 38.563 -25.153 32.971 1.00 25.25 367 LEU A O 1
ATOM 2803 N N . SER A 1 368 ? 38.436 -23.029 33.811 1.00 23.31 368 SER A N 1
ATOM 2804 C CA . SER A 1 368 ? 39.804 -22.606 34.251 1.00 23.31 368 SER A CA 1
ATOM 2805 C C . SER A 1 368 ? 41.081 -22.935 33.423 1.00 23.31 368 SER A C 1
ATOM 2807 O O . SER A 1 368 ? 41.028 -23.822 32.582 1.00 23.31 368 SER A O 1
ATOM 2809 N N . PRO A 1 369 ? 42.281 -22.337 33.708 1.00 34.84 369 PRO A N 1
ATOM 2810 C CA . PRO A 1 369 ? 42.622 -21.233 34.641 1.00 34.84 369 PRO A CA 1
ATOM 2811 C C . PRO A 1 369 ? 43.644 -20.146 34.151 1.00 34.84 369 PRO A C 1
ATOM 2813 O O . PRO A 1 369 ? 44.469 -20.376 33.279 1.00 34.84 369 PRO A O 1
ATOM 2816 N N . ARG A 1 370 ? 43.660 -19.016 34.894 1.00 25.22 370 ARG A N 1
ATOM 2817 C CA . ARG A 1 370 ? 44.787 -18.113 35.299 1.00 25.22 370 ARG A CA 1
ATOM 2818 C C . ARG A 1 370 ? 45.695 -17.386 34.275 1.00 25.22 370 ARG A C 1
ATOM 2820 O O . ARG A 1 370 ? 46.552 -18.001 33.659 1.00 25.22 370 ARG A O 1
ATOM 2827 N N . ALA A 1 371 ? 45.655 -16.044 34.353 1.00 27.66 371 ALA A N 1
ATOM 2828 C CA . ALA A 1 371 ? 46.743 -15.025 34.419 1.00 27.66 371 ALA A CA 1
ATOM 2829 C C . ALA A 1 371 ? 46.150 -13.687 33.904 1.00 27.66 371 ALA A C 1
ATOM 2831 O O . ALA A 1 371 ? 45.373 -13.726 32.965 1.00 27.66 371 ALA A O 1
ATOM 2832 N N . GLY A 1 372 ? 46.371 -12.461 34.384 1.00 24.73 372 GLY A N 1
ATOM 2833 C CA . GLY A 1 372 ? 47.203 -11.820 35.399 1.00 24.73 372 GLY A CA 1
ATOM 2834 C C . GLY A 1 372 ? 47.338 -10.329 34.994 1.00 24.73 372 GLY A C 1
ATOM 2835 O O . GLY A 1 372 ? 47.513 -10.073 33.811 1.00 24.73 372 GLY A O 1
ATOM 2836 N N . ARG A 1 373 ? 47.316 -9.394 35.968 1.00 27.53 373 ARG A N 1
ATOM 2837 C CA . ARG A 1 373 ? 47.752 -7.961 35.902 1.00 27.53 373 ARG A CA 1
ATOM 2838 C C . ARG A 1 373 ? 46.836 -6.985 35.121 1.00 27.53 373 ARG A C 1
ATOM 2840 O O . ARG A 1 373 ? 46.642 -7.132 33.928 1.00 27.53 373 ARG A O 1
ATOM 2847 N N . SER A 1 374 ? 46.076 -6.114 35.803 1.00 23.58 374 SER A N 1
ATOM 2848 C CA . SER A 1 374 ? 46.398 -4.746 36.299 1.00 23.58 374 SER A CA 1
ATOM 2849 C C . SER A 1 374 ? 46.586 -3.696 35.196 1.00 23.58 374 SER A C 1
ATOM 2851 O O . SER A 1 374 ? 47.468 -3.905 34.382 1.00 23.58 374 SER A O 1
ATOM 2853 N N . TRP A 1 375 ? 45.827 -2.586 35.226 1.00 23.86 375 TRP A N 1
ATOM 2854 C CA . TRP A 1 375 ? 46.282 -1.175 35.146 1.00 23.86 375 TRP A CA 1
ATOM 2855 C C . TRP A 1 375 ? 45.068 -0.206 35.193 1.00 23.86 375 TRP A C 1
ATOM 2857 O O . TRP A 1 375 ? 44.105 -0.369 34.451 1.00 23.86 375 TRP A O 1
ATOM 2867 N N . ILE A 1 376 ? 45.139 0.778 36.099 1.00 26.66 376 ILE A N 1
ATOM 2868 C CA . ILE A 1 376 ? 44.325 2.011 36.259 1.00 26.66 376 ILE A CA 1
ATOM 2869 C C . ILE A 1 376 ? 45.287 3.178 35.923 1.00 26.66 376 ILE A C 1
ATOM 2871 O O . ILE A 1 376 ? 46.468 3.022 36.256 1.00 26.66 376 ILE A O 1
ATOM 2875 N N . PRO A 1 377 ? 44.890 4.262 35.212 1.00 33.06 377 PRO A N 1
ATOM 2876 C CA . PRO A 1 377 ? 44.412 5.548 35.803 1.00 33.06 377 PRO A CA 1
ATOM 2877 C C . PRO A 1 377 ? 43.251 6.190 34.996 1.00 33.06 377 PRO A C 1
ATOM 2879 O O . PRO A 1 377 ? 43.178 6.025 33.786 1.00 33.06 377 PRO A O 1
ATOM 2882 N N . SER A 1 378 ? 42.179 6.751 35.574 1.00 25.61 378 SER A N 1
ATOM 2883 C CA . SER A 1 378 ? 41.998 8.037 36.291 1.00 25.61 378 SER A CA 1
ATOM 2884 C C . SER A 1 378 ? 42.387 9.311 35.517 1.00 25.61 378 SER A C 1
ATOM 2886 O O . SER A 1 378 ? 43.573 9.607 35.418 1.00 25.61 378 SER A O 1
ATOM 2888 N N . SER A 1 379 ? 41.394 10.122 35.116 1.00 26.48 379 SER A N 1
ATOM 2889 C CA . SER A 1 379 ? 41.368 11.577 35.381 1.00 26.48 379 SER A CA 1
ATOM 2890 C C . SER A 1 379 ? 40.006 12.208 35.042 1.00 26.48 379 SER A C 1
ATOM 2892 O O . SER A 1 379 ? 39.558 12.173 33.897 1.00 26.48 379 SER A O 1
ATOM 2894 N N . GLU A 1 380 ? 39.386 12.807 36.058 1.00 26.03 380 GLU A N 1
ATOM 2895 C CA . GLU A 1 380 ? 38.358 13.854 35.982 1.00 26.03 380 GLU A CA 1
ATOM 2896 C C . GLU A 1 380 ? 38.953 15.157 35.410 1.00 26.03 380 GLU A C 1
ATOM 2898 O O . GLU A 1 380 ? 40.147 15.391 35.594 1.00 26.03 380 GLU A O 1
ATOM 2903 N N . TYR A 1 381 ? 38.142 16.023 34.778 1.00 25.22 381 TYR A N 1
ATOM 2904 C CA . TYR A 1 381 ? 37.736 17.324 35.353 1.00 25.22 381 TYR A CA 1
ATOM 2905 C C . TYR A 1 381 ? 37.021 18.283 34.365 1.00 25.22 381 TYR A C 1
ATOM 2907 O O . TYR A 1 381 ? 37.437 18.468 33.227 1.00 25.22 381 TYR A O 1
ATOM 2915 N N . LEU A 1 382 ? 36.033 18.983 34.947 1.00 23.95 382 LEU A N 1
ATOM 2916 C CA . LEU A 1 382 ? 35.591 20.379 34.747 1.00 23.95 382 LEU A CA 1
ATOM 2917 C C . LEU A 1 382 ? 34.584 20.778 33.642 1.00 23.95 382 LEU A C 1
ATOM 2919 O O . LEU A 1 382 ? 34.883 20.927 32.462 1.00 23.95 382 LEU A O 1
ATOM 2923 N N . GLN A 1 383 ? 33.386 21.100 34.154 1.00 23.55 383 GLN A N 1
ATOM 2924 C CA . GLN A 1 383 ? 32.407 22.081 33.672 1.00 23.55 383 GLN A CA 1
ATOM 2925 C C . GLN A 1 383 ? 33.024 23.468 33.413 1.00 23.55 383 GLN A C 1
ATOM 2927 O O . GLN A 1 383 ? 34.007 23.807 34.061 1.00 23.55 383 GLN A O 1
ATOM 2932 N N . ILE A 1 384 ? 32.349 24.298 32.600 1.00 24.56 384 ILE A N 1
ATOM 2933 C CA . ILE A 1 384 ? 32.011 25.717 32.872 1.00 24.56 384 ILE A CA 1
ATOM 2934 C C . ILE A 1 384 ? 31.019 26.213 31.791 1.00 24.56 384 ILE A C 1
ATOM 2936 O O . ILE A 1 384 ? 31.264 26.078 30.595 1.00 24.56 384 ILE A O 1
ATOM 2940 N N . SER A 1 385 ? 29.894 26.801 32.220 1.00 23.91 385 SER A N 1
ATOM 2941 C CA . SER A 1 385 ? 29.024 27.685 31.416 1.00 23.91 385 SER A CA 1
ATOM 2942 C C . SER A 1 385 ? 29.536 29.132 31.466 1.00 23.91 385 SER A C 1
ATOM 2944 O O . SER A 1 385 ? 30.205 29.500 32.431 1.00 23.91 385 SER A O 1
ATOM 2946 N N . PRO A 1 386 ? 29.092 30.016 30.555 1.00 34.19 386 PRO A N 1
ATOM 2947 C CA . PRO A 1 386 ? 28.367 31.184 31.073 1.00 34.19 386 PRO A CA 1
ATOM 2948 C C . PRO A 1 386 ? 27.161 31.648 30.233 1.00 34.19 386 PRO A C 1
ATOM 2950 O O . PRO A 1 386 ? 27.024 31.364 29.047 1.00 34.19 386 PRO A O 1
ATOM 2953 N N . ARG A 1 387 ? 26.287 32.387 30.931 1.00 25.08 387 ARG A N 1
ATOM 2954 C CA . ARG A 1 387 ? 25.096 33.127 30.477 1.00 25.08 387 ARG A CA 1
ATOM 2955 C C . ARG A 1 387 ? 25.456 34.491 29.860 1.00 25.08 387 ARG A C 1
ATOM 2957 O O . ARG A 1 387 ? 26.516 35.009 30.180 1.00 25.08 387 ARG A O 1
ATOM 2964 N N . TYR A 1 388 ? 24.509 35.065 29.098 1.00 24.56 388 TYR A N 1
ATOM 2965 C CA . TYR A 1 388 ? 23.984 36.464 29.049 1.00 24.56 388 TYR A CA 1
ATOM 2966 C C . TYR A 1 388 ? 23.459 36.736 27.614 1.00 24.56 388 TYR A C 1
ATOM 2968 O O . TYR A 1 388 ? 24.216 36.638 26.662 1.00 24.56 388 TYR A O 1
ATOM 2976 N N . SER A 1 389 ? 22.139 36.763 27.371 1.00 22.56 389 SER A N 1
ATOM 2977 C CA . SER A 1 389 ? 21.202 37.914 27.391 1.00 22.56 389 SER A CA 1
ATOM 2978 C C . SER A 1 389 ? 21.484 39.016 26.359 1.00 22.56 389 SER A C 1
ATOM 2980 O O . SER A 1 389 ? 22.457 39.741 26.526 1.00 22.56 389 SER A O 1
ATOM 2982 N N . LEU A 1 390 ? 20.559 39.214 25.403 1.00 24.28 390 LEU A N 1
ATOM 2983 C CA . LEU A 1 390 ? 19.819 40.470 25.137 1.00 24.28 390 LEU A CA 1
ATOM 2984 C C . LEU A 1 390 ? 18.919 40.327 23.886 1.00 24.28 390 LEU A C 1
ATOM 2986 O O . LEU A 1 390 ? 19.363 39.868 22.839 1.00 24.28 390 LEU A O 1
ATOM 2990 N N . ALA A 1 391 ? 17.653 40.738 24.011 1.00 23.06 391 ALA A N 1
ATOM 2991 C CA . ALA A 1 391 ? 16.730 41.001 22.899 1.00 23.06 391 ALA A CA 1
ATOM 2992 C C . ALA A 1 391 ? 17.061 42.351 22.220 1.00 23.06 391 ALA A C 1
ATOM 2994 O O . ALA A 1 391 ? 17.780 43.162 22.812 1.00 23.06 391 ALA A O 1
ATOM 2995 N N . PRO A 1 392 ? 16.492 42.645 21.033 1.00 27.12 392 PRO A N 1
ATOM 2996 C CA . PRO A 1 392 ? 15.317 43.525 21.042 1.00 27.12 392 PRO A CA 1
ATOM 2997 C C . PRO A 1 392 ? 14.227 43.200 20.001 1.00 27.12 392 PRO A C 1
ATOM 2999 O O . PRO A 1 392 ? 14.466 42.629 18.941 1.00 27.12 392 PRO A O 1
ATOM 3002 N N . GLN A 1 393 ? 13.013 43.643 20.335 1.00 24.14 393 GLN A N 1
ATOM 3003 C CA . GLN A 1 393 ? 11.862 43.833 19.450 1.00 24.14 393 GLN A CA 1
ATOM 3004 C C . GLN A 1 393 ? 12.065 45.055 18.541 1.00 24.14 393 GLN A C 1
ATOM 3006 O O . GLN A 1 393 ? 12.535 46.077 19.037 1.00 24.14 393 GLN A O 1
ATOM 3011 N N . VAL A 1 394 ? 11.570 45.018 17.296 1.00 24.47 394 VAL A N 1
ATOM 3012 C CA . VAL A 1 394 ? 11.054 46.210 16.591 1.00 24.47 394 VAL A CA 1
ATOM 3013 C C . VAL A 1 394 ? 9.833 45.821 15.741 1.00 24.47 394 VAL A C 1
ATOM 3015 O O . VAL A 1 394 ? 9.890 44.928 14.902 1.00 24.47 394 VAL A O 1
ATOM 3018 N N . LEU A 1 395 ? 8.726 46.509 16.029 1.00 21.81 395 LEU A N 1
ATOM 3019 C CA . LEU A 1 395 ? 7.447 46.576 15.315 1.00 21.81 395 LEU A CA 1
ATOM 3020 C C . LEU A 1 395 ? 7.611 47.133 13.891 1.00 21.81 395 LEU A C 1
ATOM 3022 O O . LEU A 1 395 ? 8.492 47.951 13.694 1.00 21.81 395 LEU A O 1
ATOM 3026 N N . TRP A 1 396 ? 6.691 46.847 12.964 1.00 22.67 396 TRP A N 1
ATOM 3027 C CA . TRP A 1 396 ? 5.981 47.903 12.218 1.00 22.67 396 TRP A CA 1
ATOM 3028 C C . TRP A 1 396 ? 4.669 47.369 11.623 1.00 22.67 396 TRP A C 1
ATOM 3030 O O . TRP A 1 396 ? 4.528 46.205 11.258 1.00 22.67 396 TRP A O 1
ATOM 3040 N N . SER A 1 397 ? 3.696 48.267 11.635 1.00 23.38 397 SER A N 1
ATOM 3041 C CA . SER A 1 397 ? 2.266 48.139 11.382 1.00 23.38 397 SER A CA 1
ATOM 3042 C C . SER A 1 397 ? 1.867 48.224 9.901 1.00 23.38 397 SER A C 1
ATOM 3044 O O . SER A 1 397 ? 2.599 48.764 9.078 1.00 23.38 397 SER A O 1
ATOM 3046 N N . SER A 1 398 ? 0.646 47.753 9.618 1.00 23.81 398 SER A N 1
ATOM 3047 C CA . SER A 1 398 ? -0.149 47.839 8.376 1.00 23.81 398 SER A CA 1
ATOM 3048 C C . SER A 1 398 ? -0.312 49.269 7.798 1.00 23.81 398 SER A C 1
ATOM 3050 O O . SER A 1 398 ? -0.013 50.241 8.494 1.00 23.81 398 SER A O 1
ATOM 3052 N N . PRO A 1 399 ? -0.887 49.441 6.579 1.00 29.58 399 PRO A N 1
ATOM 3053 C CA . PRO A 1 399 ? -2.353 49.501 6.486 1.00 29.58 399 PRO A CA 1
ATOM 3054 C C . PRO A 1 399 ? -3.007 48.887 5.229 1.00 29.58 399 PRO A C 1
ATOM 3056 O O . PRO A 1 399 ? -2.415 48.663 4.180 1.00 29.58 399 PRO A O 1
ATOM 3059 N N . LEU A 1 400 ? -4.305 48.663 5.421 1.00 24.28 400 LEU A N 1
ATOM 3060 C CA . LEU A 1 400 ? -5.365 48.250 4.506 1.00 24.28 400 LEU A CA 1
ATOM 3061 C C . LEU A 1 400 ? -5.455 49.057 3.198 1.00 24.28 400 LEU A C 1
ATOM 3063 O O . LEU A 1 400 ? -5.265 50.269 3.181 1.00 24.28 400 LEU A O 1
ATOM 3067 N N . SER A 1 401 ? -5.962 48.408 2.147 1.00 24.92 401 SER A N 1
ATOM 3068 C CA . SER A 1 401 ? -6.743 49.058 1.086 1.00 24.92 401 SER A CA 1
ATOM 3069 C C . SER A 1 401 ? -7.896 48.144 0.668 1.00 24.92 401 SER A C 1
ATOM 3071 O O . SER A 1 401 ? -7.689 47.068 0.117 1.00 24.92 401 SER A O 1
ATOM 3073 N N . ARG A 1 402 ? -9.125 48.575 0.976 1.00 23.84 402 ARG A N 1
ATOM 3074 C CA . ARG A 1 402 ? -10.382 48.004 0.474 1.00 23.84 402 ARG A CA 1
ATOM 3075 C C . ARG A 1 402 ? -10.597 48.449 -0.972 1.00 23.84 402 ARG A C 1
ATOM 3077 O O . ARG A 1 402 ? -10.499 49.642 -1.240 1.00 23.84 402 ARG A O 1
ATOM 3084 N N . VAL A 1 403 ? -11.064 47.547 -1.832 1.00 26.06 403 VAL A N 1
ATOM 3085 C CA . VAL A 1 403 ? -11.877 47.911 -3.002 1.00 26.06 403 VAL A CA 1
ATOM 3086 C C . VAL A 1 403 ? -13.096 46.989 -3.045 1.00 26.06 403 VAL A C 1
ATOM 3088 O O . VAL A 1 403 ? -12.975 45.779 -3.188 1.00 26.06 403 VAL A O 1
ATOM 3091 N N . ASN A 1 404 ? -14.276 47.587 -2.871 1.00 23.64 404 ASN A N 1
ATOM 3092 C CA . ASN A 1 404 ? -15.584 46.990 -3.142 1.00 23.64 404 ASN A CA 1
ATOM 3093 C C . ASN A 1 404 ? -15.915 47.193 -4.623 1.00 23.64 404 ASN A C 1
ATOM 3095 O O . ASN A 1 404 ? -15.796 48.326 -5.078 1.00 23.64 404 ASN A O 1
ATOM 3099 N N . TYR A 1 405 ? -16.485 46.195 -5.304 1.00 24.42 405 TYR A N 1
ATOM 3100 C CA . TYR A 1 405 ? -17.475 46.449 -6.357 1.00 24.42 405 TYR A CA 1
ATOM 3101 C C . TYR A 1 405 ? -18.556 45.358 -6.399 1.00 24.42 405 TYR A C 1
ATOM 3103 O O . TYR A 1 405 ? -18.290 44.171 -6.237 1.00 24.42 405 TYR A O 1
ATOM 3111 N N . ARG A 1 406 ? -19.801 45.828 -6.542 1.00 25.94 406 ARG A N 1
ATOM 3112 C CA . ARG A 1 406 ? -21.078 45.099 -6.541 1.00 25.94 406 ARG A CA 1
ATOM 3113 C C . ARG A 1 406 ? -21.289 44.311 -7.843 1.00 25.94 406 ARG A C 1
ATOM 3115 O O . ARG A 1 406 ? -20.906 44.788 -8.905 1.00 25.94 406 ARG A O 1
ATOM 3122 N N . GLY A 1 407 ? -21.982 43.172 -7.752 1.00 24.06 407 GLY A N 1
ATOM 3123 C CA . GLY A 1 407 ? -22.455 42.390 -8.906 1.00 24.06 407 GLY A CA 1
ATOM 3124 C C . GLY A 1 407 ? -23.681 42.979 -9.620 1.00 24.06 407 GLY A C 1
ATOM 3125 O O . GLY A 1 407 ? -24.124 44.082 -9.289 1.00 24.06 407 GLY A O 1
ATOM 3126 N N . PRO A 1 408 ? -24.278 42.208 -10.549 1.00 31.06 408 PRO A N 1
ATOM 3127 C CA . PRO A 1 408 ? -25.735 42.060 -10.523 1.00 31.06 408 PRO A CA 1
ATOM 3128 C C . PRO A 1 408 ? -26.278 40.651 -10.875 1.00 31.06 408 PRO A C 1
ATOM 3130 O O . PRO A 1 408 ? -25.775 39.955 -11.744 1.00 31.06 408 PRO A O 1
ATOM 3133 N N . GLN A 1 409 ? -27.399 40.343 -10.210 1.00 26.58 409 GLN A N 1
ATOM 3134 C CA . GLN A 1 409 ? -28.654 39.753 -10.720 1.00 26.58 409 GLN A CA 1
ATOM 3135 C C . GLN A 1 409 ? -28.735 38.294 -11.235 1.00 26.58 409 GLN A C 1
ATOM 3137 O O . GLN A 1 409 ? -28.252 37.910 -12.291 1.00 26.58 409 GLN A O 1
ATOM 3142 N N . ARG A 1 410 ? -29.540 37.559 -10.454 1.00 24.97 410 ARG A N 1
ATOM 3143 C CA . ARG A 1 410 ? -30.387 36.378 -10.697 1.00 24.97 410 ARG A CA 1
ATOM 3144 C C . ARG A 1 410 ? -30.819 36.097 -12.147 1.00 24.97 410 ARG A C 1
ATOM 3146 O O . ARG A 1 410 ? -31.366 36.971 -12.809 1.00 24.97 410 ARG A O 1
ATOM 3153 N N . TYR A 1 411 ? -30.838 34.806 -12.490 1.00 23.67 411 TYR A N 1
ATOM 3154 C CA . TYR A 1 411 ? -31.879 34.197 -13.327 1.00 23.67 411 TYR A CA 1
ATOM 3155 C C . TYR A 1 411 ? -32.381 32.893 -12.686 1.00 23.67 411 TYR A C 1
ATOM 3157 O O . TYR A 1 411 ? -31.625 32.177 -12.033 1.00 23.67 411 TYR A O 1
ATOM 3165 N N . ARG A 1 412 ? -33.684 32.635 -12.823 1.00 25.41 412 ARG A N 1
ATOM 3166 C CA . ARG A 1 412 ? -34.459 31.539 -12.223 1.00 25.41 412 ARG A CA 1
ATOM 3167 C C . ARG A 1 412 ? -35.225 30.837 -13.351 1.00 25.41 412 ARG A C 1
ATOM 3169 O O . ARG A 1 412 ? -35.882 31.535 -14.113 1.00 25.41 412 ARG A O 1
ATOM 3176 N N . SER A 1 413 ? -35.208 29.507 -13.404 1.00 26.59 413 SER A N 1
ATOM 3177 C CA . SER A 1 413 ? -36.190 28.651 -14.108 1.00 26.59 413 SER A CA 1
ATOM 3178 C C . SER A 1 413 ? -35.980 27.217 -13.601 1.00 26.59 413 SER A C 1
ATOM 3180 O O . SER A 1 413 ? -34.887 26.684 -13.752 1.00 26.59 413 SER A O 1
ATOM 3182 N N . SER A 1 414 ? -36.804 26.720 -12.677 1.00 25.70 414 SER A N 1
ATOM 3183 C CA . SER A 1 414 ? -38.097 26.028 -12.865 1.00 25.70 414 SER A CA 1
ATOM 3184 C C . SER A 1 414 ? -37.973 24.606 -13.427 1.00 25.70 414 SER A C 1
ATOM 3186 O O . SER A 1 414 ? -37.524 24.403 -14.551 1.00 25.70 414 SER A O 1
ATOM 3188 N N . GLU A 1 415 ? -38.433 23.660 -12.609 1.00 28.17 415 GLU A N 1
ATOM 3189 C CA . GLU A 1 415 ? -38.624 22.229 -12.853 1.00 28.17 415 GLU A CA 1
ATOM 3190 C C . GLU A 1 415 ? -39.559 21.929 -14.039 1.00 28.17 415 GLU A C 1
ATOM 3192 O O . GLU A 1 415 ? -40.491 22.687 -14.305 1.00 28.17 415 GLU A O 1
ATOM 3197 N N . SER A 1 416 ? -39.398 20.755 -14.663 1.00 25.53 416 SER A N 1
ATOM 3198 C CA . SER A 1 416 ? -40.541 19.922 -15.073 1.00 25.53 416 SER A CA 1
ATOM 3199 C C . SER A 1 416 ? -40.139 18.452 -15.280 1.00 25.53 416 SER A C 1
ATOM 3201 O O . SER A 1 416 ? -39.091 18.141 -15.841 1.00 25.53 416 SER A O 1
ATOM 3203 N N . ASN A 1 417 ? -41.004 17.569 -14.777 1.00 26.47 417 ASN A N 1
ATOM 3204 C CA . ASN A 1 417 ? -41.039 16.117 -14.964 1.00 26.47 417 ASN A CA 1
ATOM 3205 C C . ASN A 1 417 ? -41.386 15.723 -16.411 1.00 26.47 417 ASN A C 1
ATOM 3207 O O . ASN A 1 417 ? -42.135 16.437 -17.076 1.00 26.47 417 ASN A O 1
ATOM 3211 N N . GLY A 1 418 ? -40.993 14.518 -16.842 1.00 25.14 418 GLY A N 1
ATOM 3212 C CA . GLY A 1 418 ? -41.551 13.897 -18.049 1.00 25.14 418 GLY A CA 1
ATOM 3213 C C . GLY A 1 418 ? -40.983 12.517 -18.381 1.00 25.14 418 GLY A C 1
ATOM 3214 O O . GLY A 1 418 ? -39.840 12.385 -18.795 1.00 25.14 418 GLY A O 1
ATOM 3215 N N . SER A 1 419 ? -41.809 11.494 -18.189 1.00 24.94 419 SER A N 1
ATOM 3216 C CA . SER A 1 419 ? -41.604 10.070 -18.479 1.00 24.94 419 SER A CA 1
ATOM 3217 C C . SER A 1 419 ? -41.806 9.717 -19.968 1.00 24.94 419 SER A C 1
ATOM 3219 O O . SER A 1 419 ? -42.513 10.448 -20.652 1.00 24.94 419 SER A O 1
ATOM 3221 N N . ALA A 1 420 ? -41.286 8.548 -20.394 1.00 26.52 420 ALA A N 1
ATOM 3222 C CA . ALA A 1 420 ? -41.753 7.618 -21.462 1.00 26.52 420 ALA A CA 1
ATOM 3223 C C . ALA A 1 420 ? -40.599 7.147 -22.383 1.00 26.52 420 ALA A C 1
ATOM 3225 O O . ALA A 1 420 ? -39.892 7.956 -22.967 1.00 26.52 420 ALA A O 1
ATOM 3226 N N . ILE A 1 421 ? -40.232 5.857 -22.362 1.00 26.70 421 ILE A N 1
ATOM 3227 C CA . ILE A 1 421 ? -40.683 4.771 -23.270 1.00 26.70 421 ILE A CA 1
ATOM 3228 C C . ILE A 1 421 ? -40.383 5.057 -24.751 1.00 26.70 421 ILE A C 1
ATOM 3230 O O . ILE A 1 421 ? -40.966 5.953 -25.348 1.00 26.70 421 ILE A O 1
ATOM 3234 N N . GLY A 1 422 ? -39.548 4.212 -25.369 1.00 26.05 422 GLY A N 1
ATOM 3235 C CA . GLY A 1 422 ? -39.304 4.248 -26.813 1.00 26.05 422 GLY A CA 1
ATOM 3236 C C . GLY A 1 422 ? -38.230 3.275 -27.294 1.00 26.05 422 GLY A C 1
ATOM 3237 O O . GLY A 1 422 ? -37.156 3.680 -27.716 1.00 26.05 422 GLY A O 1
ATOM 3238 N N . SER A 1 423 ? -38.520 1.979 -27.227 1.00 25.92 423 SER A N 1
ATOM 3239 C CA . SER A 1 423 ? -37.799 0.924 -27.943 1.00 25.92 423 SER A CA 1
ATOM 3240 C C . SER A 1 423 ? -37.910 1.103 -29.461 1.00 25.92 423 SER A C 1
ATOM 3242 O O . SER A 1 423 ? -39.028 1.182 -29.965 1.00 25.92 423 SER A O 1
ATOM 3244 N N . LEU A 1 424 ? -36.797 1.039 -30.197 1.00 25.75 424 LEU A N 1
ATOM 3245 C CA . LEU A 1 424 ? -36.803 0.768 -31.638 1.00 25.75 424 LEU A CA 1
ATOM 3246 C C . LEU A 1 424 ? -35.563 -0.046 -32.034 1.00 25.75 424 LEU A C 1
ATOM 3248 O O . LEU A 1 424 ? -34.425 0.399 -31.918 1.00 25.75 424 LEU A O 1
ATOM 3252 N N . ARG A 1 425 ? -35.829 -1.280 -32.476 1.00 25.31 425 ARG A N 1
ATOM 3253 C CA . ARG A 1 425 ? -34.908 -2.175 -33.182 1.00 25.31 425 ARG A CA 1
ATOM 3254 C C . ARG A 1 425 ? -34.974 -1.880 -34.680 1.00 25.31 425 ARG A C 1
ATOM 3256 O O . ARG A 1 425 ? -36.074 -1.860 -35.209 1.00 25.31 425 ARG A O 1
ATOM 3263 N N . PHE A 1 426 ? -33.819 -1.836 -35.337 1.00 28.02 426 PHE A N 1
ATOM 3264 C CA . PHE A 1 426 ? -33.518 -2.331 -36.695 1.00 28.02 426 PHE A CA 1
ATOM 3265 C C . PHE A 1 426 ? -31.989 -2.579 -36.666 1.00 28.02 426 PHE A C 1
ATOM 3267 O O . PHE A 1 426 ? -31.266 -1.737 -36.154 1.00 28.02 426 PHE A O 1
ATOM 3274 N N . GLY A 1 427 ? -31.380 -3.714 -37.013 1.00 24.48 427 GLY A N 1
ATOM 3275 C CA . GLY A 1 427 ? -31.719 -4.734 -37.997 1.00 24.48 427 GLY A CA 1
ATOM 3276 C C . GLY A 1 427 ? -31.013 -4.411 -39.319 1.00 24.48 427 GLY A C 1
ATOM 3277 O O . GLY A 1 427 ? -31.556 -3.621 -40.076 1.00 24.48 427 GLY A O 1
ATOM 3278 N N . GLY A 1 428 ? -29.847 -5.014 -39.608 1.00 25.45 428 GLY A N 1
ATOM 3279 C CA . GLY A 1 428 ? -29.308 -5.044 -40.982 1.00 25.45 428 GLY A CA 1
ATOM 3280 C C . GLY A 1 428 ? -27.785 -4.975 -41.161 1.00 25.45 428 GLY A C 1
ATOM 3281 O O . GLY A 1 428 ? -27.194 -3.909 -41.151 1.00 25.45 428 GLY A O 1
ATOM 3282 N N . GLN A 1 429 ? -27.210 -6.159 -41.366 1.00 26.30 429 GLN A N 1
ATOM 3283 C CA . GLN A 1 429 ? -25.932 -6.569 -41.972 1.00 26.30 429 GLN A CA 1
ATOM 3284 C C . GLN A 1 429 ? -25.082 -5.609 -42.850 1.00 26.30 429 GLN A C 1
ATOM 3286 O O . GLN A 1 429 ? -25.573 -4.976 -43.773 1.00 26.30 429 GLN A O 1
ATOM 3291 N N . ALA A 1 430 ? -23.762 -5.760 -42.639 1.00 26.64 430 ALA A N 1
ATOM 3292 C CA . ALA A 1 430 ? -22.666 -6.015 -43.598 1.00 26.64 430 ALA A CA 1
ATOM 3293 C C . ALA A 1 430 ? -22.322 -5.012 -44.723 1.00 26.64 430 ALA A C 1
ATOM 3295 O O . ALA A 1 430 ? -23.128 -4.704 -45.592 1.00 26.64 430 ALA A O 1
ATOM 3296 N N . GLY A 1 431 ? -21.027 -4.671 -44.814 1.00 26.55 431 GLY A N 1
ATOM 3297 C CA . GLY A 1 431 ? -20.431 -4.119 -46.034 1.00 26.55 431 GLY A CA 1
ATOM 3298 C C . GLY A 1 431 ? -19.041 -3.508 -45.851 1.00 26.55 431 GLY A C 1
ATOM 3299 O O . GLY A 1 431 ? -18.913 -2.306 -45.663 1.00 26.55 431 GLY A O 1
ATOM 3300 N N . LEU A 1 432 ? -17.997 -4.333 -45.954 1.00 25.25 432 LEU A N 1
ATOM 3301 C CA . LEU A 1 432 ? -16.607 -3.910 -46.166 1.00 25.25 432 LEU A CA 1
ATOM 3302 C C . LEU A 1 432 ? -16.484 -3.188 -47.523 1.00 25.25 432 LEU A C 1
ATOM 3304 O O . LEU A 1 432 ? -16.805 -3.806 -48.536 1.00 25.25 432 LEU A O 1
ATOM 3308 N N . ARG A 1 433 ? -15.929 -1.967 -47.581 1.00 26.00 433 ARG A N 1
ATOM 3309 C CA . ARG A 1 433 ? -15.173 -1.468 -48.751 1.00 26.00 433 ARG A CA 1
ATOM 3310 C C . ARG A 1 433 ? -14.108 -0.444 -48.352 1.00 26.00 433 ARG A C 1
ATOM 3312 O O . ARG A 1 433 ? -14.361 0.491 -47.604 1.00 26.00 433 ARG A O 1
ATOM 3319 N N . VAL A 1 434 ? -12.922 -0.670 -48.905 1.00 25.88 434 VAL A N 1
ATOM 3320 C CA . VAL A 1 434 ? -11.715 0.163 -48.882 1.00 25.88 434 VAL A CA 1
ATOM 3321 C C . VAL A 1 434 ? -11.813 1.225 -49.987 1.00 25.88 434 VAL A C 1
ATOM 3323 O O . VAL A 1 434 ? -12.288 0.909 -51.078 1.00 25.88 434 VAL A O 1
ATOM 3326 N N . GLY A 1 435 ? -11.334 2.450 -49.736 1.00 25.06 435 GLY A N 1
ATOM 3327 C CA . GLY A 1 435 ? -11.194 3.495 -50.759 1.00 25.06 435 GLY A CA 1
ATOM 3328 C C . GLY A 1 435 ? -10.665 4.838 -50.228 1.00 25.06 435 GLY A C 1
ATOM 3329 O O . GLY A 1 435 ? -11.388 5.591 -49.595 1.00 25.06 435 GLY A O 1
ATOM 3330 N N . THR A 1 436 ? -9.390 5.088 -50.516 1.00 25.33 436 THR A N 1
ATOM 3331 C CA . THR A 1 436 ? -8.524 6.287 -50.423 1.00 25.33 436 THR A CA 1
ATOM 3332 C C . THR A 1 436 ? -9.118 7.700 -50.665 1.00 25.33 436 THR A C 1
ATOM 3334 O O . THR A 1 436 ? -9.819 7.890 -51.651 1.00 25.33 436 THR A O 1
ATOM 3337 N N . TYR A 1 437 ? -8.734 8.666 -49.793 1.00 22.45 437 TYR A N 1
ATOM 3338 C CA . TYR A 1 437 ? -8.138 10.034 -49.987 1.00 22.45 437 TYR A CA 1
ATOM 3339 C C . TYR A 1 437 ? -8.428 10.818 -51.308 1.00 22.45 437 TYR A C 1
ATOM 3341 O O . TYR A 1 437 ? -8.340 10.220 -52.371 1.00 22.45 437 TYR A O 1
ATOM 3349 N N . ILE A 1 438 ? -8.693 12.146 -51.405 1.00 24.61 438 ILE A N 1
ATOM 3350 C CA . ILE A 1 438 ? -8.165 13.408 -50.787 1.00 24.61 438 ILE A CA 1
ATOM 3351 C C . ILE A 1 438 ? -9.241 14.577 -50.944 1.00 24.61 438 ILE A C 1
ATOM 3353 O O . ILE A 1 438 ? -10.347 14.271 -51.379 1.00 24.61 438 ILE A O 1
ATOM 3357 N N . PRO A 1 439 ? -8.991 15.897 -50.686 1.00 38.19 439 PRO A N 1
ATOM 3358 C CA . PRO A 1 439 ? -9.429 16.739 -49.543 1.00 38.19 439 PRO A CA 1
ATOM 3359 C C . PRO A 1 439 ? -10.453 17.873 -49.874 1.00 38.19 439 PRO A C 1
ATOM 3361 O O . PRO A 1 439 ? -10.720 18.116 -51.041 1.00 38.19 439 PRO A O 1
ATOM 3364 N N . PHE A 1 440 ? -10.962 18.619 -48.869 1.00 21.80 440 PHE A N 1
ATOM 3365 C CA . PHE A 1 440 ? -10.984 20.111 -48.795 1.00 21.80 440 PHE A CA 1
ATOM 3366 C C . PHE A 1 440 ? -11.748 20.667 -47.556 1.00 21.80 440 PHE A C 1
ATOM 3368 O O . PHE A 1 440 ? -12.874 20.269 -47.285 1.00 21.80 440 PHE A O 1
ATOM 3375 N N . ALA A 1 441 ? -11.082 21.609 -46.868 1.00 24.97 441 ALA A N 1
ATOM 3376 C CA . ALA A 1 441 ? -11.515 22.809 -46.116 1.00 24.97 441 ALA A CA 1
ATOM 3377 C C . ALA A 1 441 ? -12.646 22.818 -45.048 1.00 24.97 441 ALA A C 1
ATOM 3379 O O . ALA A 1 441 ? -13.832 22.729 -45.339 1.00 24.97 441 ALA A O 1
ATOM 3380 N N . GLU A 1 442 ? -12.195 23.087 -43.812 1.00 25.06 442 GLU A N 1
ATOM 3381 C CA . GLU A 1 442 ? -12.626 24.104 -42.824 1.00 25.06 442 GLU A CA 1
ATOM 3382 C C . GLU A 1 442 ? -14.096 24.571 -42.720 1.00 25.06 442 GLU A C 1
ATOM 3384 O O . GLU A 1 442 ? -14.604 25.311 -43.556 1.00 25.06 442 GLU A O 1
ATOM 3389 N N . ALA A 1 443 ? -14.679 24.345 -41.533 1.00 25.02 443 ALA A N 1
ATOM 3390 C CA . ALA A 1 443 ? -15.445 25.359 -40.802 1.00 25.02 443 ALA A CA 1
ATOM 3391 C C . ALA A 1 443 ? -15.310 25.112 -39.287 1.00 25.02 443 ALA A C 1
ATOM 3393 O O . ALA A 1 443 ? -15.686 24.060 -38.772 1.00 25.02 443 ALA A O 1
ATOM 3394 N N . ALA A 1 444 ? -14.727 26.082 -38.585 1.00 24.88 444 ALA A N 1
ATOM 3395 C CA . ALA A 1 444 ? -14.479 26.070 -37.149 1.00 24.88 444 ALA A CA 1
ATOM 3396 C C . ALA A 1 444 ? -15.653 26.682 -36.366 1.00 24.88 444 ALA A C 1
ATOM 3398 O O . ALA A 1 444 ? -16.078 27.791 -36.676 1.00 24.88 444 ALA A O 1
ATOM 3399 N N . ILE A 1 445 ? -16.094 26.015 -35.293 1.00 26.88 445 ILE A N 1
ATOM 3400 C CA . ILE A 1 445 ? -16.683 26.649 -34.101 1.00 26.88 445 ILE A CA 1
ATOM 3401 C C . ILE A 1 445 ? -16.051 25.952 -32.892 1.00 26.88 445 ILE A C 1
ATOM 3403 O O . ILE A 1 445 ? -16.143 24.737 -32.738 1.00 26.88 445 ILE A O 1
ATOM 3407 N N . GLY A 1 446 ? -15.297 26.733 -32.118 1.00 24.44 446 GLY A N 1
ATOM 3408 C CA . GLY A 1 446 ? -14.284 26.262 -31.184 1.00 24.44 446 GLY A CA 1
ATOM 3409 C C . GLY A 1 446 ? -14.795 25.799 -29.822 1.00 24.44 446 GLY A C 1
ATOM 3410 O O . GLY A 1 446 ? -15.666 26.410 -29.208 1.00 24.44 446 GLY A O 1
ATOM 3411 N N . THR A 1 447 ? -14.131 24.768 -29.314 1.00 26.45 447 THR A N 1
ATOM 3412 C CA . THR A 1 447 ? -13.988 24.452 -27.894 1.00 26.45 447 THR A CA 1
ATOM 3413 C C . THR A 1 447 ? -12.557 24.812 -27.477 1.00 26.45 447 THR A C 1
ATOM 3415 O O . THR A 1 447 ? -11.583 24.360 -28.078 1.00 26.45 447 THR A O 1
ATOM 3418 N N . MET A 1 448 ? -12.413 25.688 -26.478 1.00 24.77 448 MET A N 1
ATOM 3419 C CA . MET A 1 448 ? -11.113 26.086 -25.925 1.00 24.77 448 MET A CA 1
ATOM 3420 C C . MET A 1 448 ? -10.489 24.908 -25.167 1.00 24.77 448 MET A C 1
ATOM 3422 O O . MET A 1 448 ? -10.908 24.575 -24.064 1.00 24.77 448 MET A O 1
ATOM 3426 N N . SER A 1 449 ? -9.473 24.293 -25.770 1.00 27.12 449 SER A N 1
ATOM 3427 C CA . SER A 1 449 ? -8.547 23.365 -25.120 1.00 27.12 449 SER A CA 1
ATOM 3428 C C . SER A 1 449 ? -7.330 24.146 -24.623 1.00 27.12 449 SER A C 1
ATOM 3430 O O . SER A 1 449 ? -6.642 24.787 -25.420 1.00 27.12 449 SER A O 1
ATOM 3432 N N . LEU A 1 450 ? -7.020 24.040 -23.326 1.00 30.62 450 LEU A N 1
ATOM 3433 C CA . LEU A 1 450 ? -5.717 24.411 -22.769 1.00 30.62 450 LEU A CA 1
ATOM 3434 C C . LEU A 1 450 ? -4.632 23.500 -23.370 1.00 30.62 450 LEU A C 1
ATOM 3436 O O . LEU A 1 450 ? -4.349 22.412 -22.881 1.00 30.62 450 LEU A O 1
ATOM 3440 N N . ARG A 1 451 ? -4.027 23.943 -24.469 1.00 32.28 451 ARG A N 1
ATOM 3441 C CA . ARG A 1 451 ? -2.700 23.512 -24.923 1.00 32.28 451 ARG A CA 1
ATOM 3442 C C . ARG A 1 451 ? -1.961 24.742 -25.413 1.00 32.28 451 ARG A C 1
ATOM 3444 O O . ARG A 1 451 ? -2.095 25.110 -26.575 1.00 32.28 451 ARG A O 1
ATOM 3451 N N . LYS A 1 452 ? -1.201 25.371 -24.522 1.00 29.28 452 LYS A N 1
ATOM 3452 C CA . LYS A 1 452 ? -0.049 26.226 -24.832 1.00 29.28 452 LYS A CA 1
ATOM 3453 C C . LYS A 1 452 ? 0.571 26.647 -23.507 1.00 29.28 452 LYS A C 1
ATOM 3455 O O . LYS A 1 452 ? 0.022 27.523 -22.864 1.00 29.28 452 LYS A O 1
ATOM 3460 N N . GLU A 1 453 ? 1.643 25.959 -23.115 1.00 31.11 453 GLU A N 1
ATOM 3461 C CA . GLU A 1 453 ? 2.831 26.525 -22.442 1.00 31.11 453 GLU A CA 1
ATOM 3462 C C . GLU A 1 453 ? 3.777 25.416 -21.951 1.00 31.11 453 GLU A C 1
ATOM 3464 O O . GLU A 1 453 ? 4.115 25.342 -20.783 1.00 31.11 453 GLU A O 1
ATOM 3469 N N . ILE A 1 454 ? 4.249 24.539 -22.846 1.00 29.83 454 ILE A N 1
ATOM 3470 C CA . ILE A 1 454 ? 5.522 23.827 -22.626 1.00 29.83 454 ILE A CA 1
ATOM 3471 C C . ILE A 1 454 ? 6.214 23.682 -23.983 1.00 29.83 454 ILE A C 1
ATOM 3473 O O . ILE A 1 454 ? 6.050 22.679 -24.673 1.00 29.83 454 ILE A O 1
ATOM 3477 N N . GLN A 1 455 ? 6.950 24.714 -24.399 1.00 27.14 455 GLN A N 1
ATOM 3478 C CA . GLN A 1 455 ? 8.056 24.588 -25.356 1.00 27.14 455 GLN A CA 1
ATOM 3479 C C . GLN A 1 455 ? 8.896 25.872 -25.360 1.00 27.14 455 GLN A C 1
ATOM 3481 O O . GLN A 1 455 ? 8.623 26.787 -26.126 1.00 27.14 455 GLN A O 1
ATOM 3486 N N . ALA A 1 456 ? 9.921 25.925 -24.502 1.00 28.48 456 ALA A N 1
ATOM 3487 C CA . ALA A 1 456 ? 11.157 26.681 -24.737 1.00 28.48 456 ALA A CA 1
ATOM 3488 C C . ALA A 1 456 ? 12.205 26.364 -23.653 1.00 28.48 456 ALA A C 1
ATOM 3490 O O . ALA A 1 456 ? 12.490 27.191 -22.802 1.00 28.48 456 ALA A O 1
ATOM 3491 N N . PHE A 1 457 ? 12.802 25.173 -23.697 1.00 26.86 457 PHE A N 1
ATOM 3492 C CA . PHE A 1 457 ? 14.176 24.974 -23.221 1.00 26.86 457 PHE A CA 1
ATOM 3493 C C . PHE A 1 457 ? 14.840 23.963 -24.158 1.00 26.86 457 PHE A C 1
ATOM 3495 O O . PHE A 1 457 ? 14.725 22.751 -23.992 1.00 26.86 457 PHE A O 1
ATOM 3502 N N . ARG A 1 458 ? 15.465 24.480 -25.221 1.00 28.09 458 ARG A N 1
ATOM 3503 C CA . ARG A 1 458 ? 16.499 23.753 -25.960 1.00 28.09 458 ARG A CA 1
ATOM 3504 C C . ARG A 1 458 ? 17.819 24.061 -25.267 1.00 28.09 458 ARG A C 1
ATOM 3506 O O . ARG A 1 458 ? 18.212 25.220 -25.203 1.00 28.09 458 ARG A O 1
ATOM 3513 N N . LEU A 1 459 ? 18.456 23.016 -24.753 1.00 31.36 459 LEU A N 1
ATOM 3514 C CA . LEU A 1 459 ? 19.873 23.003 -24.419 1.00 31.36 459 LEU A CA 1
ATOM 3515 C C . LEU A 1 459 ? 20.664 23.242 -25.710 1.00 31.36 459 LEU A C 1
ATOM 3517 O O . LEU A 1 459 ? 20.475 22.521 -26.691 1.00 31.36 459 LEU A O 1
ATOM 3521 N N . SER A 1 460 ? 21.499 24.275 -25.717 1.00 30.44 460 SER A N 1
ATOM 3522 C CA . SER A 1 460 ? 22.660 24.343 -26.595 1.00 30.44 460 SER A CA 1
ATOM 3523 C C . SER A 1 460 ? 23.797 23.611 -25.892 1.00 30.44 460 SER A C 1
ATOM 3525 O O . SER A 1 460 ? 24.249 24.048 -24.833 1.00 30.44 460 SER A O 1
ATOM 3527 N N . ASP A 1 461 ? 24.215 22.495 -26.478 1.00 33.38 461 ASP A N 1
ATOM 3528 C CA . ASP A 1 461 ? 25.551 21.950 -26.286 1.00 33.38 461 ASP A CA 1
ATOM 3529 C C . ASP A 1 461 ? 26.568 23.002 -26.740 1.00 33.38 461 ASP A C 1
ATOM 3531 O O . ASP A 1 461 ? 26.473 23.488 -27.867 1.00 33.38 461 ASP A O 1
ATOM 3535 N N . ASP A 1 462 ? 27.540 23.324 -25.889 1.00 34.75 462 ASP A N 1
ATOM 3536 C CA . ASP A 1 462 ? 28.821 23.853 -26.346 1.00 34.75 462 ASP A CA 1
ATOM 3537 C C . ASP A 1 462 ? 29.949 23.140 -25.597 1.00 34.75 462 ASP A C 1
ATOM 3539 O O . ASP A 1 462 ? 30.024 23.120 -24.367 1.00 34.75 462 ASP A O 1
ATOM 3543 N N . LEU A 1 463 ? 30.787 22.491 -26.401 1.00 38.28 463 LEU A N 1
ATOM 3544 C CA . LEU A 1 463 ? 32.070 21.899 -26.059 1.00 38.28 463 LEU A CA 1
ATOM 3545 C C . LEU A 1 463 ? 33.110 23.024 -25.962 1.00 38.28 463 LEU A C 1
ATOM 3547 O O . LEU A 1 463 ? 33.211 23.828 -26.886 1.00 38.28 463 LEU A O 1
ATOM 3551 N N . GLY A 1 464 ? 33.942 23.032 -24.918 1.00 38.19 464 GLY A N 1
ATOM 3552 C CA . GLY A 1 464 ? 35.116 23.909 -24.869 1.00 38.19 464 GLY A CA 1
ATOM 3553 C C . GLY A 1 464 ? 35.895 23.861 -23.553 1.00 38.19 464 GLY A C 1
ATOM 3554 O O . GLY A 1 464 ? 35.499 24.534 -22.611 1.00 38.19 464 GLY A O 1
ATOM 3555 N N . GLU A 1 465 ? 37.005 23.108 -23.597 1.00 35.44 465 GLU A N 1
ATOM 3556 C CA . GLU A 1 465 ? 38.169 23.005 -22.677 1.00 35.44 465 GLU A CA 1
ATOM 3557 C C . GLU A 1 465 ? 38.002 22.444 -21.254 1.00 35.44 465 GLU A C 1
ATOM 3559 O O . GLU A 1 465 ? 37.358 23.068 -20.384 1.00 35.44 465 GLU A O 1
#

Foldseek 3Di:
DDDDDPPPPDPQADAPPPDDPVVCVVCVVVDPFDFADDQDAADPALFKDFQCDPQFPFDDDDVQQDAWADLQLLQLLRRVLAVVSQKHALNSQLSSCCVRALAHNLQSLQLSLQQCLQQADLGQRMAGCHAQDCVRPHDHDPPRDNGHPNDEPRNQAFLRQQAHGCQVPTGTDGHVVSVVQDDQDLVSLLVSLVVSLLCCLAAPLWHFCFPPNVQVSLLVSQCCNRGQAQQVDRDDDDPARRHHHDSRGMHHGHHDGSPCSVVSCVVPPDAGFTNDGGHNRTDHDPQGDDPVRVLSNLLCSQQPNSCNGCQEDDDSSLSSSVVSNVSNVVSCPPPPHDPPCCRRCVVGYNDPDDDPPPPDDDDDDDDDDDDDDDDDDDDDDDDDDDDDDDDDDDDDDDDDDDDDDDDDDDDDDDDDDDDDDDDDDDDDDDDDDDDDDDDDDDDDDDDDDPDDDPDDDDDDDDDDD

Organism: Coprinellus micaceus (NCBI:txid71717)

Mean predicted aligned error: 16.3 Å

Solvent-accessible surface area (backbone atoms only — not comparable to full-atom values): 28862 Å² total; per-residue (Å²): 136,82,88,78,79,84,80,79,75,70,66,94,79,57,55,64,53,92,57,51,74,70,53,46,64,63,47,54,81,73,48,76,71,39,78,74,73,77,78,70,73,69,70,91,78,49,57,55,45,74,46,48,35,95,90,23,48,73,53,82,86,55,96,82,41,40,57,27,54,49,45,67,61,30,22,36,14,26,18,55,58,30,52,55,49,19,55,40,34,61,48,46,49,38,48,27,44,31,74,55,31,22,37,22,49,46,53,35,38,28,55,42,33,56,40,38,69,56,19,20,27,56,45,51,43,22,28,31,50,3,56,61,56,73,88,35,49,79,56,65,43,77,68,41,66,44,28,8,47,53,38,72,80,73,60,37,50,48,49,42,76,37,25,48,37,57,91,80,71,50,49,29,56,84,34,66,80,42,45,75,66,64,60,65,46,72,68,47,28,26,54,44,54,49,50,33,45,53,49,31,36,61,69,32,39,75,32,55,37,33,56,65,34,43,58,50,55,40,29,56,52,27,40,58,54,63,40,69,24,39,37,88,50,86,70,78,86,67,100,41,83,66,36,42,72,54,72,83,31,23,18,18,48,52,61,40,60,54,72,57,24,67,57,36,38,69,74,58,78,72,76,33,22,29,26,77,74,34,48,70,32,70,42,71,38,91,86,44,36,47,95,91,43,56,57,45,44,54,53,46,44,50,61,49,54,44,32,60,31,46,63,77,61,55,70,65,47,33,54,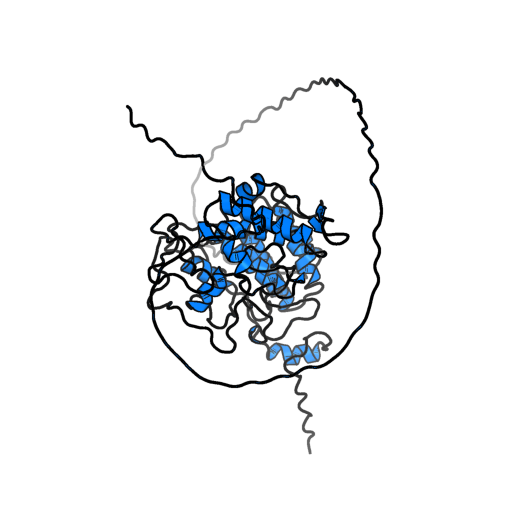36,48,54,53,46,52,48,52,28,52,64,32,46,68,93,50,101,54,80,81,54,62,62,60,62,38,52,72,55,52,72,70,75,83,87,82,87,72,87,84,78,86,84,83,84,87,82,83,84,84,92,87,82,86,91,91,86,84,89,83,88,87,83,86,85,85,87,89,84,90,83,87,85,89,81,88,87,81,86,84,88,83,90,82,87,84,84,86,84,85,88,88,87,83,84,88,82,89,86,89,82,90,83,90,80,90,80,90,83,84,89,80,92,82,89,84,83,90,87,91,86,83,91,86,88,82,88,78,93,70,98,79,86,90,88,86,86,83,80,83,78,87,78,90,82,135

InterPro domains:
  IPR000028 Chloroperoxidase [PF01328] (56-252)
  IPR000028 Chloroperoxidase [PS51405] (54-266)
  IPR036851 Chloroperoxidase-like superfamily [G3DSA:1.10.489.10] (35-343)
  IPR036851 Chloroperoxidase-like superfamily [SSF47571] (51-171)

Sequence (465 aa):
LTSLPLTAAFPSYGSLAGLSERELASIIPSLKETLPGKVPGPLKFNGTKLINDAAHPWKPLRPGDIRGPCPGLNTLASHGYLPRDGVATPAQIINAVQEGFNMESQTARFTTYAAFLVDGNLVTDLVSIGEKTRKTGPDPPKPAIVGGLNTHAVFEGDASLTRADIFFGDNHSFNQTLWDQMGYTKTVAAELRFARIQESIATNPQFDFTAPRYFTAYAEATFPYVFFGDGRVPLKPDGTFGQQVPEDYHRPATPSGPSGASALFEAHPVQPGKNANGINSYTPDPDSADFSNFCLLYTSFASTIVQGLYPNPKGVLRRNLIINLQNLFDAMEGRDCEQDDETVLHKGIALGASLRQAGRASRWSCLSPRAGRSWIPSSEYLQISPRYSLAPQVLWSSPLSRVNYRGPQRYRSSESNGSAIGSLRFGGQAGLRVGTYIPFAEAAIGTMSLRKEIQAFRLSDDLGE

Secondary structure (DSSP, 8-state):
-----------TT--STT--HHHHHHHGGGS---PPPPPP---S--S--BSS-TTS---PPPTT----S-HHHHHHHHHTSS-TTSEE-HHHHHHHHHHHH-B-HHHHHHHHHHHHHHHSBTTTTBEESSS--GGG-SPPSTT-----TT-BTTTB-SS-SSS--GGGS-SSS--HHHHTT---SHHHHHHHHHHHHHHHHHH-TT-EE-TTHHHHHHHHTTHHHHHSS-TTSS----TTTTT---TT-B--SS-B-STTHHHHHHHS---SEEESSSTT-EEE-TTS--TT-HHHHHHHIIIIIIHHH-SS--HHHHHHHHHHHHHHHHTTTTS-----HIIIIISSS---S-SSSTTS---------------------------------------------------------------------------------------------------------

Radius of gyration: 30.16 Å; Cα contacts (8 Å, |Δi|>4): 647; chains: 1; bounding box: 90×96×87 Å